Protein AF-A0A968LJM7-F1 (afdb_monomer)

pLDDT: mean 74.49, std 24.57, range [23.28, 97.06]

Struct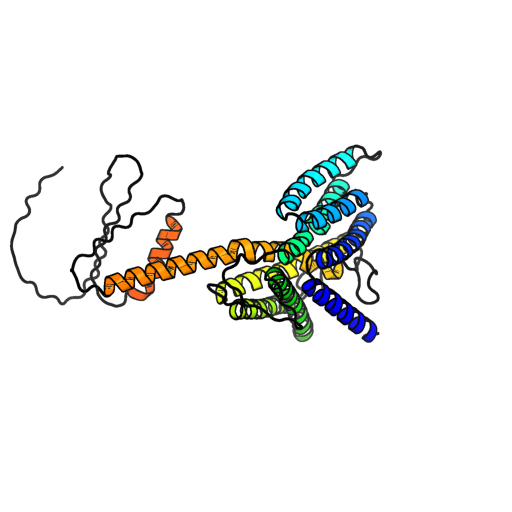ure (mmCIF, N/CA/C/O backbone):
data_AF-A0A968LJM7-F1
#
_entry.id   AF-A0A968LJM7-F1
#
loop_
_atom_site.group_PDB
_atom_site.id
_atom_site.type_symbol
_atom_site.label_atom_id
_atom_site.label_alt_id
_atom_site.label_comp_id
_atom_site.label_asym_id
_atom_site.label_entity_id
_atom_site.label_seq_id
_atom_site.pdbx_PDB_ins_code
_atom_site.Cartn_x
_atom_site.Cartn_y
_atom_site.Cartn_z
_atom_site.occupancy
_atom_site.B_iso_or_equiv
_atom_site.auth_seq_id
_atom_site.auth_comp_id
_atom_site.auth_asym_id
_atom_site.auth_atom_id
_atom_site.pdbx_PDB_model_num
ATOM 1 N N . MET A 1 1 ? 2.353 -24.403 18.250 1.00 54.66 1 MET A N 1
ATOM 2 C CA . MET A 1 1 ? 2.066 -24.717 16.831 1.00 54.66 1 MET A CA 1
ATOM 3 C C . MET A 1 1 ? 2.786 -23.734 15.894 1.00 54.66 1 MET A C 1
ATOM 5 O O . MET A 1 1 ? 2.145 -22.854 15.332 1.00 54.66 1 MET A O 1
ATOM 9 N N . PRO A 1 2 ? 4.119 -23.829 15.737 1.00 70.69 2 PRO A N 1
ATOM 10 C CA . PRO A 1 2 ? 4.848 -23.031 14.744 1.00 70.69 2 PRO A CA 1
ATOM 11 C C . PRO A 1 2 ? 4.549 -23.480 13.300 1.00 70.69 2 PRO A C 1
ATOM 13 O O . PRO A 1 2 ? 4.458 -22.641 12.412 1.00 70.69 2 PRO A O 1
ATOM 16 N N . TRP A 1 3 ? 4.293 -24.775 13.079 1.00 77.00 3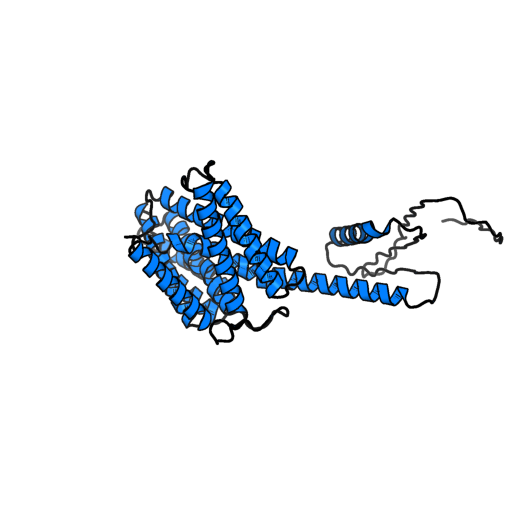 TRP A N 1
ATOM 17 C CA . TRP A 1 3 ? 4.077 -25.349 11.745 1.00 77.00 3 TRP A CA 1
ATOM 18 C C . TRP A 1 3 ? 2.856 -24.801 10.999 1.00 77.00 3 TRP A C 1
ATOM 20 O O . TRP A 1 3 ? 2.970 -24.497 9.820 1.00 77.00 3 TRP A O 1
ATOM 30 N N . VAL A 1 4 ? 1.721 -24.598 11.679 1.00 79.75 4 VAL A N 1
ATOM 31 C CA . VAL A 1 4 ? 0.502 -24.039 11.054 1.00 79.75 4 VAL A CA 1
ATOM 32 C C . VAL A 1 4 ? 0.750 -22.621 10.534 1.00 79.75 4 VAL A C 1
ATOM 34 O O . VAL A 1 4 ? 0.301 -22.274 9.449 1.00 79.75 4 VAL A O 1
ATOM 37 N N . ARG A 1 5 ? 1.533 -21.824 11.274 1.00 76.81 5 ARG A N 1
ATOM 38 C CA . ARG A 1 5 ? 1.919 -20.467 10.872 1.00 76.81 5 ARG A CA 1
ATOM 39 C C . ARG A 1 5 ? 2.842 -20.483 9.654 1.00 76.81 5 ARG A C 1
ATOM 41 O O . ARG A 1 5 ? 2.616 -19.755 8.695 1.00 76.81 5 ARG A O 1
ATOM 48 N N . VAL A 1 6 ? 3.874 -21.318 9.682 1.00 80.56 6 VAL A N 1
ATOM 49 C CA . VAL A 1 6 ? 4.807 -21.421 8.552 1.00 80.56 6 VAL A CA 1
ATOM 50 C C . VAL A 1 6 ? 4.076 -21.905 7.297 1.00 80.56 6 VAL A C 1
ATOM 52 O O . VAL A 1 6 ? 4.231 -21.309 6.236 1.00 80.56 6 VAL A O 1
ATOM 55 N N . ALA A 1 7 ? 3.211 -22.914 7.426 1.00 84.44 7 ALA A N 1
ATOM 56 C CA . ALA A 1 7 ? 2.423 -23.436 6.314 1.00 84.44 7 ALA A CA 1
ATOM 57 C C . ALA A 1 7 ? 1.487 -22.376 5.712 1.00 84.44 7 ALA A C 1
ATOM 59 O O . ALA A 1 7 ? 1.487 -22.191 4.497 1.00 84.44 7 ALA A O 1
ATOM 60 N N . SER A 1 8 ? 0.739 -21.631 6.538 1.00 81.81 8 SER A N 1
ATOM 61 C CA . SER A 1 8 ? -0.156 -20.579 6.037 1.00 81.81 8 SER A CA 1
ATOM 62 C C . SER A 1 8 ? 0.603 -19.450 5.332 1.00 81.81 8 SER A C 1
ATOM 64 O O . SER A 1 8 ? 0.128 -18.943 4.320 1.00 81.81 8 SER A O 1
ATOM 66 N N . ALA A 1 9 ? 1.792 -19.083 5.824 1.00 80.62 9 ALA A N 1
ATOM 67 C CA . ALA A 1 9 ? 2.632 -18.066 5.193 1.00 80.62 9 ALA A CA 1
ATOM 68 C C . ALA A 1 9 ? 3.163 -18.522 3.825 1.00 80.62 9 ALA A C 1
ATOM 70 O O . ALA A 1 9 ? 3.098 -17.764 2.861 1.00 80.62 9 ALA A O 1
ATOM 71 N N . ILE A 1 10 ? 3.625 -19.773 3.716 1.00 86.62 10 ILE A N 1
ATOM 72 C CA . ILE A 1 10 ? 4.081 -20.344 2.440 1.00 86.62 10 ILE A CA 1
ATOM 73 C C . ILE A 1 10 ? 2.936 -20.356 1.425 1.00 86.62 10 ILE A C 1
ATOM 75 O O . ILE A 1 10 ? 3.119 -19.903 0.299 1.00 86.62 10 ILE A O 1
ATOM 79 N N . VAL A 1 11 ? 1.745 -20.813 1.826 1.00 88.56 11 VAL A N 1
ATOM 80 C CA . VAL A 1 11 ? 0.566 -20.818 0.948 1.00 88.56 11 VAL A CA 1
ATOM 81 C C . VAL A 1 11 ? 0.221 -19.401 0.489 1.00 88.56 11 VAL A C 1
ATOM 83 O O . VAL A 1 11 ? 0.018 -19.189 -0.703 1.00 88.56 11 VAL A O 1
ATOM 86 N N . ALA A 1 12 ? 0.215 -18.418 1.394 1.00 85.44 12 ALA A N 1
ATOM 87 C CA . ALA A 1 12 ? -0.062 -17.027 1.044 1.00 85.44 12 ALA A CA 1
ATOM 88 C C . ALA A 1 12 ? 0.959 -16.457 0.043 1.00 85.44 12 ALA A C 1
ATOM 90 O O . ALA A 1 12 ? 0.562 -15.809 -0.924 1.00 85.44 12 ALA A O 1
ATOM 91 N N . ILE A 1 13 ? 2.254 -16.741 0.228 1.00 87.12 13 ILE A N 1
ATOM 92 C CA . ILE A 1 13 ? 3.316 -16.314 -0.696 1.00 87.12 13 ILE A CA 1
ATOM 93 C C . ILE A 1 13 ? 3.133 -16.964 -2.069 1.00 87.12 13 ILE A C 1
ATOM 95 O O . ILE A 1 13 ? 3.188 -16.270 -3.080 1.00 87.12 13 ILE A O 1
ATOM 99 N N . VAL A 1 14 ? 2.874 -18.274 -2.125 1.00 90.12 14 VAL A N 1
ATOM 100 C CA . VAL A 1 14 ? 2.654 -18.989 -3.393 1.00 90.12 14 VAL A CA 1
ATOM 101 C C . VAL A 1 14 ? 1.435 -18.431 -4.126 1.00 90.12 14 VAL A C 1
ATOM 103 O O . VAL A 1 14 ? 1.519 -18.157 -5.322 1.00 90.12 14 VAL A O 1
ATOM 106 N N . VAL A 1 15 ? 0.324 -18.197 -3.421 1.00 91.12 15 VAL A N 1
ATOM 107 C CA . VAL A 1 15 ? -0.886 -17.594 -4.000 1.00 91.12 15 VAL A CA 1
ATOM 108 C C . VAL A 1 15 ? -0.601 -16.183 -4.518 1.00 91.12 15 VAL A C 1
ATOM 110 O O . VAL A 1 15 ? -0.981 -15.864 -5.643 1.00 91.12 15 VAL A O 1
ATOM 113 N N . ALA A 1 16 ? 0.107 -15.357 -3.743 1.00 88.50 16 ALA A N 1
ATOM 114 C CA . ALA A 1 16 ? 0.461 -13.998 -4.141 1.00 88.50 16 ALA A CA 1
ATOM 115 C C . ALA A 1 16 ? 1.354 -13.983 -5.392 1.00 88.50 16 ALA A C 1
ATOM 117 O O . ALA A 1 16 ? 1.028 -13.306 -6.363 1.00 88.50 16 ALA A O 1
ATOM 118 N N . LEU A 1 17 ? 2.436 -14.768 -5.409 1.00 88.50 17 LEU A N 1
ATOM 119 C CA . LEU A 1 17 ? 3.349 -14.852 -6.554 1.00 88.50 17 LEU A CA 1
ATOM 120 C C . LEU A 1 17 ? 2.649 -15.398 -7.803 1.00 88.50 17 LEU A C 1
ATOM 122 O O . LEU A 1 17 ? 2.845 -14.867 -8.894 1.00 88.50 17 LEU A O 1
ATOM 126 N N . THR A 1 18 ? 1.780 -16.400 -7.645 1.00 88.94 18 THR A N 1
ATOM 127 C CA . THR A 1 18 ? 0.995 -16.955 -8.759 1.00 88.94 18 THR A CA 1
ATOM 128 C C . THR A 1 18 ? 0.034 -15.913 -9.330 1.00 88.94 18 THR A C 1
ATOM 130 O O . THR A 1 18 ? -0.056 -15.754 -10.545 1.00 88.94 18 THR A O 1
ATOM 133 N N . ALA A 1 19 ? -0.656 -15.149 -8.479 1.00 90.50 19 ALA A N 1
ATOM 134 C CA . ALA A 1 19 ? -1.549 -14.087 -8.934 1.00 90.50 19 ALA A CA 1
ATOM 135 C C . ALA A 1 19 ? -0.793 -12.940 -9.621 1.00 90.50 19 ALA A C 1
ATOM 137 O O . ALA A 1 19 ? -1.280 -12.390 -10.609 1.00 90.50 19 ALA A O 1
ATOM 138 N N . ILE A 1 20 ? 0.407 -12.596 -9.139 1.00 89.88 20 ILE A N 1
ATOM 139 C CA . ILE A 1 20 ? 1.278 -11.612 -9.793 1.00 89.88 20 ILE A CA 1
ATOM 140 C C . ILE A 1 20 ? 1.692 -12.107 -11.184 1.00 89.88 20 ILE A C 1
ATOM 142 O O . ILE A 1 20 ? 1.621 -11.331 -12.141 1.00 89.88 20 ILE A O 1
ATOM 146 N N . ALA A 1 21 ? 2.057 -13.386 -11.312 1.00 86.88 21 ALA A N 1
ATOM 147 C CA . ALA A 1 21 ? 2.409 -13.997 -12.590 1.00 86.88 21 ALA A CA 1
ATOM 148 C C . ALA A 1 21 ? 1.232 -13.983 -13.579 1.00 86.88 21 ALA A C 1
ATOM 150 O O . ALA A 1 21 ? 1.383 -13.471 -14.685 1.00 86.88 21 ALA A O 1
ATOM 151 N N . LEU A 1 22 ? 0.041 -14.436 -13.164 1.00 87.75 22 LEU A N 1
ATOM 152 C CA . LEU A 1 22 ? -1.155 -14.455 -14.020 1.00 87.75 22 LEU A CA 1
ATOM 153 C C . LEU A 1 22 ? -1.622 -13.050 -14.430 1.00 87.75 22 LEU A C 1
ATOM 155 O O . LEU A 1 22 ? -2.050 -12.845 -15.564 1.00 87.75 22 LEU A O 1
ATOM 159 N N . GLY A 1 23 ? -1.536 -12.073 -13.522 1.00 87.69 23 GLY A N 1
ATOM 160 C CA . GLY A 1 23 ? -1.936 -10.695 -13.794 1.00 87.69 23 GLY A CA 1
ATOM 161 C C . GLY A 1 23 ? -3.415 -10.519 -14.137 1.00 87.69 23 GLY A C 1
ATOM 162 O O . GLY A 1 23 ? -4.261 -11.371 -13.856 1.00 87.69 23 GLY A O 1
ATOM 163 N N . GLY A 1 24 ? -3.729 -9.366 -14.730 1.00 88.81 24 GLY A N 1
ATOM 164 C CA . GLY A 1 24 ? -5.067 -9.044 -15.221 1.00 88.81 24 GLY A CA 1
ATOM 165 C C . GLY A 1 24 ? -6.170 -9.234 -14.174 1.00 88.81 24 GLY A C 1
ATOM 166 O O . GLY A 1 24 ? -5.989 -8.954 -12.989 1.00 88.81 24 GLY A O 1
ATOM 167 N N . TRP A 1 25 ? -7.302 -9.789 -14.614 1.00 92.62 25 TRP A N 1
ATOM 168 C CA . TRP A 1 25 ? -8.449 -10.077 -13.751 1.00 92.62 25 TRP A CA 1
ATOM 169 C C . TRP A 1 25 ? -8.158 -11.089 -12.637 1.00 92.62 25 TRP A C 1
ATOM 171 O O . TRP A 1 25 ? -8.812 -11.023 -11.599 1.00 92.62 25 TRP A O 1
ATOM 181 N N . ALA A 1 26 ? -7.183 -11.991 -12.801 1.00 92.62 26 ALA A N 1
ATOM 182 C CA . ALA A 1 26 ? -6.815 -12.936 -11.744 1.00 92.62 26 ALA A CA 1
ATOM 183 C C . ALA A 1 26 ? -6.186 -12.206 -10.546 1.00 92.62 26 ALA A C 1
ATOM 185 O O . ALA A 1 26 ? -6.558 -12.448 -9.396 1.00 92.62 26 ALA A O 1
ATOM 186 N N . PHE A 1 27 ? -5.293 -11.250 -10.815 1.00 92.94 27 PHE A N 1
ATOM 187 C CA . PHE A 1 27 ? -4.713 -10.390 -9.786 1.00 92.94 27 PHE A CA 1
ATOM 188 C C . PHE A 1 27 ? -5.766 -9.471 -9.147 1.00 92.94 27 PHE A C 1
ATOM 190 O O . PHE A 1 27 ? -5.829 -9.364 -7.921 1.00 92.94 27 PHE A O 1
ATOM 197 N N . THR A 1 28 ? -6.641 -8.862 -9.958 1.00 94.44 28 THR A N 1
ATOM 198 C CA . THR A 1 28 ? -7.753 -8.033 -9.464 1.00 94.44 28 THR A CA 1
ATOM 199 C C . THR A 1 28 ? -8.697 -8.830 -8.566 1.00 94.44 28 THR A C 1
ATOM 201 O O . THR A 1 28 ? -9.108 -8.324 -7.526 1.00 94.44 28 THR A O 1
ATOM 204 N N . ALA A 1 29 ? -9.011 -10.081 -8.916 1.00 95.00 29 ALA A N 1
ATOM 205 C CA . ALA A 1 29 ? -9.867 -10.950 -8.113 1.00 95.00 29 ALA A CA 1
ATOM 206 C C . ALA A 1 29 ? -9.234 -11.289 -6.755 1.00 95.00 29 ALA A C 1
ATOM 208 O O . ALA A 1 29 ? -9.921 -11.235 -5.735 1.00 95.00 29 ALA A O 1
ATOM 209 N N . LEU A 1 30 ? -7.925 -11.569 -6.710 1.00 93.81 30 LEU A N 1
ATOM 210 C CA . LEU A 1 30 ? -7.218 -11.774 -5.442 1.00 93.81 30 LEU A CA 1
ATOM 211 C C . LEU A 1 30 ? -7.302 -10.523 -4.556 1.00 93.81 30 LEU A C 1
ATOM 213 O O . LEU A 1 30 ? -7.676 -10.617 -3.388 1.00 93.81 30 LEU A O 1
ATOM 217 N N . PHE A 1 31 ? -6.999 -9.347 -5.111 1.00 93.88 31 PHE A N 1
ATOM 218 C CA . PHE A 1 31 ? -7.082 -8.091 -4.364 1.00 93.88 31 PHE A CA 1
ATOM 219 C C . PHE A 1 31 ? -8.513 -7.741 -3.949 1.00 93.88 31 PHE A C 1
ATOM 221 O O . PHE A 1 31 ? -8.704 -7.228 -2.852 1.00 93.88 31 PHE A O 1
ATOM 228 N N . ALA A 1 32 ? -9.519 -8.074 -4.758 1.00 95.38 32 ALA A N 1
ATOM 229 C CA . ALA A 1 32 ? -10.927 -7.937 -4.396 1.00 95.38 32 ALA A CA 1
ATOM 230 C C . ALA A 1 32 ? -11.282 -8.775 -3.162 1.00 95.38 32 ALA A C 1
ATOM 232 O O . ALA A 1 32 ? -11.949 -8.273 -2.260 1.00 95.38 32 ALA A O 1
ATOM 233 N N . VAL A 1 33 ? -10.787 -10.015 -3.075 1.00 94.12 33 VAL A N 1
ATOM 234 C CA . VAL A 1 33 ? -10.962 -10.862 -1.885 1.00 94.12 33 VAL A CA 1
ATOM 235 C C . VAL A 1 33 ? -10.250 -10.257 -0.672 1.00 94.12 33 VAL A C 1
ATOM 237 O O . VAL A 1 33 ? -10.858 -10.146 0.390 1.00 94.12 33 VAL A O 1
ATOM 240 N N . LEU A 1 34 ? -8.994 -9.818 -0.816 1.00 93.31 34 LEU A N 1
ATOM 241 C CA . LEU A 1 34 ? -8.236 -9.205 0.283 1.00 93.31 34 LEU A CA 1
ATOM 242 C C . LEU A 1 34 ? -8.899 -7.923 0.801 1.00 93.31 34 LEU A C 1
ATOM 244 O O . LEU A 1 34 ? -9.052 -7.758 2.009 1.00 93.31 34 LEU A O 1
ATOM 248 N N . VAL A 1 35 ? -9.338 -7.047 -0.104 1.00 94.81 35 VAL A N 1
ATOM 249 C CA . VAL A 1 35 ? -10.048 -5.804 0.227 1.00 94.81 35 VAL A CA 1
ATOM 250 C C . VAL A 1 35 ? -11.379 -6.095 0.900 1.00 94.81 35 VAL A C 1
ATOM 252 O O . VAL A 1 35 ? -11.674 -5.503 1.933 1.00 94.81 35 VAL A O 1
ATOM 255 N N . TRP A 1 36 ? -12.161 -7.034 0.368 1.00 95.00 36 TRP A N 1
ATOM 256 C CA . TRP A 1 36 ? -13.438 -7.415 0.962 1.00 95.00 36 TRP A CA 1
ATOM 257 C C . TRP A 1 36 ? -13.269 -7.893 2.406 1.00 95.00 36 TRP A C 1
ATOM 259 O O . TRP A 1 36 ? -13.963 -7.425 3.309 1.00 95.00 36 TRP A O 1
ATOM 269 N N . LEU A 1 37 ? -12.316 -8.797 2.638 1.00 93.38 37 LEU A N 1
ATOM 270 C CA . LEU A 1 37 ? -12.055 -9.356 3.960 1.00 93.38 37 LEU A CA 1
ATOM 271 C C . LEU A 1 37 ? -11.454 -8.320 4.921 1.00 93.38 37 LEU A C 1
ATOM 273 O O . LEU A 1 37 ? -11.906 -8.216 6.059 1.00 93.38 37 LEU A O 1
ATOM 277 N N . GLY A 1 38 ? -10.508 -7.498 4.460 1.00 93.12 38 GLY A N 1
ATOM 278 C CA . GLY A 1 38 ? -9.955 -6.399 5.255 1.00 93.12 38 GLY A CA 1
ATOM 279 C C . GLY A 1 38 ? -11.010 -5.353 5.629 1.00 93.12 38 GLY A C 1
ATOM 280 O O . GLY A 1 38 ? -11.025 -4.858 6.755 1.00 93.12 38 GLY A O 1
ATOM 281 N N . GLN A 1 39 ? -11.956 -5.056 4.732 1.00 94.31 39 GLN A N 1
ATOM 282 C CA . GLN A 1 39 ? -13.066 -4.150 5.030 1.00 94.31 39 GLN A CA 1
ATOM 283 C C . GLN A 1 39 ? -14.070 -4.748 6.020 1.00 94.31 39 GLN A C 1
ATOM 285 O O . GLN A 1 39 ? -14.620 -4.000 6.826 1.00 94.31 39 GLN A O 1
ATOM 290 N N . LEU A 1 40 ? -14.299 -6.068 6.014 1.00 94.00 40 LEU A N 1
ATOM 291 C CA . LEU A 1 40 ? -15.115 -6.718 7.047 1.00 94.00 40 LEU A CA 1
ATOM 292 C C . LEU A 1 40 ? -14.521 -6.501 8.443 1.00 94.00 40 LEU A C 1
ATOM 294 O O . LEU A 1 40 ? -15.257 -6.143 9.362 1.00 94.00 40 LEU A O 1
ATOM 298 N N . GLU A 1 41 ? -13.206 -6.668 8.587 1.00 92.94 41 GLU A N 1
ATOM 299 C CA . GLU A 1 41 ? -12.490 -6.432 9.846 1.00 92.94 41 GLU A CA 1
ATOM 300 C C . GLU A 1 41 ? -12.516 -4.948 10.230 1.00 92.94 41 GLU A C 1
ATOM 302 O O . GLU A 1 41 ? -12.893 -4.604 11.349 1.00 92.94 41 GLU A O 1
ATOM 307 N N . TYR A 1 42 ? -12.243 -4.050 9.280 1.00 93.81 42 TYR A N 1
ATOM 308 C CA . TYR A 1 42 ? -12.345 -2.605 9.497 1.00 93.81 42 TYR A CA 1
ATOM 309 C C . TYR A 1 42 ? -13.737 -2.187 9.995 1.00 93.81 42 TYR A C 1
ATOM 311 O O . TYR A 1 42 ? -13.864 -1.507 11.012 1.00 93.81 42 TYR A O 1
ATOM 319 N N . PHE A 1 43 ? -14.807 -2.608 9.317 1.00 94.00 43 PHE A N 1
ATOM 320 C CA . PHE A 1 43 ? -16.164 -2.242 9.719 1.00 94.00 43 PHE A CA 1
ATOM 321 C C . PHE A 1 43 ? -16.604 -2.933 11.012 1.00 94.00 43 PHE A C 1
ATOM 323 O O . PHE A 1 43 ? -17.462 -2.395 11.711 1.00 94.00 43 PHE A O 1
ATOM 330 N N . ALA A 1 44 ? -16.026 -4.084 11.365 1.00 92.12 44 ALA A N 1
ATOM 331 C CA . ALA A 1 44 ? -16.220 -4.688 12.679 1.00 92.12 44 ALA A CA 1
ATOM 332 C C . ALA A 1 44 ? -15.596 -3.827 13.793 1.00 92.12 44 ALA A C 1
ATOM 334 O O . ALA A 1 44 ? -16.265 -3.585 14.797 1.00 92.12 44 ALA A O 1
ATOM 335 N N . LEU A 1 45 ? -14.384 -3.294 13.585 1.00 90.81 45 LEU A N 1
ATOM 336 C CA . LEU A 1 45 ? -13.729 -2.354 14.511 1.00 90.81 45 LEU A CA 1
ATOM 337 C C . LEU A 1 45 ? -14.529 -1.058 14.679 1.00 90.81 45 LEU A C 1
ATOM 339 O O . LEU A 1 45 ? -14.697 -0.553 15.782 1.00 90.81 45 LEU A O 1
ATOM 343 N N . VAL A 1 46 ? -15.058 -0.517 13.583 1.00 92.50 46 VAL A N 1
ATOM 344 C CA . VAL A 1 46 ? -15.883 0.695 13.640 1.00 92.50 46 VAL A CA 1
ATOM 345 C C . VAL A 1 46 ? -17.180 0.427 14.414 1.00 92.50 46 VAL A C 1
ATOM 347 O O . VAL A 1 46 ? -17.567 1.212 15.279 1.00 92.50 46 VAL A O 1
ATOM 350 N N . ARG A 1 47 ? -17.836 -0.714 14.170 1.00 91.06 47 ARG A N 1
ATOM 351 C CA . ARG A 1 47 ? -19.073 -1.087 14.873 1.00 91.06 47 ARG A CA 1
ATOM 352 C C . ARG A 1 47 ? -18.867 -1.391 16.351 1.00 91.06 47 ARG A C 1
ATOM 354 O O . ARG A 1 47 ? -19.787 -1.147 17.127 1.00 91.06 47 ARG A O 1
ATOM 361 N N . SER A 1 48 ? -17.695 -1.880 16.767 1.00 89.56 48 SER A N 1
ATOM 362 C CA . SER A 1 48 ? -17.417 -2.107 18.193 1.00 89.56 48 SER A CA 1
ATOM 363 C C . SER A 1 48 ? -17.406 -0.807 19.003 1.00 89.56 48 SER A C 1
ATOM 365 O O . SER A 1 48 ? -17.621 -0.843 20.211 1.00 89.56 48 SER A O 1
ATOM 367 N N . LYS A 1 49 ? -17.246 0.345 18.338 1.00 89.19 49 LYS A N 1
ATOM 368 C CA . LYS A 1 49 ? -17.403 1.679 18.932 1.00 89.19 49 LYS A CA 1
ATOM 369 C C . LYS A 1 49 ? -18.838 2.205 18.979 1.00 89.19 49 LYS A C 1
ATOM 371 O O . LYS A 1 49 ? -19.051 3.328 19.425 1.00 89.19 49 LYS A O 1
ATOM 376 N N . GLY A 1 50 ? -19.814 1.438 18.498 1.00 86.31 50 GLY A N 1
ATOM 377 C CA . GLY A 1 50 ? -21.195 1.904 18.359 1.00 86.31 50 GLY A CA 1
ATOM 378 C C . GLY A 1 50 ? -21.415 2.854 17.178 1.00 86.31 50 GLY A C 1
ATOM 379 O O . GLY A 1 50 ? -22.473 3.468 17.092 1.00 86.31 50 GLY A O 1
ATOM 380 N N . ILE A 1 51 ? -20.443 2.970 16.267 1.00 89.88 51 ILE A N 1
ATOM 381 C CA . ILE A 1 51 ? -20.576 3.721 15.012 1.00 89.88 51 ILE A CA 1
ATOM 382 C C . ILE A 1 51 ? -21.312 2.822 14.005 1.00 89.88 51 ILE A C 1
ATOM 384 O O . ILE A 1 51 ? -21.005 1.632 13.875 1.00 89.88 51 ILE A O 1
ATOM 388 N N . ALA A 1 52 ? -22.276 3.379 13.278 1.00 89.00 52 ALA A N 1
ATOM 389 C CA . ALA A 1 52 ? -23.106 2.707 12.283 1.00 89.00 52 ALA A CA 1
ATOM 390 C C . ALA A 1 52 ? -22.727 3.154 10.853 1.00 89.00 52 ALA A C 1
ATOM 392 O O . ALA A 1 52 ? -23.474 3.882 10.197 1.00 89.00 52 ALA A O 1
ATOM 393 N N . PRO A 1 53 ? -21.569 2.711 10.322 1.00 90.31 53 PRO A N 1
ATOM 394 C CA . PRO A 1 53 ? -21.111 3.117 9.000 1.00 90.31 53 PRO A CA 1
ATOM 395 C C . PRO A 1 53 ? -21.963 2.490 7.890 1.00 90.31 53 PRO A C 1
ATOM 397 O O . PRO A 1 53 ? -22.530 1.399 8.041 1.00 90.31 53 PRO A O 1
ATOM 400 N N . ALA A 1 54 ? -21.934 3.110 6.710 1.00 90.94 54 ALA A N 1
ATOM 401 C CA . ALA A 1 54 ? -22.516 2.614 5.465 1.00 90.94 54 ALA A CA 1
ATOM 402 C C . ALA A 1 54 ? -21.690 1.448 4.871 1.00 90.94 54 ALA A C 1
ATOM 404 O O . ALA A 1 54 ? -21.285 1.449 3.711 1.00 90.94 54 ALA A O 1
ATOM 405 N N . ALA A 1 55 ? -21.410 0.426 5.683 1.00 91.38 55 ALA A N 1
ATOM 406 C CA . ALA A 1 55 ? -20.453 -0.631 5.367 1.00 91.38 55 ALA A CA 1
ATOM 407 C C . ALA A 1 55 ? -20.781 -1.362 4.058 1.00 91.38 55 ALA A C 1
ATOM 409 O O . ALA A 1 55 ? -19.917 -1.513 3.202 1.00 91.38 55 ALA A O 1
ATOM 410 N N . LYS A 1 56 ? -22.041 -1.781 3.867 1.00 91.88 56 LYS A N 1
ATOM 411 C CA . LYS A 1 56 ? -22.449 -2.553 2.679 1.00 91.88 56 LYS A CA 1
ATOM 412 C C . LYS A 1 56 ? -22.231 -1.764 1.387 1.00 91.88 56 LYS A C 1
ATOM 414 O O . LYS A 1 56 ? -21.672 -2.303 0.437 1.00 91.88 56 LYS A O 1
ATOM 419 N N . THR A 1 57 ? -22.645 -0.497 1.362 1.00 91.19 57 THR A N 1
ATOM 420 C CA . THR A 1 57 ? -22.470 0.372 0.192 1.00 91.19 57 THR A CA 1
ATOM 421 C C . THR A 1 57 ? -20.989 0.619 -0.070 1.00 91.19 57 THR A C 1
ATOM 423 O O . THR A 1 57 ? -20.544 0.453 -1.201 1.00 91.19 57 THR A O 1
ATOM 426 N N . THR A 1 58 ? -20.200 0.917 0.968 1.00 93.88 58 THR A N 1
ATOM 427 C CA . THR A 1 58 ? -18.757 1.152 0.824 1.00 93.88 58 THR A CA 1
ATOM 428 C C . THR A 1 58 ? -18.013 -0.076 0.304 1.00 93.88 58 THR A C 1
ATOM 430 O O . THR A 1 58 ? -17.149 0.058 -0.564 1.00 93.88 58 THR A O 1
ATOM 433 N N . MET A 1 59 ? -18.358 -1.274 0.780 1.00 94.69 59 MET A N 1
ATOM 434 C CA . MET A 1 59 ? -17.734 -2.517 0.325 1.00 94.69 59 MET A CA 1
ATOM 435 C C . MET A 1 59 ? -18.028 -2.792 -1.151 1.00 94.69 59 MET A C 1
ATOM 437 O O . MET A 1 59 ? -17.112 -3.057 -1.925 1.00 94.69 59 MET A O 1
ATOM 441 N N . VAL A 1 60 ? -19.291 -2.661 -1.572 1.00 94.88 60 VAL A N 1
ATOM 442 C CA . VAL A 1 60 ? -19.679 -2.854 -2.981 1.00 94.88 60 VAL A CA 1
ATOM 443 C C . VAL A 1 60 ? -18.985 -1.838 -3.887 1.00 94.88 60 VAL A C 1
ATOM 445 O O . VAL A 1 60 ? -18.419 -2.214 -4.912 1.00 94.88 60 VAL A O 1
ATOM 448 N N . VAL A 1 61 ? -18.961 -0.563 -3.493 1.00 94.44 61 VAL A N 1
ATOM 449 C CA . VAL A 1 61 ? -18.259 0.486 -4.245 1.00 94.44 61 VAL A CA 1
ATOM 450 C C . VAL A 1 61 ? -16.769 0.175 -4.362 1.00 94.44 61 VAL A C 1
ATOM 452 O O . VAL A 1 61 ? -16.194 0.375 -5.426 1.00 94.44 61 VAL A O 1
ATOM 455 N N . SER A 1 62 ? -16.140 -0.333 -3.304 1.00 95.44 62 SER A N 1
ATOM 456 C CA . SER A 1 62 ? -14.707 -0.653 -3.310 1.00 95.44 62 SER A CA 1
ATOM 457 C C . SER A 1 62 ? -14.368 -1.758 -4.318 1.00 95.44 62 SER A C 1
ATOM 459 O O . SER A 1 62 ? -13.345 -1.678 -4.995 1.00 95.44 62 SER A O 1
ATOM 461 N N . LEU A 1 63 ? -15.260 -2.740 -4.498 1.00 95.31 63 LEU A N 1
ATOM 462 C CA . LEU A 1 63 ? -15.130 -3.757 -5.547 1.00 95.31 63 LEU A CA 1
ATOM 463 C C . LEU A 1 63 ? -15.321 -3.176 -6.954 1.00 95.31 63 LEU A C 1
ATOM 465 O O . LEU A 1 63 ? -14.551 -3.499 -7.858 1.00 95.31 63 LEU A O 1
ATOM 469 N N . ILE A 1 64 ? -16.308 -2.292 -7.138 1.00 94.50 64 ILE A N 1
ATOM 470 C CA . ILE A 1 64 ? -16.516 -1.582 -8.412 1.00 94.50 64 ILE A CA 1
ATOM 471 C C . ILE A 1 64 ? -15.275 -0.753 -8.758 1.00 94.50 64 ILE A C 1
ATOM 473 O O . ILE A 1 64 ? -14.837 -0.754 -9.903 1.00 94.50 64 ILE A O 1
ATOM 477 N N . LEU A 1 65 ? -14.676 -0.093 -7.767 1.00 94.38 65 LEU A N 1
ATOM 478 C CA . LEU A 1 65 ? -13.479 0.726 -7.924 1.00 94.38 65 LEU A CA 1
ATOM 479 C C . LEU A 1 65 ? -12.271 -0.114 -8.372 1.00 94.38 65 LEU A C 1
ATOM 481 O O . LEU A 1 65 ? -11.564 0.288 -9.294 1.00 94.38 65 LEU A O 1
ATOM 485 N N . LEU A 1 66 ? -12.071 -1.300 -7.785 1.00 93.75 66 LEU A N 1
ATOM 486 C CA . LEU A 1 66 ? -11.038 -2.258 -8.209 1.00 93.75 66 LEU A CA 1
ATOM 487 C C . LEU A 1 66 ? -11.274 -2.807 -9.622 1.00 93.75 66 LEU A C 1
ATOM 489 O O . LEU A 1 66 ? -10.330 -2.968 -10.391 1.00 93.75 66 LEU A O 1
ATOM 493 N N . GLY A 1 67 ? -12.524 -3.101 -9.981 1.00 93.62 67 GLY A N 1
ATOM 494 C CA . GLY A 1 67 ? -12.858 -3.534 -11.339 1.00 93.62 67 GLY A CA 1
ATOM 495 C C . GLY A 1 67 ? -12.644 -2.418 -12.363 1.00 93.62 67 GLY A C 1
ATOM 496 O O . GLY A 1 67 ? -12.081 -2.644 -13.432 1.00 93.62 67 GLY A O 1
ATOM 497 N N . ALA A 1 68 ? -13.031 -1.191 -12.017 1.00 93.31 68 ALA A N 1
ATOM 498 C CA . ALA A 1 68 ? -12.854 -0.022 -12.865 1.00 93.31 68 ALA A CA 1
ATOM 499 C C . ALA A 1 68 ? -11.375 0.313 -13.085 1.00 93.31 68 ALA A C 1
ATOM 501 O O . ALA A 1 68 ? -11.003 0.648 -14.207 1.00 93.31 68 ALA A O 1
ATOM 502 N N . SER A 1 69 ? -10.525 0.166 -12.061 1.00 91.81 69 SER A N 1
ATOM 503 C CA . SER A 1 69 ? -9.085 0.416 -12.194 1.00 91.81 69 SER A CA 1
ATOM 504 C C . SER A 1 69 ? -8.394 -0.543 -13.166 1.00 91.81 69 SER A C 1
ATOM 506 O O . SER A 1 69 ? -7.394 -0.159 -13.771 1.00 91.81 69 SER A O 1
ATOM 508 N N . GLN A 1 70 ? -8.946 -1.747 -13.353 1.00 90.44 70 GLN A N 1
ATOM 509 C CA . GLN A 1 70 ? -8.460 -2.730 -14.321 1.00 90.44 70 GLN A CA 1
ATOM 510 C C . GLN A 1 70 ? -8.875 -2.408 -15.764 1.00 90.44 70 GLN A C 1
ATOM 512 O O . GLN A 1 70 ? -8.122 -2.691 -16.692 1.00 90.44 70 GLN A O 1
ATOM 517 N N . ILE A 1 71 ? -10.067 -1.839 -15.963 1.00 90.81 71 ILE A N 1
ATOM 518 C CA . ILE A 1 71 ? -10.565 -1.460 -17.295 1.00 90.81 71 ILE A CA 1
ATOM 519 C C . ILE A 1 71 ? -9.890 -0.168 -17.753 1.00 90.81 71 ILE A C 1
ATOM 521 O O . ILE A 1 71 ? -9.356 -0.090 -18.856 1.00 90.81 71 ILE A O 1
ATOM 525 N N . GLN A 1 72 ? -9.927 0.852 -16.898 1.00 90.00 72 GLN A N 1
ATOM 526 C CA . GLN A 1 72 ? -9.354 2.155 -17.179 1.00 90.00 72 GLN A CA 1
ATOM 527 C C . GLN A 1 72 ? -8.918 2.810 -15.859 1.00 90.00 72 GLN A C 1
ATOM 529 O O . GLN A 1 72 ? -9.771 3.234 -15.073 1.00 90.00 72 GLN A O 1
ATOM 534 N N . PRO A 1 73 ? -7.601 2.950 -15.610 1.00 86.62 73 PRO A N 1
ATOM 535 C CA . PRO A 1 73 ? -7.077 3.441 -14.336 1.00 86.62 73 PRO A CA 1
ATOM 536 C C . PRO A 1 73 ? -7.666 4.781 -13.874 1.00 86.62 73 PRO A C 1
ATOM 538 O O . PRO A 1 73 ? -7.869 4.971 -12.678 1.00 86.62 73 PRO A O 1
ATOM 541 N N . GLN A 1 74 ? -7.995 5.682 -14.808 1.00 88.62 74 GLN A N 1
ATOM 542 C CA . GLN A 1 74 ? -8.550 7.008 -14.509 1.00 88.62 74 GLN A CA 1
ATOM 543 C C . GLN A 1 74 ? -9.983 6.956 -13.956 1.00 88.62 74 GLN A C 1
ATOM 545 O O . GLN A 1 74 ? -10.402 7.872 -13.251 1.00 88.62 74 GLN A O 1
ATOM 550 N N . LEU A 1 75 ? -10.750 5.894 -14.237 1.00 90.31 75 LEU A N 1
ATOM 551 C CA . LEU A 1 75 ? -12.128 5.781 -13.746 1.00 90.31 75 LEU A CA 1
ATOM 552 C C . LEU A 1 75 ? -12.179 5.689 -12.224 1.00 90.31 75 LEU A C 1
ATOM 554 O O . LEU A 1 75 ? -13.089 6.234 -11.606 1.00 90.31 75 LEU A O 1
ATOM 558 N N . ALA A 1 76 ? -11.195 5.043 -11.605 1.00 89.06 76 ALA A N 1
ATOM 559 C CA . ALA A 1 76 ? -11.161 4.905 -10.158 1.00 89.06 76 ALA A CA 1
ATOM 560 C C . ALA A 1 76 ? -10.960 6.258 -9.436 1.00 89.06 76 ALA A C 1
ATOM 562 O O . ALA A 1 76 ? -11.463 6.423 -8.325 1.00 89.06 76 ALA A O 1
ATOM 563 N N . ASP A 1 77 ? -10.333 7.248 -10.084 1.00 91.25 77 ASP A N 1
ATOM 564 C CA . ASP A 1 77 ? -10.189 8.615 -9.551 1.00 91.25 77 ASP A CA 1
ATOM 565 C C . ASP A 1 77 ? -11.502 9.406 -9.616 1.00 91.25 77 ASP A C 1
ATOM 567 O O . ASP A 1 77 ? -11.760 10.257 -8.769 1.00 91.25 77 ASP A O 1
ATOM 571 N N . VAL A 1 78 ? -12.360 9.090 -10.590 1.00 92.69 78 VAL A N 1
ATOM 572 C CA . VAL A 1 78 ? -13.703 9.675 -10.738 1.00 92.69 78 VAL A CA 1
ATOM 573 C C . VAL A 1 78 ? -14.708 8.997 -9.803 1.00 92.69 78 VAL A C 1
ATOM 575 O O . VAL A 1 78 ? -15.567 9.657 -9.219 1.00 92.69 78 VAL A O 1
ATOM 578 N N . ILE A 1 79 ? -14.596 7.679 -9.621 1.00 92.50 79 ILE A N 1
ATOM 579 C CA . ILE A 1 79 ? -15.499 6.897 -8.766 1.00 92.50 79 ILE A CA 1
ATOM 580 C C . ILE A 1 79 ? -15.371 7.308 -7.299 1.00 92.50 79 ILE A C 1
ATOM 582 O O . ILE A 1 79 ? -16.388 7.365 -6.614 1.00 92.50 79 ILE A O 1
ATOM 586 N N . LEU A 1 80 ? -14.167 7.625 -6.810 1.00 93.38 80 LEU A N 1
ATOM 587 C CA . LEU A 1 80 ? -13.953 8.003 -5.410 1.00 93.38 80 LEU A CA 1
ATOM 588 C C . LEU A 1 80 ? -14.820 9.199 -4.951 1.00 93.38 80 LEU A C 1
ATOM 590 O O . LEU A 1 80 ? -15.584 9.021 -3.998 1.00 93.38 80 LEU A O 1
ATOM 594 N N . PRO A 1 81 ? -14.755 10.395 -5.576 1.00 94.19 81 PRO A N 1
ATOM 595 C CA . PRO A 1 81 ? -15.568 11.534 -5.158 1.00 94.19 81 PRO A CA 1
ATOM 596 C C . PRO A 1 81 ? -17.063 11.284 -5.376 1.00 94.19 81 PRO A C 1
ATOM 598 O O . PRO A 1 81 ? -17.855 11.600 -4.493 1.00 94.19 81 PRO A O 1
ATOM 601 N N . LEU A 1 82 ? -17.454 10.651 -6.492 1.00 93.69 82 LEU A N 1
ATOM 602 C CA . LEU A 1 82 ? -18.858 10.322 -6.758 1.00 93.69 82 LEU A CA 1
ATOM 603 C C . LEU A 1 82 ? -19.430 9.391 -5.689 1.00 93.69 82 LEU A C 1
ATOM 605 O O . LEU A 1 82 ? -20.504 9.646 -5.148 1.00 93.69 82 LEU A O 1
ATOM 609 N N . ALA A 1 83 ? -18.703 8.330 -5.350 1.00 93.00 83 ALA A N 1
ATOM 610 C CA . ALA A 1 83 ? -19.130 7.399 -4.326 1.00 93.00 83 ALA A CA 1
ATOM 611 C C . ALA A 1 83 ? -19.114 8.023 -2.930 1.00 93.00 83 ALA A C 1
ATOM 613 O O . ALA A 1 83 ? -20.028 7.764 -2.154 1.00 93.00 83 ALA A O 1
ATOM 614 N N . GLY A 1 84 ? -18.136 8.879 -2.620 1.00 92.31 84 GLY A N 1
ATOM 615 C CA . GLY A 1 84 ? -18.118 9.654 -1.380 1.00 92.31 84 GLY A CA 1
ATOM 616 C C . GLY A 1 84 ? -19.374 10.515 -1.232 1.00 92.31 84 GLY A C 1
ATOM 617 O O . GLY A 1 84 ? -20.057 10.439 -0.213 1.00 92.31 84 GLY A O 1
ATOM 618 N N . THR A 1 85 ? -19.746 11.257 -2.280 1.00 91.69 85 THR A N 1
ATOM 619 C CA . THR A 1 85 ? -20.987 12.046 -2.305 1.00 91.69 85 THR A CA 1
ATOM 620 C C . THR A 1 85 ? -22.230 11.165 -2.160 1.00 91.69 85 THR A C 1
ATOM 622 O O . THR A 1 85 ? -23.117 11.482 -1.369 1.00 91.69 85 THR A O 1
ATOM 625 N N . MET A 1 86 ? -22.286 10.030 -2.863 1.00 90.75 86 MET A N 1
ATOM 626 C CA . MET A 1 86 ? -23.411 9.092 -2.769 1.00 90.75 86 MET A CA 1
ATOM 627 C C . MET A 1 86 ? -23.536 8.461 -1.378 1.00 90.75 86 MET A C 1
ATOM 629 O O . MET A 1 86 ? -24.651 8.289 -0.895 1.00 90.75 86 MET A O 1
ATOM 633 N N . ILE A 1 87 ? -22.422 8.161 -0.703 1.00 91.06 87 ILE A N 1
ATOM 634 C CA . ILE A 1 87 ? -22.414 7.671 0.684 1.00 91.06 87 ILE A CA 1
ATOM 635 C C . ILE A 1 87 ? -22.978 8.736 1.629 1.00 91.06 87 ILE A C 1
ATOM 637 O O . ILE A 1 87 ? -23.810 8.412 2.475 1.00 91.06 87 ILE A O 1
ATOM 641 N N . CYS A 1 88 ? -22.581 10.003 1.465 1.00 89.06 88 CYS A N 1
ATOM 642 C CA . CYS A 1 88 ? -23.124 11.106 2.259 1.00 89.06 88 CYS A CA 1
ATOM 643 C C . CYS A 1 88 ? -24.643 11.244 2.079 1.00 89.06 88 CYS A C 1
ATOM 645 O O . CYS A 1 88 ? -25.369 11.353 3.065 1.00 89.06 88 CYS A O 1
ATOM 647 N N . PHE A 1 89 ? -25.140 11.189 0.839 1.00 89.88 89 PHE A N 1
ATOM 648 C CA . PHE A 1 89 ? -26.582 11.234 0.578 1.00 89.88 89 PHE A CA 1
ATOM 649 C C . PHE A 1 89 ? -27.310 10.003 1.110 1.00 89.88 89 PHE A C 1
ATOM 651 O O . PHE A 1 89 ? -28.361 10.138 1.725 1.00 89.88 89 PHE A O 1
ATOM 658 N N . TYR A 1 90 ? -26.749 8.807 0.944 1.00 88.19 90 TYR A N 1
ATOM 659 C CA . TYR A 1 90 ? -27.335 7.582 1.481 1.00 88.19 90 TYR A CA 1
ATOM 660 C C . TYR A 1 90 ? -27.499 7.640 3.007 1.00 88.19 90 TYR A C 1
ATOM 662 O O . TYR A 1 90 ? -28.537 7.232 3.526 1.00 88.19 90 TYR A O 1
ATOM 670 N N . LEU A 1 91 ? -26.498 8.168 3.720 1.00 86.81 91 LEU A N 1
ATOM 671 C CA . LEU A 1 91 ? -26.543 8.344 5.174 1.00 86.81 91 LEU A CA 1
ATOM 672 C C . LEU A 1 91 ? -27.548 9.419 5.611 1.00 86.81 91 LEU A C 1
ATOM 674 O O . LEU A 1 91 ? -28.150 9.274 6.670 1.00 86.81 91 LEU A O 1
ATOM 678 N N . LEU A 1 92 ? -27.784 10.448 4.791 1.00 86.19 92 LEU A N 1
ATOM 679 C CA . LEU A 1 92 ? -28.791 11.481 5.061 1.00 86.19 92 LEU A CA 1
ATOM 680 C C . LEU A 1 92 ? -30.221 10.919 5.094 1.00 86.19 92 LEU A C 1
ATOM 682 O O . LEU A 1 92 ? -31.048 11.396 5.863 1.00 86.19 92 LEU A O 1
ATOM 686 N N . PHE A 1 93 ? -30.509 9.906 4.273 1.00 84.00 93 PHE A N 1
ATOM 687 C CA . PHE A 1 93 ? -31.829 9.269 4.200 1.00 84.00 93 PHE A CA 1
ATOM 688 C C . PHE A 1 93 ? -31.998 8.083 5.163 1.00 84.00 93 PHE A C 1
ATOM 690 O O . PHE A 1 93 ? -33.014 7.389 5.105 1.00 84.00 93 PHE A O 1
ATOM 697 N N . GLN A 1 94 ? -31.025 7.820 6.042 1.00 81.50 94 GLN A N 1
ATOM 698 C CA . GLN A 1 94 ? -31.191 6.802 7.076 1.00 81.50 94 GLN A CA 1
ATOM 699 C C . GLN A 1 94 ? -32.178 7.276 8.155 1.00 81.50 94 GLN A C 1
ATOM 701 O O . GLN A 1 94 ? -32.216 8.458 8.490 1.00 81.50 94 GLN A O 1
ATOM 706 N N . PRO A 1 95 ? -32.968 6.358 8.743 1.00 73.81 95 PRO A N 1
ATOM 707 C CA . PRO A 1 95 ? -33.971 6.700 9.753 1.00 73.81 95 PRO A CA 1
ATOM 708 C C . PRO A 1 95 ? -33.372 7.216 11.072 1.00 73.81 95 PRO A C 1
ATOM 710 O O . PRO A 1 95 ? -34.095 7.767 11.898 1.00 73.81 95 PRO A O 1
ATOM 713 N N . GLN A 1 96 ? -32.068 7.032 11.288 1.00 76.44 96 GLN A N 1
ATOM 714 C CA . GLN A 1 96 ? -31.329 7.575 12.425 1.00 76.44 96 GLN A CA 1
ATOM 715 C C . GLN A 1 96 ? -30.414 8.694 11.930 1.00 76.44 96 GLN A C 1
ATOM 717 O O . GLN A 1 96 ? -29.783 8.544 10.884 1.00 76.44 96 GLN A O 1
ATOM 722 N N . PHE A 1 97 ? -30.325 9.797 12.681 1.00 74.19 97 PHE A N 1
ATOM 723 C CA . PHE A 1 97 ? -29.410 10.890 12.355 1.00 74.19 97 PHE A CA 1
ATOM 724 C C . PHE A 1 97 ? -27.977 10.358 12.296 1.00 74.19 97 PHE A C 1
ATOM 726 O O . PHE A 1 97 ? -27.416 9.968 13.320 1.00 74.19 97 PHE A O 1
ATOM 733 N N . ALA A 1 98 ? -27.402 10.341 11.094 1.00 79.38 98 ALA A N 1
ATOM 734 C CA . ALA A 1 98 ? -26.020 9.941 10.903 1.00 79.38 98 ALA A CA 1
ATOM 735 C C . ALA A 1 98 ? -25.102 10.906 11.662 1.00 79.38 98 ALA A C 1
ATOM 737 O O . ALA A 1 98 ? -25.174 12.128 11.502 1.00 79.38 98 ALA A O 1
ATOM 738 N N . SER A 1 99 ? -24.228 10.351 12.493 1.00 87.62 99 SER A N 1
ATOM 739 C CA . SER A 1 99 ? -23.202 11.115 13.182 1.00 87.62 99 SER A CA 1
ATOM 740 C C . SER A 1 99 ? -22.054 11.458 12.229 1.00 87.62 99 SER A C 1
ATOM 742 O O . SER A 1 99 ? -21.824 10.797 11.211 1.00 87.62 99 SER A O 1
ATOM 744 N N . ILE A 1 100 ? -21.261 12.468 12.595 1.00 89.56 100 ILE A N 1
ATOM 745 C CA . ILE A 1 100 ? -20.021 12.801 11.873 1.00 89.56 100 ILE A CA 1
ATOM 746 C C . ILE A 1 100 ? -19.085 11.580 11.824 1.00 89.56 100 ILE A C 1
ATOM 748 O O . ILE A 1 100 ? -18.388 11.375 10.829 1.00 89.56 100 ILE A O 1
ATOM 752 N N . ALA A 1 101 ? -19.101 10.741 12.865 1.00 91.06 101 ALA A N 1
ATOM 753 C CA . ALA A 1 101 ? -18.304 9.524 12.936 1.00 91.06 101 ALA A CA 1
ATOM 754 C C . ALA A 1 101 ? -18.747 8.471 11.904 1.00 91.06 101 ALA A C 1
ATOM 756 O O . ALA A 1 101 ? -17.887 7.848 11.284 1.00 91.06 101 ALA A O 1
ATOM 757 N N . ASP A 1 102 ? -20.052 8.321 11.649 1.00 91.12 102 ASP A N 1
ATOM 758 C CA . ASP A 1 102 ? -20.583 7.365 10.662 1.00 91.12 102 ASP A CA 1
ATOM 759 C C . ASP A 1 102 ? -20.144 7.723 9.243 1.00 91.12 102 ASP A C 1
ATOM 761 O O . ASP A 1 102 ? -19.680 6.864 8.484 1.00 91.12 102 ASP A O 1
ATOM 765 N N . VAL A 1 103 ? -20.239 9.009 8.895 1.00 91.94 103 VAL A N 1
ATOM 766 C CA . VAL A 1 103 ? -19.802 9.531 7.594 1.00 91.94 103 VAL A CA 1
ATOM 767 C C . VAL A 1 103 ? -18.288 9.385 7.458 1.00 91.94 103 VAL A C 1
ATOM 769 O O . VAL A 1 103 ? -17.808 8.816 6.478 1.00 91.94 103 VAL A O 1
ATOM 772 N N . SER A 1 104 ? -17.534 9.823 8.471 1.00 93.38 104 SER A N 1
ATOM 773 C CA . SER A 1 104 ? -16.067 9.785 8.462 1.00 93.38 104 SER A CA 1
ATOM 774 C C . SER A 1 104 ? -15.534 8.358 8.351 1.00 93.38 104 SER A C 1
ATOM 776 O O . SER A 1 104 ? -14.650 8.099 7.539 1.00 93.38 104 SER A O 1
ATOM 778 N N . ALA A 1 105 ? -16.102 7.409 9.098 1.00 94.00 105 ALA A N 1
ATOM 779 C CA . ALA A 1 105 ? -15.711 6.005 9.030 1.00 94.00 105 ALA A CA 1
ATOM 780 C C . ALA A 1 105 ? -16.104 5.351 7.695 1.00 94.00 105 ALA A C 1
ATOM 782 O O . ALA A 1 105 ? -15.382 4.504 7.174 1.00 94.00 105 ALA A O 1
ATOM 783 N N . SER A 1 106 ? -17.224 5.758 7.092 1.00 94.62 106 SER A N 1
ATOM 784 C CA . SER A 1 106 ? -17.629 5.245 5.777 1.00 94.62 106 SER A CA 1
ATOM 785 C C . SER A 1 106 ? -16.702 5.736 4.662 1.00 94.62 106 SER A C 1
ATOM 787 O O . SER A 1 106 ? -16.302 4.942 3.808 1.00 94.62 106 SER A O 1
ATOM 789 N N . ILE A 1 107 ? -16.326 7.021 4.691 1.00 94.62 107 ILE A N 1
ATOM 790 C CA . ILE A 1 107 ? -15.378 7.621 3.741 1.00 94.62 107 ILE A CA 1
ATOM 791 C C . ILE A 1 107 ? -13.976 7.055 3.956 1.00 94.62 107 ILE A C 1
ATOM 793 O O . ILE A 1 107 ? -13.320 6.679 2.987 1.00 94.62 107 ILE A O 1
ATOM 797 N N . LEU A 1 108 ? -13.526 6.937 5.208 1.00 94.88 108 LEU A N 1
ATOM 798 C CA . LEU A 1 108 ? -12.233 6.341 5.525 1.00 94.88 108 LEU A CA 1
ATOM 799 C C . LEU A 1 108 ? -12.185 4.882 5.064 1.00 94.88 108 LEU A C 1
ATOM 801 O O . LEU A 1 108 ? -11.223 4.501 4.412 1.00 94.88 108 LEU A O 1
ATOM 805 N N . GLY A 1 109 ? -13.233 4.089 5.298 1.00 94.06 109 GLY A N 1
ATOM 806 C CA . GLY A 1 109 ? -13.324 2.715 4.797 1.00 94.06 109 GLY A CA 1
ATOM 807 C C . GLY A 1 109 ? -13.249 2.610 3.269 1.00 94.06 109 GLY A C 1
ATOM 808 O O . GLY A 1 109 ? -12.630 1.677 2.755 1.00 94.06 109 GLY A O 1
ATOM 809 N N . LEU A 1 110 ? -13.824 3.576 2.540 1.00 95.62 110 LEU A N 1
ATOM 810 C CA . LEU A 1 110 ? -13.730 3.653 1.078 1.00 95.62 110 LEU A CA 1
ATOM 811 C C . LEU A 1 110 ? -12.316 4.040 0.629 1.00 95.62 110 LEU A C 1
ATOM 813 O O . LEU A 1 110 ? -11.745 3.398 -0.250 1.00 95.62 110 LEU A O 1
ATOM 817 N N . PHE A 1 111 ? -11.751 5.084 1.231 1.00 95.44 111 PHE A N 1
ATOM 818 C CA . PHE A 1 111 ? -10.434 5.601 0.884 1.00 95.44 111 PHE A CA 1
ATOM 819 C C . PHE A 1 111 ? -9.334 4.593 1.235 1.00 95.44 111 PHE A C 1
ATOM 821 O O . PHE A 1 111 ? -8.625 4.111 0.355 1.00 95.44 111 PHE A O 1
ATOM 828 N N . TYR A 1 112 ? -9.244 4.226 2.512 1.00 93.69 112 TYR A N 1
ATOM 829 C CA . TYR A 1 112 ? -8.235 3.328 3.061 1.00 93.69 112 TYR A CA 1
ATOM 830 C C . TYR A 1 112 ? -8.418 1.885 2.582 1.00 93.69 112 TYR A C 1
ATOM 832 O O . TYR A 1 112 ? -7.458 1.254 2.158 1.00 93.69 112 TYR A O 1
ATOM 840 N N . GLY A 1 113 ? -9.647 1.361 2.614 1.00 91.88 113 GLY A N 1
ATOM 841 C CA . GLY A 1 113 ? -9.912 -0.042 2.293 1.00 91.88 113 GLY A CA 1
ATOM 842 C C . GLY A 1 113 ? -10.118 -0.336 0.807 1.00 91.88 113 GLY A C 1
ATOM 843 O O . GLY A 1 113 ? -9.888 -1.463 0.395 1.00 91.88 113 GLY A O 1
ATOM 844 N N . GLY A 1 114 ? -10.543 0.640 -0.002 1.00 93.44 114 GLY A N 1
ATOM 845 C CA . GLY A 1 114 ? -10.868 0.430 -1.419 1.00 93.44 114 GLY A CA 1
ATOM 846 C C . GLY A 1 114 ? -9.935 1.165 -2.377 1.00 93.44 114 GLY A C 1
ATOM 847 O O . GLY A 1 114 ? -9.276 0.552 -3.218 1.00 93.44 114 GLY A O 1
ATOM 848 N N . TYR A 1 115 ? -9.866 2.490 -2.252 1.00 95.62 115 TYR A N 1
ATOM 849 C CA . TYR A 1 115 ? -9.141 3.338 -3.197 1.00 95.62 115 TYR A CA 1
ATOM 850 C C . TYR A 1 115 ? -7.625 3.143 -3.139 1.00 95.62 115 TYR A C 1
ATOM 852 O O . TYR A 1 115 ? -7.003 2.961 -4.186 1.00 95.62 115 TYR A O 1
ATOM 860 N N . LEU A 1 116 ? -7.023 3.122 -1.947 1.00 95.19 116 LEU A N 1
ATOM 861 C CA . LEU A 1 116 ? -5.578 2.924 -1.806 1.00 95.19 116 LEU A CA 1
ATOM 862 C C . LEU A 1 116 ? -5.118 1.543 -2.332 1.00 95.19 116 LEU A C 1
ATOM 864 O O . LEU A 1 116 ? -4.210 1.509 -3.166 1.00 95.19 116 LEU A O 1
ATOM 868 N N . PRO A 1 117 ? -5.777 0.412 -2.001 1.00 94.44 117 PRO A N 1
ATOM 869 C CA . PRO A 1 117 ? -5.448 -0.881 -2.605 1.00 94.44 117 PRO A CA 1
ATOM 870 C C . PRO A 1 117 ? -5.656 -0.946 -4.120 1.00 94.44 117 PRO A C 1
ATOM 872 O O . PRO A 1 117 ? -4.997 -1.742 -4.787 1.00 94.44 117 PRO A O 1
ATOM 875 N N . SER A 1 118 ? -6.515 -0.096 -4.699 1.00 95.12 118 SER A N 1
ATOM 876 C CA . SER A 1 118 ? -6.709 -0.058 -6.155 1.00 95.12 118 SER A CA 1
ATOM 877 C C . SER A 1 118 ? -5.436 0.281 -6.927 1.00 95.12 118 SER A C 1
ATOM 879 O O . SER A 1 118 ? -5.289 -0.154 -8.071 1.00 95.12 118 SER A O 1
ATOM 881 N N . PHE A 1 119 ? -4.484 0.982 -6.301 1.00 95.31 119 PHE A N 1
ATOM 882 C CA . PHE A 1 119 ? -3.190 1.277 -6.907 1.00 95.31 119 PHE A CA 1
ATOM 883 C C . PHE A 1 119 ? -2.345 0.026 -7.144 1.00 95.31 119 PHE A C 1
ATOM 885 O O . PHE A 1 119 ? -1.554 0.037 -8.079 1.00 95.31 119 PHE A O 1
ATOM 892 N N . TRP A 1 120 ? -2.549 -1.073 -6.408 1.00 95.00 120 TRP A N 1
ATOM 893 C CA . TRP A 1 120 ? -1.895 -2.346 -6.730 1.00 95.00 120 TRP A CA 1
ATOM 894 C C . TRP A 1 120 ? -2.361 -2.899 -8.074 1.00 95.00 120 TRP A C 1
ATOM 896 O O . TRP A 1 120 ? -1.541 -3.343 -8.876 1.00 95.00 120 TRP A O 1
ATOM 906 N N . VAL A 1 121 ? -3.667 -2.828 -8.347 1.00 94.56 121 VAL A N 1
ATOM 907 C CA . VAL A 1 121 ? -4.247 -3.250 -9.631 1.00 94.56 121 VAL A CA 1
ATOM 908 C C . VAL A 1 121 ? -3.741 -2.353 -10.760 1.00 94.56 121 VAL A C 1
ATOM 910 O O . VAL A 1 121 ? -3.277 -2.856 -11.780 1.00 94.56 121 VAL A O 1
ATOM 913 N N . ARG A 1 122 ? -3.721 -1.029 -10.547 1.00 93.31 122 ARG A N 1
ATOM 914 C CA . ARG A 1 122 ? -3.174 -0.075 -11.527 1.00 93.31 122 ARG A CA 1
ATOM 915 C C . ARG A 1 122 ? -1.685 -0.303 -11.785 1.00 93.31 122 ARG A C 1
ATOM 917 O O . ARG A 1 122 ? -1.265 -0.263 -12.934 1.00 93.31 122 ARG A O 1
ATOM 924 N N . LEU A 1 123 ? -0.902 -0.561 -10.734 1.00 92.25 123 LEU A N 1
ATOM 925 C CA . LEU A 1 123 ? 0.529 -0.844 -10.828 1.00 92.25 123 LEU A CA 1
ATOM 926 C C . LEU A 1 123 ? 0.772 -2.124 -11.631 1.00 92.25 123 LEU A C 1
ATOM 928 O O . LEU A 1 123 ? 1.586 -2.120 -12.548 1.00 92.25 123 LEU A O 1
ATOM 932 N N . ARG A 1 124 ? 0.016 -3.194 -11.350 1.00 91.81 124 ARG A N 1
ATOM 933 C CA . ARG A 1 124 ? 0.102 -4.457 -12.094 1.00 91.81 124 ARG A CA 1
ATOM 934 C C . ARG A 1 124 ? -0.315 -4.311 -13.560 1.00 91.81 124 ARG A C 1
ATOM 936 O O . ARG A 1 124 ? 0.209 -5.042 -14.402 1.00 91.81 124 ARG A O 1
ATOM 943 N N . GLY A 1 125 ? -1.253 -3.407 -13.840 1.00 88.62 125 GLY A N 1
ATOM 944 C CA . GLY A 1 125 ? -1.772 -3.091 -15.169 1.00 88.62 125 GLY A CA 1
ATOM 945 C C . GLY A 1 125 ? -0.925 -2.109 -15.986 1.00 88.62 125 GLY A C 1
ATOM 946 O O . GLY A 1 125 ? -1.330 -1.770 -17.094 1.00 88.62 125 GLY A O 1
ATOM 947 N N . LEU A 1 126 ? 0.227 -1.645 -15.481 1.00 86.50 126 LEU A N 1
ATOM 948 C CA . LEU A 1 126 ? 1.144 -0.818 -16.269 1.00 86.50 126 LEU A CA 1
ATOM 949 C C . LEU A 1 126 ? 1.705 -1.625 -17.453 1.00 86.50 126 LEU A C 1
ATOM 951 O O . LEU A 1 126 ? 2.350 -2.659 -17.260 1.00 86.50 126 LEU A O 1
ATOM 955 N N . VAL A 1 127 ? 1.440 -1.128 -18.664 1.00 73.50 127 VAL A N 1
ATOM 956 C CA . VAL A 1 127 ? 1.927 -1.666 -19.946 1.00 73.50 127 VAL A CA 1
ATOM 957 C C . VAL A 1 127 ? 3.143 -0.858 -20.417 1.00 73.50 127 VAL A C 1
ATOM 959 O O . VAL A 1 127 ? 3.261 0.319 -20.077 1.00 73.50 127 VAL A O 1
ATOM 962 N N . ASP A 1 128 ? 4.023 -1.515 -21.177 1.00 59.12 128 ASP A N 1
ATOM 963 C CA . ASP A 1 128 ? 5.399 -1.180 -21.586 1.00 59.12 128 ASP A CA 1
ATOM 964 C C . ASP A 1 128 ? 5.652 0.249 -22.113 1.00 59.12 128 ASP A C 1
ATOM 966 O O . ASP A 1 128 ? 5.933 0.474 -23.288 1.00 59.12 128 ASP A O 1
ATOM 970 N N . GLY A 1 129 ? 5.565 1.243 -21.230 1.00 51.00 129 GLY A N 1
ATOM 971 C CA . GLY A 1 129 ? 5.823 2.652 -21.543 1.00 51.00 129 GLY A CA 1
ATOM 972 C C . GLY A 1 129 ? 7.132 3.196 -20.967 1.00 51.00 129 GLY A C 1
ATOM 973 O O . GLY A 1 129 ? 7.570 4.276 -21.364 1.00 51.00 129 GLY A O 1
ATOM 974 N N . ALA A 1 130 ? 7.768 2.489 -20.026 1.00 52.09 130 ALA A N 1
ATOM 975 C CA . ALA A 1 130 ? 9.004 2.950 -19.400 1.00 52.09 130 ALA A CA 1
ATOM 976 C C . ALA A 1 130 ? 10.242 2.506 -20.219 1.00 52.09 130 ALA A C 1
ATOM 978 O O . ALA A 1 130 ? 10.409 1.308 -20.467 1.00 52.09 130 ALA A O 1
ATOM 979 N N . PRO A 1 131 ? 11.156 3.427 -20.598 1.00 51.09 131 PRO A N 1
ATOM 980 C CA . PRO A 1 131 ? 12.355 3.100 -21.388 1.00 51.09 131 PRO A CA 1
ATOM 981 C C . PRO A 1 131 ? 13.353 2.162 -20.690 1.00 51.09 131 PRO A C 1
ATOM 983 O O . PRO A 1 131 ? 14.248 1.630 -21.337 1.00 51.09 131 PRO A O 1
ATOM 986 N N . TRP A 1 132 ? 13.233 1.997 -19.371 1.00 58.84 132 TRP A N 1
ATOM 987 C CA . TRP A 1 132 ? 14.244 1.401 -18.495 1.00 58.84 132 TRP A CA 1
ATOM 988 C C . TRP A 1 132 ? 13.782 0.022 -18.015 1.00 58.84 132 TRP A C 1
ATOM 990 O O . TRP A 1 132 ? 13.336 -0.126 -16.875 1.00 58.84 132 TRP A O 1
ATOM 1000 N N . HIS A 1 133 ? 13.800 -0.965 -18.914 1.00 57.53 133 HIS A N 1
ATOM 1001 C CA . HIS A 1 133 ? 13.331 -2.318 -18.618 1.00 57.53 133 HIS A CA 1
ATOM 1002 C C . HIS A 1 133 ? 14.304 -3.404 -19.086 1.00 57.53 133 HIS A C 1
ATOM 1004 O O . HIS A 1 133 ? 15.059 -3.235 -20.042 1.00 57.53 133 HIS A O 1
ATOM 1010 N N . GLN A 1 134 ? 14.231 -4.536 -18.393 1.00 57.72 134 GLN A N 1
ATOM 1011 C CA . GLN A 1 134 ? 14.704 -5.840 -18.839 1.00 57.72 134 GLN A CA 1
ATOM 1012 C C . GLN A 1 134 ? 13.532 -6.816 -18.746 1.00 57.72 134 GLN A C 1
ATOM 1014 O O . GLN A 1 134 ? 12.690 -6.688 -17.853 1.00 57.72 134 GLN A O 1
ATOM 1019 N N . GLU A 1 135 ? 13.493 -7.792 -19.647 1.00 57.19 135 GLU A N 1
ATOM 1020 C CA . GLU A 1 135 ? 12.627 -8.960 -19.506 1.00 57.19 135 GLU A CA 1
ATOM 1021 C C . GLU A 1 135 ? 13.128 -9.774 -18.311 1.00 57.19 135 GLU A C 1
ATOM 1023 O O . GLU A 1 135 ? 14.183 -10.411 -18.361 1.00 57.19 135 GLU A O 1
ATOM 1028 N N . LEU A 1 136 ? 12.411 -9.690 -17.189 1.00 58.12 136 LEU A N 1
ATOM 1029 C CA . LEU A 1 136 ? 12.728 -10.483 -16.012 1.00 58.12 136 LEU A CA 1
ATOM 1030 C C . LEU A 1 136 ? 11.916 -11.774 -16.055 1.00 58.12 136 LEU A C 1
ATOM 1032 O O . LEU A 1 136 ? 10.710 -11.774 -15.800 1.00 58.12 136 LEU A O 1
ATOM 1036 N N . LEU A 1 137 ? 12.596 -12.883 -16.342 1.00 53.72 137 LEU A N 1
ATOM 1037 C CA . LEU A 1 137 ? 11.995 -14.208 -16.277 1.00 53.72 137 LEU A CA 1
ATOM 1038 C C . LEU A 1 137 ? 11.757 -14.582 -14.808 1.00 53.72 137 LEU A C 1
ATOM 1040 O O . LEU A 1 137 ? 12.707 -14.771 -14.045 1.00 53.72 137 LEU A O 1
ATOM 1044 N N . PHE A 1 138 ? 10.496 -14.738 -14.403 1.00 55.25 138 PHE A N 1
ATOM 1045 C CA . PHE A 1 138 ? 10.153 -15.275 -13.086 1.00 55.25 138 PHE A CA 1
ATOM 1046 C C . PHE A 1 138 ? 9.347 -16.562 -13.261 1.00 55.25 138 PHE A C 1
ATOM 1048 O O . PHE A 1 138 ? 8.200 -16.544 -13.700 1.00 55.25 138 PHE A O 1
ATOM 1055 N N . GLY A 1 139 ? 9.961 -17.708 -12.952 1.00 51.31 139 GLY A N 1
ATOM 1056 C CA . GLY A 1 139 ? 9.291 -19.012 -13.034 1.00 51.31 139 GLY A CA 1
ATOM 1057 C C . GLY A 1 139 ? 8.924 -19.472 -14.453 1.00 51.31 139 GLY A C 1
ATOM 1058 O O . GLY A 1 139 ? 7.995 -20.260 -14.596 1.00 51.31 139 GLY A O 1
ATOM 1059 N N . GLY A 1 140 ? 9.626 -18.994 -15.489 1.00 53.47 140 GLY A N 1
ATOM 1060 C CA . GLY A 1 140 ? 9.387 -19.383 -16.888 1.00 53.47 140 GLY A CA 1
ATOM 1061 C C . GLY A 1 140 ? 8.286 -18.596 -17.608 1.00 53.47 140 GLY A C 1
ATOM 1062 O O . GLY A 1 140 ? 7.945 -18.950 -18.731 1.00 53.47 140 GLY A O 1
ATOM 1063 N N . TYR A 1 141 ? 7.751 -17.544 -16.981 1.00 55.03 141 TYR A N 1
ATOM 1064 C CA . TYR A 1 141 ? 6.817 -16.600 -17.594 1.00 55.03 141 TYR A CA 1
ATOM 1065 C C . TYR A 1 141 ? 7.476 -15.226 -17.735 1.00 55.03 141 TYR A C 1
ATOM 1067 O O . TYR A 1 141 ? 8.149 -14.765 -16.805 1.00 55.03 141 TYR A O 1
ATOM 1075 N N . ASP A 1 142 ? 7.238 -14.567 -18.869 1.00 62.62 142 ASP A N 1
ATOM 1076 C CA . ASP A 1 142 ? 7.633 -13.176 -19.081 1.00 62.62 142 ASP A CA 1
ATOM 1077 C C . ASP A 1 142 ? 6.753 -12.279 -18.213 1.00 62.62 142 ASP A C 1
ATOM 1079 O O . ASP A 1 142 ? 5.547 -12.121 -18.434 1.00 62.62 142 ASP A O 1
ATOM 1083 N N . LEU A 1 143 ? 7.347 -11.735 -17.152 1.00 73.56 143 LEU A N 1
ATOM 1084 C CA . LEU A 1 143 ? 6.636 -10.860 -16.238 1.00 73.56 143 LEU A CA 1
ATOM 1085 C C . LEU A 1 143 ? 6.517 -9.473 -16.879 1.00 73.56 143 LEU A C 1
ATOM 1087 O O . LEU A 1 143 ? 7.523 -8.846 -17.204 1.00 73.56 143 LEU A O 1
ATOM 1091 N N . THR A 1 144 ? 5.291 -8.966 -17.026 1.00 81.81 144 THR A N 1
ATOM 1092 C CA . THR A 1 144 ? 5.082 -7.599 -17.534 1.00 81.81 144 THR A CA 1
ATOM 1093 C C . THR A 1 144 ? 5.732 -6.569 -16.601 1.00 81.81 144 THR A C 1
ATOM 1095 O O . THR A 1 144 ? 5.876 -6.825 -15.400 1.00 81.81 144 THR A O 1
ATOM 1098 N N . GLN A 1 145 ? 6.054 -5.369 -17.103 1.00 81.19 145 GLN A N 1
ATOM 1099 C CA . GLN A 1 145 ? 6.657 -4.292 -16.295 1.00 81.19 145 GLN A CA 1
ATOM 1100 C C . GLN A 1 145 ? 5.897 -4.030 -14.987 1.00 81.19 145 GLN A C 1
ATOM 1102 O O . GLN A 1 145 ? 6.492 -3.986 -13.909 1.00 81.19 145 GLN A O 1
ATOM 1107 N N . GLY A 1 146 ? 4.565 -3.941 -15.058 1.00 87.12 146 GLY A N 1
ATOM 1108 C CA . GLY A 1 146 ? 3.725 -3.805 -13.869 1.00 87.12 146 GLY A CA 1
ATOM 1109 C C . GLY A 1 146 ? 3.893 -4.946 -12.859 1.00 87.12 146 GLY A C 1
ATOM 1110 O O . GLY A 1 146 ? 3.895 -4.709 -11.654 1.00 87.12 146 GLY A O 1
ATOM 1111 N N . GLY A 1 147 ? 4.089 -6.183 -13.323 1.00 88.94 147 GLY A N 1
ATOM 1112 C CA . GLY A 1 147 ? 4.387 -7.329 -12.463 1.00 88.94 147 GLY A CA 1
ATOM 1113 C C . GLY A 1 147 ? 5.724 -7.182 -11.738 1.00 88.94 147 GLY A C 1
ATOM 1114 O O . GLY A 1 147 ? 5.781 -7.399 -10.528 1.00 88.94 147 GLY A O 1
ATOM 1115 N N . ILE A 1 148 ? 6.771 -6.735 -12.440 1.00 89.25 148 ILE A N 1
ATOM 1116 C CA . ILE A 1 148 ? 8.099 -6.494 -11.853 1.00 89.25 148 ILE A CA 1
ATOM 1117 C C . ILE A 1 148 ? 8.009 -5.452 -10.734 1.00 89.25 148 ILE A C 1
ATOM 1119 O O . ILE A 1 148 ? 8.527 -5.679 -9.642 1.00 89.25 148 ILE A O 1
ATOM 1123 N N . TYR A 1 149 ? 7.302 -4.339 -10.955 1.00 91.25 149 TYR A N 1
ATOM 1124 C CA . TYR A 1 149 ? 7.155 -3.305 -9.927 1.00 91.25 149 TYR A CA 1
ATOM 1125 C C . TYR A 1 149 ? 6.359 -3.776 -8.706 1.00 91.25 149 TYR A C 1
ATOM 1127 O O . TYR A 1 149 ? 6.674 -3.371 -7.586 1.00 91.25 149 TYR A O 1
ATOM 1135 N N . VAL A 1 150 ? 5.369 -4.656 -8.892 1.00 93.12 150 VAL A N 1
ATOM 1136 C CA . VAL A 1 150 ? 4.649 -5.275 -7.770 1.00 93.12 150 VAL A CA 1
ATOM 1137 C C . VAL A 1 150 ? 5.580 -6.185 -6.964 1.00 93.12 150 VAL A C 1
ATOM 1139 O O . VAL A 1 150 ? 5.630 -6.057 -5.741 1.00 93.12 150 VAL A O 1
ATOM 1142 N N . VAL A 1 151 ? 6.363 -7.049 -7.623 1.00 92.38 151 VAL A N 1
ATOM 1143 C CA . VAL A 1 151 ? 7.350 -7.915 -6.947 1.00 92.38 151 VAL A CA 1
ATOM 1144 C C . VAL A 1 151 ? 8.394 -7.080 -6.211 1.00 92.38 151 VAL A C 1
ATOM 1146 O O . VAL A 1 151 ? 8.688 -7.353 -5.048 1.00 92.38 151 VAL A O 1
ATOM 1149 N N . MET A 1 152 ? 8.913 -6.032 -6.853 1.00 93.19 152 MET A N 1
ATOM 1150 C CA . MET A 1 152 ? 9.842 -5.085 -6.246 1.00 93.19 152 MET A CA 1
ATOM 1151 C C . MET A 1 152 ? 9.247 -4.488 -4.969 1.00 93.19 152 MET A C 1
ATOM 1153 O O . MET A 1 152 ? 9.853 -4.594 -3.904 1.00 93.19 152 MET A O 1
ATOM 1157 N N . ALA A 1 153 ? 8.044 -3.917 -5.040 1.00 94.44 153 ALA A N 1
ATOM 1158 C CA . ALA A 1 153 ? 7.411 -3.293 -3.886 1.00 94.44 153 ALA A CA 1
ATOM 1159 C C . ALA A 1 153 ? 7.165 -4.294 -2.744 1.00 94.44 153 ALA A C 1
ATOM 1161 O O . ALA A 1 153 ? 7.467 -3.990 -1.592 1.00 94.44 153 ALA A O 1
ATOM 1162 N N . PHE A 1 154 ? 6.700 -5.506 -3.060 1.00 93.69 154 PHE A N 1
ATOM 1163 C CA . PHE A 1 154 ? 6.500 -6.568 -2.069 1.00 93.69 154 PHE A CA 1
ATOM 1164 C C . PHE A 1 154 ? 7.825 -6.981 -1.428 1.00 93.69 154 PHE A C 1
ATOM 1166 O O . PHE A 1 154 ? 7.899 -7.112 -0.210 1.00 93.69 154 PHE A O 1
ATOM 1173 N N . SER A 1 155 ? 8.890 -7.117 -2.220 1.00 94.25 155 SER A N 1
ATOM 1174 C CA . SER A 1 155 ? 10.216 -7.455 -1.702 1.00 94.25 155 SER A CA 1
ATOM 1175 C C . SER A 1 155 ? 10.777 -6.370 -0.777 1.00 94.25 155 SER A C 1
ATOM 1177 O O . SER A 1 155 ? 11.379 -6.705 0.240 1.00 94.25 155 SER A O 1
ATOM 1179 N N . CYS A 1 156 ? 10.525 -5.087 -1.063 1.00 95.50 156 CYS A N 1
ATOM 1180 C CA . CYS A 1 156 ? 10.899 -3.976 -0.188 1.00 95.50 156 CYS A CA 1
ATOM 1181 C C . CYS A 1 156 ? 10.135 -4.019 1.145 1.00 95.50 156 CYS A C 1
ATOM 1183 O O . CYS A 1 156 ? 10.747 -3.866 2.203 1.00 95.50 156 CYS A O 1
ATOM 1185 N N . ILE A 1 157 ? 8.820 -4.270 1.105 1.00 94.25 157 ILE A N 1
ATOM 1186 C CA . ILE A 1 157 ? 7.983 -4.410 2.310 1.00 94.25 157 ILE A CA 1
ATOM 1187 C C . ILE A 1 157 ? 8.463 -5.603 3.147 1.00 94.25 157 ILE A C 1
ATOM 1189 O O . ILE A 1 157 ? 8.762 -5.446 4.328 1.00 94.25 157 ILE A O 1
ATOM 1193 N N . TRP A 1 158 ? 8.634 -6.776 2.529 1.00 93.00 158 TRP A N 1
ATOM 1194 C CA . TRP A 1 158 ? 9.111 -7.979 3.217 1.00 93.00 158 TRP A CA 1
ATOM 1195 C C . TRP A 1 158 ? 10.504 -7.794 3.809 1.00 93.00 158 TRP A C 1
ATOM 1197 O O . TRP A 1 158 ? 10.750 -8.223 4.934 1.00 93.00 158 TRP A O 1
ATOM 1207 N N . ALA A 1 159 ? 11.410 -7.135 3.086 1.00 94.44 159 ALA A N 1
ATOM 1208 C CA . ALA A 1 159 ? 12.732 -6.815 3.602 1.00 94.44 159 ALA A CA 1
ATOM 1209 C C . ALA A 1 159 ? 12.639 -5.927 4.846 1.00 94.44 159 ALA A C 1
ATOM 1211 O O . ALA A 1 159 ? 13.261 -6.260 5.851 1.00 94.44 159 ALA A O 1
ATOM 1212 N N . SER A 1 160 ? 11.810 -4.876 4.810 1.00 94.19 160 SER A N 1
ATOM 1213 C CA . SER A 1 160 ? 11.573 -3.985 5.953 1.00 94.19 160 SER A CA 1
ATOM 1214 C C . SER A 1 160 ? 11.054 -4.735 7.184 1.00 94.19 160 SER A C 1
ATOM 1216 O O . SER A 1 160 ? 11.572 -4.566 8.294 1.00 94.19 160 SER A O 1
ATOM 1218 N N . ASP A 1 161 ? 10.072 -5.619 7.000 1.00 90.44 161 ASP A N 1
ATOM 1219 C CA . ASP A 1 161 ? 9.488 -6.412 8.086 1.00 90.44 161 ASP A CA 1
ATOM 1220 C C . ASP A 1 161 ? 10.504 -7.394 8.680 1.00 90.44 161 ASP A C 1
ATOM 1222 O O . ASP A 1 161 ? 10.640 -7.507 9.900 1.00 90.44 161 ASP A O 1
ATOM 1226 N N . ILE A 1 162 ? 11.272 -8.077 7.827 1.00 90.81 162 ILE A N 1
ATOM 1227 C CA . ILE A 1 162 ? 12.316 -9.015 8.253 1.00 90.81 162 ILE A CA 1
ATOM 1228 C C . ILE A 1 162 ? 13.441 -8.268 8.981 1.00 90.81 162 ILE A C 1
ATOM 1230 O O . ILE A 1 162 ? 13.848 -8.679 10.070 1.00 90.81 162 ILE A O 1
ATOM 1234 N N . GLY A 1 163 ? 13.926 -7.163 8.412 1.00 91.75 163 GLY A N 1
ATOM 1235 C CA . GLY A 1 163 ? 15.000 -6.351 8.980 1.00 91.75 163 GLY A CA 1
ATOM 1236 C C . GLY A 1 163 ? 14.616 -5.757 10.333 1.00 91.75 163 GLY A C 1
ATOM 1237 O O . GLY A 1 163 ? 15.380 -5.862 11.299 1.00 91.75 163 GLY A O 1
ATOM 1238 N N . SER A 1 164 ? 13.401 -5.214 10.436 1.00 91.38 164 SER A N 1
ATOM 1239 C CA . SER A 1 164 ? 12.892 -4.658 11.690 1.00 91.38 164 SER A CA 1
ATOM 1240 C C . SER A 1 164 ? 12.649 -5.723 12.756 1.00 91.38 164 SER A C 1
ATOM 1242 O O . SER A 1 164 ? 12.964 -5.492 13.925 1.00 91.38 164 SER A O 1
ATOM 1244 N N . TYR A 1 165 ? 12.175 -6.912 12.372 1.00 88.88 165 TYR A N 1
ATOM 1245 C CA . TYR A 1 165 ? 11.984 -8.029 13.293 1.00 88.88 165 TYR A CA 1
ATOM 1246 C C . TYR A 1 165 ? 13.309 -8.578 13.833 1.00 88.88 165 TYR A C 1
ATOM 1248 O O . TYR A 1 165 ? 13.459 -8.741 15.048 1.00 88.88 165 TYR A O 1
ATOM 1256 N N . ILE A 1 166 ? 14.276 -8.859 12.951 1.00 90.62 166 ILE A N 1
ATOM 1257 C CA . ILE A 1 166 ? 15.571 -9.436 13.339 1.00 90.62 166 ILE A CA 1
ATOM 1258 C C . ILE A 1 166 ? 16.303 -8.476 14.273 1.00 90.62 166 ILE A C 1
ATOM 1260 O O . ILE A 1 166 ? 16.703 -8.872 15.371 1.00 90.62 166 ILE A O 1
ATOM 1264 N N . MET A 1 167 ? 16.436 -7.209 13.874 1.00 90.06 167 MET A N 1
ATOM 1265 C CA . MET A 1 167 ? 17.188 -6.255 14.679 1.00 90.06 167 MET A CA 1
ATOM 1266 C C . MET A 1 167 ? 16.424 -5.815 15.926 1.00 90.06 167 MET A C 1
ATOM 1268 O O . MET A 1 167 ? 17.009 -5.709 17.006 1.00 90.06 167 MET A O 1
ATOM 1272 N N . GLY A 1 168 ? 15.108 -5.629 15.815 1.00 86.94 168 GLY A N 1
ATOM 1273 C CA . GLY A 1 168 ? 14.264 -5.294 16.955 1.00 86.94 168 GLY A CA 1
ATOM 1274 C C . GLY A 1 168 ? 14.330 -6.356 18.053 1.00 86.94 168 GLY A C 1
ATOM 1275 O O . GLY A 1 168 ? 14.341 -6.012 19.231 1.00 86.94 168 GLY A O 1
ATOM 1276 N N . LYS A 1 169 ? 14.462 -7.638 17.690 1.00 86.81 169 LYS A N 1
ATOM 1277 C CA . LYS A 1 169 ? 14.638 -8.731 18.654 1.00 86.81 169 LYS A CA 1
ATOM 1278 C C . LYS A 1 169 ? 16.064 -8.835 19.205 1.00 86.81 169 LYS A C 1
ATOM 1280 O O . LYS A 1 169 ? 16.227 -9.222 20.358 1.00 86.81 169 LYS A O 1
ATOM 1285 N N . ALA A 1 170 ? 17.079 -8.543 18.393 1.00 88.44 170 ALA A N 1
ATOM 1286 C CA . ALA A 1 170 ? 18.481 -8.707 18.777 1.00 88.44 170 ALA A CA 1
ATOM 1287 C C . ALA A 1 170 ? 19.019 -7.545 19.631 1.00 88.44 170 ALA A C 1
ATOM 1289 O O . ALA A 1 170 ? 19.715 -7.781 20.616 1.00 88.44 170 ALA A O 1
ATOM 1290 N N . ILE A 1 171 ? 18.716 -6.299 19.248 1.00 89.38 171 ILE A N 1
ATOM 1291 C CA . ILE A 1 171 ? 19.321 -5.083 19.826 1.00 89.38 171 ILE A CA 1
ATOM 1292 C C . ILE A 1 171 ? 18.254 -4.069 20.281 1.00 89.38 171 ILE A C 1
ATOM 1294 O O . ILE A 1 171 ? 18.591 -3.070 20.910 1.00 89.38 171 ILE A O 1
ATOM 1298 N N . GLY A 1 172 ? 16.965 -4.318 20.024 1.00 84.25 172 GLY A N 1
ATOM 1299 C CA . GLY A 1 172 ? 15.889 -3.384 20.357 1.00 84.25 172 GLY A CA 1
ATOM 1300 C C . GLY A 1 172 ? 15.814 -3.053 21.849 1.00 84.25 172 GLY A C 1
ATOM 1301 O O . GLY A 1 172 ? 15.582 -3.930 22.682 1.00 84.25 172 GLY A O 1
ATOM 1302 N N . ARG A 1 173 ? 15.990 -1.772 22.186 1.00 83.69 173 ARG A N 1
ATOM 1303 C CA . ARG A 1 173 ? 15.976 -1.269 23.572 1.00 83.69 173 ARG A CA 1
ATOM 1304 C C . ARG A 1 173 ? 14.993 -0.123 23.743 1.00 83.69 173 ARG A C 1
ATOM 1306 O O . ARG A 1 173 ? 14.305 -0.061 24.761 1.00 83.69 173 ARG A O 1
ATOM 1313 N N . THR A 1 174 ? 14.909 0.766 22.757 1.00 86.88 174 THR A N 1
ATOM 1314 C CA . THR A 1 174 ? 14.055 1.954 22.815 1.00 86.88 174 THR A CA 1
ATOM 1315 C C . THR A 1 174 ? 12.726 1.698 22.118 1.00 86.88 174 THR A C 1
ATOM 1317 O O . THR A 1 174 ? 12.685 1.247 20.978 1.00 86.88 174 THR A O 1
ATOM 1320 N N . ARG A 1 175 ? 11.608 1.958 22.805 1.00 86.06 175 ARG A N 1
ATOM 1321 C CA . ARG A 1 175 ? 10.263 1.789 22.227 1.00 86.06 175 ARG A CA 1
ATOM 1322 C C . ARG A 1 175 ? 9.974 2.920 21.244 1.00 86.06 175 ARG A C 1
ATOM 1324 O O . ARG A 1 175 ? 10.287 4.069 21.531 1.00 86.06 175 ARG A O 1
ATOM 1331 N N . LEU A 1 176 ? 9.352 2.589 20.115 1.00 81.69 176 LEU A N 1
ATOM 1332 C CA . LEU A 1 176 ? 9.051 3.550 19.053 1.00 81.69 176 LEU A CA 1
ATOM 1333 C C . LEU A 1 176 ? 7.826 4.420 19.369 1.00 81.69 176 LEU A C 1
ATOM 1335 O O . LEU A 1 176 ? 7.815 5.607 19.068 1.00 81.69 176 LEU A O 1
ATOM 1339 N N . SER A 1 177 ? 6.777 3.831 19.945 1.00 80.25 177 SER A N 1
ATOM 1340 C CA . SER A 1 177 ? 5.532 4.528 20.275 1.00 80.25 177 SER A CA 1
ATOM 1341 C C . SER A 1 177 ? 4.796 3.809 21.403 1.00 80.25 177 SER A C 1
ATOM 1343 O O . SER A 1 177 ? 4.870 2.583 21.520 1.00 80.25 177 SER A O 1
ATOM 1345 N N . GLU A 1 178 ? 4.038 4.557 22.206 1.00 76.06 178 GLU A N 1
ATOM 1346 C CA . GLU A 1 178 ? 3.133 3.997 23.218 1.00 76.06 178 GLU A CA 1
ATOM 1347 C C . GLU A 1 178 ? 1.993 3.179 22.590 1.00 76.06 178 GLU A C 1
ATOM 1349 O O . GLU A 1 178 ? 1.516 2.213 23.184 1.00 76.06 178 GLU A O 1
ATOM 1354 N N . ILE A 1 179 ? 1.613 3.503 21.348 1.00 76.81 179 ILE A N 1
ATOM 1355 C CA . ILE A 1 179 ? 0.545 2.828 20.595 1.00 76.81 179 ILE A CA 1
ATOM 1356 C C . ILE A 1 179 ? 0.953 1.384 20.237 1.00 76.81 179 ILE A C 1
ATOM 1358 O O . ILE A 1 179 ? 0.129 0.459 20.282 1.00 76.81 179 ILE A O 1
ATOM 1362 N N . SER A 1 180 ? 2.241 1.173 19.932 1.00 73.31 180 SER A N 1
ATOM 1363 C CA . SER A 1 180 ? 2.818 -0.128 19.568 1.00 73.31 180 SER A CA 1
ATOM 1364 C C . SER A 1 180 ? 4.063 -0.443 20.414 1.00 73.31 180 SER A C 1
ATOM 1366 O O . SER A 1 180 ? 5.198 -0.328 19.947 1.00 73.31 180 SER A O 1
ATOM 1368 N N . PRO A 1 181 ? 3.884 -0.903 21.669 1.00 61.88 181 PRO A N 1
ATOM 1369 C CA . PRO A 1 181 ? 4.977 -1.059 22.635 1.00 61.88 181 PRO A CA 1
ATOM 1370 C C . PRO A 1 181 ? 5.998 -2.147 22.268 1.00 61.88 181 PRO A C 1
ATOM 1372 O O . PRO A 1 181 ? 7.040 -2.253 22.911 1.00 61.88 181 PRO A O 1
ATOM 1375 N N . LYS A 1 182 ? 5.697 -2.979 21.263 1.00 75.56 182 LYS A N 1
ATOM 1376 C CA . LYS A 1 182 ? 6.597 -4.024 20.759 1.00 75.56 182 LYS A CA 1
ATOM 1377 C C . LYS A 1 182 ? 7.555 -3.527 19.679 1.00 75.56 182 LYS A C 1
ATOM 1379 O O . LYS A 1 182 ? 8.527 -4.223 19.400 1.00 75.56 182 LYS A O 1
ATOM 1384 N N . LYS A 1 183 ? 7.282 -2.377 19.056 1.00 83.06 183 LYS A N 1
ATOM 1385 C CA . LYS A 1 183 ? 8.158 -1.806 18.033 1.00 83.06 183 LYS A CA 1
ATOM 1386 C C . LYS A 1 183 ? 9.263 -0.997 18.686 1.00 83.06 183 LYS A C 1
ATOM 1388 O O . LYS A 1 183 ? 9.007 -0.215 19.603 1.00 83.06 183 LYS A O 1
ATOM 1393 N N . THR A 1 184 ? 10.482 -1.186 18.199 1.00 89.56 184 THR A N 1
ATOM 1394 C CA . THR A 1 184 ? 11.665 -0.490 18.697 1.00 89.56 184 THR A CA 1
ATOM 1395 C C . THR A 1 184 ? 12.222 0.466 17.652 1.00 89.56 184 THR A C 1
ATOM 1397 O O . THR A 1 184 ? 12.064 0.230 16.451 1.00 89.56 184 THR A O 1
ATOM 1400 N N . VAL A 1 185 ? 12.857 1.555 18.092 1.00 90.38 185 VAL A N 1
ATOM 1401 C CA . VAL A 1 185 ? 13.468 2.535 17.177 1.00 90.38 185 VAL A CA 1
ATOM 1402 C C . VAL A 1 185 ? 14.610 1.883 16.407 1.00 90.38 185 VAL A C 1
ATOM 1404 O O . VAL A 1 185 ? 14.718 2.067 15.198 1.00 90.38 185 VAL A O 1
ATOM 1407 N N . GLU A 1 186 ? 15.413 1.047 17.071 1.00 92.38 186 GLU A N 1
ATOM 1408 C CA . GLU A 1 186 ? 16.499 0.319 16.414 1.00 92.38 186 GLU A CA 1
ATOM 1409 C C . GLU A 1 186 ? 15.944 -0.627 15.340 1.00 92.38 186 GLU A C 1
ATOM 1411 O O . GLU A 1 186 ? 16.457 -0.671 14.225 1.00 92.38 186 GLU A O 1
ATOM 1416 N N . GLY A 1 187 ? 14.840 -1.325 15.630 1.00 92.31 187 GLY A N 1
ATOM 1417 C CA . GLY A 1 187 ? 14.143 -2.143 14.640 1.00 92.31 187 GLY A CA 1
ATOM 1418 C C . GLY A 1 187 ? 13.649 -1.315 13.450 1.00 92.31 187 GLY A C 1
ATOM 1419 O O . GLY A 1 187 ? 13.878 -1.695 12.307 1.00 92.31 187 GLY A O 1
ATOM 1420 N N . ALA A 1 188 ? 13.030 -0.158 13.692 1.00 92.06 188 ALA A N 1
ATOM 1421 C CA . ALA A 1 188 ? 12.534 0.714 12.626 1.00 92.06 188 ALA A CA 1
ATOM 1422 C C . ALA A 1 188 ? 13.656 1.224 11.704 1.00 92.06 188 ALA A C 1
ATOM 1424 O O . ALA A 1 188 ? 13.511 1.183 10.482 1.00 92.06 188 ALA A O 1
ATOM 1425 N N . VAL A 1 189 ? 14.794 1.642 12.270 1.00 94.25 189 VAL A N 1
ATOM 1426 C CA . VAL A 1 189 ? 15.962 2.097 11.496 1.00 94.25 189 VAL A CA 1
ATOM 1427 C C . VAL A 1 189 ? 16.512 0.969 10.625 1.00 94.25 189 VAL A C 1
ATOM 1429 O O . VAL A 1 189 ? 16.777 1.175 9.444 1.00 94.25 189 VAL A O 1
ATOM 1432 N N . PHE A 1 190 ? 16.645 -0.242 11.167 1.00 94.12 190 PHE A N 1
ATOM 1433 C CA . PHE A 1 190 ? 17.145 -1.377 10.389 1.00 94.12 190 PHE A CA 1
ATOM 1434 C C . PHE A 1 190 ? 16.141 -1.893 9.355 1.00 94.12 190 PHE A C 1
ATOM 1436 O O . PHE A 1 190 ? 16.556 -2.293 8.269 1.00 94.12 190 PHE A O 1
ATOM 1443 N N . GLY A 1 191 ? 14.838 -1.825 9.640 1.00 94.25 191 GLY A N 1
ATOM 1444 C CA . GLY A 1 191 ? 13.791 -2.053 8.643 1.00 94.25 191 GLY A CA 1
ATOM 1445 C C . GLY A 1 191 ? 13.944 -1.097 7.460 1.00 94.25 191 GLY A C 1
ATOM 1446 O O . GLY A 1 191 ? 14.070 -1.536 6.317 1.00 94.25 191 GLY A O 1
ATOM 1447 N N . LEU A 1 192 ? 14.091 0.202 7.734 1.00 95.75 192 LEU A N 1
ATOM 1448 C CA . LEU A 1 192 ? 14.327 1.213 6.703 1.00 95.75 192 LEU A CA 1
ATOM 1449 C C . LEU A 1 192 ? 15.603 0.937 5.890 1.00 95.75 192 LEU A C 1
ATOM 1451 O O . LEU A 1 192 ? 15.566 0.990 4.663 1.00 95.75 192 LEU A O 1
ATOM 1455 N N . LEU A 1 193 ? 16.715 0.596 6.551 1.00 96.44 193 LEU A N 1
ATOM 1456 C CA . LEU A 1 193 ? 17.976 0.263 5.876 1.00 96.44 193 LEU A CA 1
ATOM 1457 C C . LEU A 1 193 ? 17.854 -0.987 4.995 1.00 96.44 193 LEU A C 1
ATOM 1459 O O . LEU A 1 193 ? 18.364 -1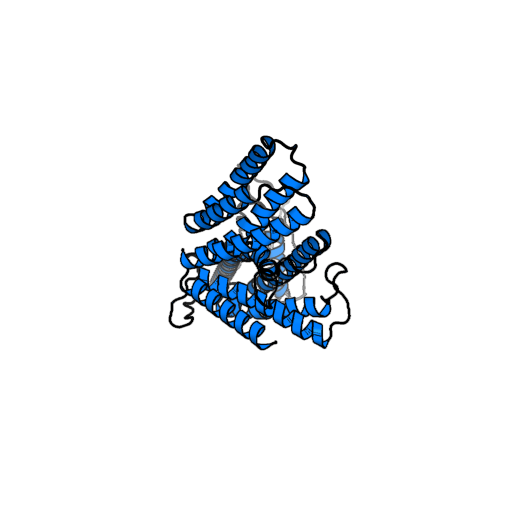.002 3.878 1.00 96.44 193 LEU A O 1
ATOM 1463 N N . SER A 1 194 ? 17.156 -2.025 5.458 1.00 96.31 194 SER A N 1
ATOM 1464 C CA . SER A 1 194 ? 16.937 -3.238 4.662 1.00 96.31 194 SER A CA 1
ATOM 1465 C C . SER A 1 194 ? 16.076 -2.973 3.421 1.00 96.31 194 SER A C 1
ATOM 1467 O O . SER A 1 194 ? 16.418 -3.429 2.329 1.00 96.31 194 SER A O 1
ATOM 1469 N N . CYS A 1 195 ? 15.027 -2.155 3.554 1.00 96.56 195 CYS A N 1
ATOM 1470 C CA . CYS A 1 195 ? 14.218 -1.678 2.434 1.00 96.56 195 CYS A CA 1
ATOM 1471 C C . CYS A 1 195 ? 15.062 -0.865 1.439 1.00 96.56 195 CYS A C 1
ATOM 1473 O O . CYS A 1 195 ? 14.989 -1.089 0.232 1.00 96.56 195 CYS A O 1
ATOM 1475 N N . LEU A 1 196 ? 15.924 0.025 1.944 1.00 96.75 196 LEU A N 1
ATOM 1476 C CA . LEU A 1 196 ? 16.845 0.825 1.137 1.00 96.75 196 LEU A CA 1
ATOM 1477 C C . LEU A 1 196 ? 17.787 -0.049 0.301 1.00 96.75 196 LEU A C 1
ATOM 1479 O O . LEU A 1 196 ? 17.936 0.179 -0.897 1.00 96.75 196 LEU A O 1
ATOM 1483 N N . MET A 1 197 ? 18.397 -1.066 0.911 1.00 97.06 197 MET A N 1
ATOM 1484 C CA . MET A 1 197 ? 19.306 -1.980 0.214 1.00 97.06 197 MET A CA 1
ATOM 1485 C C . MET A 1 197 ? 18.602 -2.748 -0.909 1.00 97.06 197 MET A C 1
ATOM 1487 O O . MET A 1 197 ? 19.144 -2.856 -2.009 1.00 97.06 197 MET A O 1
ATOM 1491 N N . VAL A 1 198 ? 17.391 -3.250 -0.655 1.00 97.06 198 VAL A N 1
ATOM 1492 C CA . VAL A 1 198 ? 16.608 -3.976 -1.666 1.00 97.06 198 VAL A CA 1
ATOM 1493 C C . VAL A 1 198 ? 16.172 -3.046 -2.797 1.00 97.06 198 VAL A C 1
ATOM 1495 O O . VAL A 1 198 ? 16.345 -3.394 -3.964 1.00 97.06 198 VAL A O 1
ATOM 1498 N N . ALA A 1 199 ? 15.695 -1.839 -2.485 1.00 96.62 199 ALA A N 1
ATOM 1499 C CA . ALA A 1 199 ? 15.309 -0.851 -3.491 1.00 96.62 199 ALA A CA 1
ATOM 1500 C C . ALA A 1 199 ? 16.492 -0.408 -4.372 1.00 96.62 199 ALA A C 1
ATOM 1502 O O . ALA A 1 199 ? 16.341 -0.283 -5.586 1.00 96.62 199 ALA A O 1
ATOM 1503 N N . LEU A 1 200 ? 17.683 -0.225 -3.788 1.00 96.56 200 LEU A N 1
ATOM 1504 C CA . LEU A 1 200 ? 18.914 0.055 -4.537 1.00 96.56 200 LEU A CA 1
ATOM 1505 C C . LEU A 1 200 ? 19.306 -1.110 -5.452 1.00 96.56 200 LEU A C 1
ATOM 1507 O O . LEU A 1 200 ? 19.675 -0.876 -6.602 1.00 96.56 200 LEU A O 1
ATOM 1511 N N . GLY A 1 201 ? 19.192 -2.350 -4.968 1.00 94.81 201 GLY A N 1
ATOM 1512 C CA . GLY A 1 201 ? 19.445 -3.550 -5.768 1.00 94.81 201 GLY A CA 1
ATOM 1513 C C . GLY A 1 201 ? 18.520 -3.646 -6.981 1.00 94.81 201 GLY A C 1
ATOM 1514 O O . GLY A 1 201 ? 18.988 -3.880 -8.094 1.00 94.81 201 GLY A O 1
ATOM 1515 N N . TRP A 1 202 ? 17.226 -3.379 -6.789 1.00 93.38 202 TRP A N 1
ATOM 1516 C CA . TRP A 1 202 ? 16.254 -3.314 -7.882 1.00 93.38 202 TRP A CA 1
ATOM 1517 C C . TRP A 1 202 ? 16.544 -2.183 -8.864 1.00 93.38 202 TRP A C 1
ATOM 1519 O O . TRP A 1 202 ? 16.562 -2.422 -10.067 1.00 93.38 202 TRP A O 1
ATOM 1529 N N . ALA A 1 203 ? 16.812 -0.968 -8.380 1.00 92.62 203 ALA A N 1
ATOM 1530 C CA . ALA A 1 203 ? 17.106 0.170 -9.249 1.00 92.62 203 ALA A CA 1
ATOM 1531 C C . ALA A 1 203 ? 18.373 -0.057 -10.091 1.00 92.62 203 ALA A C 1
ATOM 1533 O O . ALA A 1 203 ? 18.412 0.326 -11.261 1.00 92.62 203 ALA A O 1
ATOM 1534 N N . TYR A 1 204 ? 19.393 -0.700 -9.513 1.00 91.44 204 TYR A N 1
ATOM 1535 C CA . TYR A 1 204 ? 20.598 -1.105 -10.232 1.00 91.44 204 TYR A CA 1
ATOM 1536 C C . TYR A 1 204 ? 20.299 -2.188 -11.278 1.00 91.44 204 TYR A C 1
ATOM 1538 O O . TYR A 1 204 ? 20.677 -2.029 -12.438 1.00 91.44 204 TYR A O 1
ATOM 1546 N N . GLY A 1 205 ? 19.586 -3.254 -10.892 1.00 88.69 205 GLY A N 1
ATOM 1547 C CA . GLY A 1 205 ? 19.253 -4.374 -11.779 1.00 88.69 205 GLY A CA 1
ATOM 1548 C C . GLY A 1 205 ? 18.328 -3.993 -12.937 1.00 88.69 205 GLY A C 1
ATOM 1549 O O . GLY A 1 205 ? 18.495 -4.486 -14.043 1.00 88.69 205 GLY A O 1
ATOM 1550 N N . LEU A 1 206 ? 17.400 -3.060 -12.717 1.00 87.38 206 LEU A N 1
ATOM 1551 C CA . LEU A 1 206 ? 16.500 -2.536 -13.751 1.00 87.38 206 LEU A CA 1
ATOM 1552 C C . LEU A 1 206 ? 17.117 -1.387 -14.567 1.00 87.38 206 LEU A C 1
ATOM 1554 O O . LEU A 1 206 ? 16.427 -0.781 -15.384 1.00 87.38 206 LEU A O 1
ATOM 1558 N N . HIS A 1 207 ? 18.396 -1.065 -14.341 1.00 87.12 207 HIS A N 1
ATOM 1559 C CA . HIS A 1 207 ? 19.125 0.002 -15.031 1.00 87.12 207 HIS A CA 1
ATOM 1560 C C . HIS A 1 207 ? 18.405 1.359 -15.012 1.00 87.12 207 HIS A C 1
ATOM 1562 O O . HIS A 1 207 ? 18.336 2.069 -16.018 1.00 87.12 207 HIS A O 1
ATOM 1568 N N . TRP A 1 208 ? 17.866 1.740 -13.853 1.00 88.12 208 TRP A N 1
ATOM 1569 C CA . TRP A 1 208 ? 17.183 3.021 -13.707 1.00 88.12 208 TRP A CA 1
ATOM 1570 C C . TRP A 1 208 ? 18.145 4.213 -13.867 1.00 88.12 208 TRP A C 1
ATOM 1572 O O . TRP A 1 208 ? 19.303 4.152 -13.433 1.00 88.12 208 TRP A O 1
ATOM 1582 N N . PRO A 1 209 ? 17.676 5.340 -14.436 1.00 86.00 209 PRO A N 1
ATOM 1583 C CA . PRO A 1 209 ? 18.452 6.572 -14.481 1.00 86.00 209 PRO A CA 1
ATOM 1584 C C . PRO A 1 209 ? 18.732 7.049 -13.054 1.00 86.00 209 PRO A C 1
ATOM 1586 O O . PRO A 1 209 ? 17.830 7.073 -12.218 1.00 86.00 209 PRO A O 1
ATOM 1589 N N . LEU A 1 210 ? 19.987 7.423 -12.772 1.00 89.25 210 LEU A N 1
ATOM 1590 C CA . LEU A 1 210 ? 20.438 7.774 -11.416 1.00 89.25 210 LEU A CA 1
ATOM 1591 C C . LEU A 1 210 ? 20.012 6.714 -10.385 1.00 89.25 210 LEU A C 1
ATOM 1593 O O . LEU A 1 210 ? 19.449 7.053 -9.348 1.00 89.25 210 LEU A O 1
ATOM 1597 N N . TRP A 1 211 ? 20.259 5.430 -10.674 1.00 91.25 211 TRP A N 1
ATOM 1598 C CA . TRP A 1 211 ? 19.791 4.291 -9.869 1.00 91.25 211 TRP A CA 1
ATOM 1599 C C . TRP A 1 211 ? 20.014 4.443 -8.354 1.00 91.25 211 TRP A C 1
ATOM 1601 O O . TRP A 1 211 ? 19.167 4.023 -7.572 1.00 91.25 211 TRP A O 1
ATOM 1611 N N . TRP A 1 212 ? 21.112 5.077 -7.928 1.00 93.31 212 TRP A N 1
ATOM 1612 C CA . TRP A 1 212 ? 21.413 5.330 -6.515 1.00 93.31 212 TRP A CA 1
ATOM 1613 C C . TRP A 1 212 ? 20.426 6.320 -5.881 1.00 93.31 212 TRP A C 1
ATOM 1615 O O . TRP A 1 212 ? 19.963 6.104 -4.764 1.00 93.31 212 TRP A O 1
ATOM 1625 N N . LEU A 1 213 ? 20.058 7.377 -6.609 1.00 94.06 213 LEU A N 1
ATOM 1626 C CA . LEU A 1 213 ? 19.088 8.376 -6.170 1.00 94.06 213 LEU A CA 1
ATOM 1627 C C . LEU A 1 213 ? 17.669 7.819 -6.268 1.00 94.06 213 LEU A C 1
ATOM 1629 O O . LEU A 1 213 ? 16.901 7.933 -5.319 1.00 94.06 213 LEU A O 1
ATOM 1633 N N . ALA A 1 214 ? 17.331 7.185 -7.393 1.00 92.94 214 ALA A N 1
ATOM 1634 C CA . ALA A 1 214 ? 16.008 6.619 -7.629 1.00 92.94 214 ALA A CA 1
ATOM 1635 C C . ALA A 1 214 ? 15.702 5.471 -6.649 1.00 92.94 214 ALA A C 1
ATOM 1637 O O . ALA A 1 214 ? 14.683 5.493 -5.961 1.00 92.94 214 ALA A O 1
ATOM 1638 N N . GLY A 1 215 ? 16.609 4.500 -6.521 1.00 95.00 215 GLY A N 1
ATOM 1639 C CA . GLY A 1 215 ? 16.482 3.404 -5.560 1.00 95.00 215 GLY A CA 1
ATOM 1640 C C . GLY A 1 215 ? 16.525 3.892 -4.113 1.00 95.00 215 GLY A C 1
ATOM 1641 O O . GLY A 1 215 ? 15.732 3.435 -3.292 1.00 95.00 215 GLY A O 1
ATOM 1642 N N . GLY A 1 216 ? 17.382 4.873 -3.810 1.00 96.12 216 GLY A N 1
ATOM 1643 C CA . GLY A 1 216 ? 17.457 5.489 -2.487 1.00 96.12 216 GLY A CA 1
ATOM 1644 C C . GLY A 1 216 ? 16.147 6.169 -2.076 1.00 96.12 216 GLY A C 1
ATOM 1645 O O . GLY A 1 216 ? 15.609 5.903 -1.000 1.00 96.12 216 GLY A O 1
ATOM 1646 N N . ALA A 1 217 ? 15.595 6.997 -2.964 1.00 96.25 217 ALA A N 1
ATOM 1647 C CA . ALA A 1 217 ? 14.330 7.688 -2.749 1.00 96.25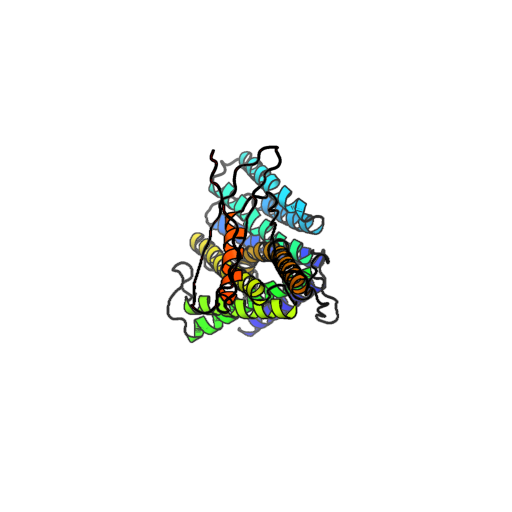 217 ALA A CA 1
ATOM 1648 C C . ALA A 1 217 ? 13.160 6.705 -2.601 1.00 96.25 217 ALA A C 1
ATOM 1650 O O . ALA A 1 217 ? 12.370 6.840 -1.667 1.00 96.25 217 ALA A O 1
ATOM 1651 N N . LEU A 1 218 ? 13.079 5.681 -3.460 1.00 96.12 218 LEU A N 1
ATOM 1652 C CA . LEU A 1 218 ? 12.053 4.643 -3.359 1.00 96.12 218 LEU A CA 1
ATOM 1653 C C . LEU A 1 218 ? 12.155 3.873 -2.035 1.00 96.12 218 LEU A C 1
ATOM 1655 O O . LEU A 1 218 ? 11.141 3.650 -1.377 1.00 96.12 218 LEU A O 1
ATOM 1659 N N . GLY A 1 219 ? 13.364 3.479 -1.631 1.00 96.31 219 GLY A N 1
ATOM 1660 C CA . GLY A 1 219 ? 13.594 2.731 -0.397 1.00 96.31 219 GLY A CA 1
ATOM 1661 C C . GLY A 1 219 ? 13.162 3.501 0.850 1.00 96.31 219 GLY A C 1
ATOM 1662 O O . GLY A 1 219 ? 12.485 2.940 1.713 1.00 96.31 219 GLY A O 1
ATOM 1663 N N . ILE A 1 220 ? 13.483 4.799 0.917 1.00 96.50 220 ILE A N 1
ATOM 1664 C CA . ILE A 1 220 ? 13.027 5.680 2.003 1.00 96.50 220 ILE A CA 1
ATOM 1665 C C . ILE A 1 220 ? 11.503 5.811 1.978 1.00 96.50 220 ILE A C 1
ATOM 1667 O O . ILE A 1 220 ? 10.852 5.677 3.016 1.00 96.50 220 ILE A O 1
ATOM 1671 N N . LEU A 1 221 ? 10.926 6.037 0.798 1.00 96.25 221 LEU A N 1
ATOM 1672 C CA . LEU A 1 221 ? 9.490 6.222 0.619 1.00 96.25 221 LEU A CA 1
ATOM 1673 C C . LEU A 1 221 ? 8.694 4.987 1.063 1.00 96.25 221 LEU A C 1
ATOM 1675 O O . LEU A 1 221 ? 7.772 5.103 1.865 1.00 96.25 221 LEU A O 1
ATOM 1679 N N . VAL A 1 222 ? 9.069 3.798 0.586 1.00 96.06 222 VAL A N 1
ATOM 1680 C CA . VAL A 1 222 ? 8.379 2.540 0.914 1.00 96.06 222 VAL A CA 1
ATOM 1681 C C . VAL A 1 222 ? 8.610 2.150 2.372 1.00 96.06 222 VAL A C 1
ATOM 1683 O O . VAL A 1 222 ? 7.657 1.783 3.057 1.00 96.06 222 VAL A O 1
ATOM 1686 N N . GLY A 1 223 ? 9.843 2.269 2.874 1.00 94.56 223 GLY A N 1
ATOM 1687 C CA . GLY A 1 223 ? 10.172 1.899 4.251 1.00 94.56 223 GLY A CA 1
ATOM 1688 C C . GLY A 1 223 ? 9.454 2.770 5.285 1.00 94.56 223 GLY A C 1
ATOM 1689 O O . GLY A 1 223 ? 8.918 2.254 6.266 1.00 94.56 223 GLY A O 1
ATOM 1690 N N . THR A 1 224 ? 9.376 4.084 5.048 1.00 94.06 224 THR A N 1
ATOM 1691 C CA . THR A 1 224 ? 8.627 5.000 5.925 1.00 94.06 224 THR A CA 1
ATOM 1692 C C . THR A 1 224 ? 7.120 4.787 5.821 1.00 94.06 224 THR A C 1
ATOM 1694 O O . THR A 1 224 ? 6.448 4.718 6.848 1.00 94.06 224 THR A O 1
ATOM 1697 N N . ALA A 1 225 ? 6.581 4.613 4.613 1.00 94.19 225 ALA A N 1
ATOM 1698 C CA . ALA A 1 225 ? 5.155 4.378 4.413 1.00 94.19 225 ALA A CA 1
ATOM 1699 C C . ALA A 1 225 ? 4.668 3.062 5.027 1.00 94.19 225 ALA A C 1
ATOM 1701 O O . ALA A 1 225 ? 3.604 3.045 5.642 1.00 94.19 225 ALA A O 1
ATOM 1702 N N . GLY A 1 226 ? 5.450 1.983 4.916 1.00 91.94 226 GLY A N 1
ATOM 1703 C CA . GLY A 1 226 ? 5.144 0.713 5.577 1.00 91.94 226 GLY A CA 1
ATOM 1704 C C . GLY A 1 226 ? 5.089 0.869 7.098 1.00 91.94 226 GLY A C 1
ATOM 1705 O O . GLY A 1 226 ? 4.114 0.472 7.732 1.00 91.94 226 GLY A O 1
ATOM 1706 N N . LEU A 1 227 ? 6.077 1.558 7.684 1.00 91.69 227 LEU A N 1
ATOM 1707 C CA . LEU A 1 227 ? 6.096 1.831 9.122 1.00 91.69 227 LEU A CA 1
ATOM 1708 C C . LEU A 1 227 ? 4.886 2.659 9.579 1.00 91.69 227 LEU A C 1
ATOM 1710 O O . LEU A 1 227 ? 4.277 2.340 10.600 1.00 91.69 227 LEU A O 1
ATOM 1714 N N . LEU A 1 228 ? 4.539 3.715 8.838 1.00 91.31 228 LEU A N 1
ATOM 1715 C CA . LEU A 1 228 ? 3.381 4.560 9.138 1.00 91.31 228 LEU A CA 1
ATOM 1716 C C . LEU A 1 228 ? 2.056 3.805 8.979 1.00 91.31 228 LEU A C 1
ATOM 1718 O O . LEU A 1 228 ? 1.137 4.033 9.765 1.00 91.31 228 LEU A O 1
ATOM 1722 N N . GLY A 1 229 ? 1.962 2.896 8.007 1.00 91.00 229 GLY A N 1
ATOM 1723 C CA . GLY A 1 229 ? 0.788 2.050 7.804 1.00 91.00 229 GLY A CA 1
ATOM 1724 C C . GLY A 1 229 ? 0.493 1.166 9.010 1.00 91.00 229 GLY A C 1
ATOM 1725 O O . GLY A 1 229 ? -0.599 1.243 9.570 1.00 91.00 229 GLY A O 1
ATOM 1726 N N . ASP A 1 230 ? 1.494 0.434 9.494 1.00 89.06 230 ASP A N 1
ATOM 1727 C CA . ASP A 1 230 ? 1.343 -0.405 10.689 1.00 89.06 230 ASP A CA 1
ATOM 1728 C C . ASP A 1 230 ? 1.035 0.407 11.959 1.00 89.06 230 ASP A C 1
ATOM 1730 O O . ASP A 1 230 ? 0.219 -0.001 12.792 1.00 89.06 230 ASP A O 1
ATOM 1734 N N . LEU A 1 231 ? 1.623 1.601 12.108 1.00 89.38 231 LEU A N 1
ATOM 1735 C CA . LEU A 1 231 ? 1.290 2.487 13.228 1.00 89.38 231 LEU A CA 1
ATOM 1736 C C . LEU A 1 231 ? -0.153 3.002 13.146 1.00 89.38 231 LEU A C 1
ATOM 1738 O O . LEU A 1 231 ? -0.820 3.094 14.178 1.00 89.38 231 LEU A O 1
ATOM 1742 N N . THR A 1 232 ? -0.643 3.300 11.942 1.00 90.25 232 THR A N 1
ATOM 1743 C CA . THR A 1 232 ? -2.029 3.736 11.710 1.00 90.25 232 THR A CA 1
ATOM 1744 C C . THR A 1 232 ? -3.011 2.624 12.068 1.00 90.25 232 TH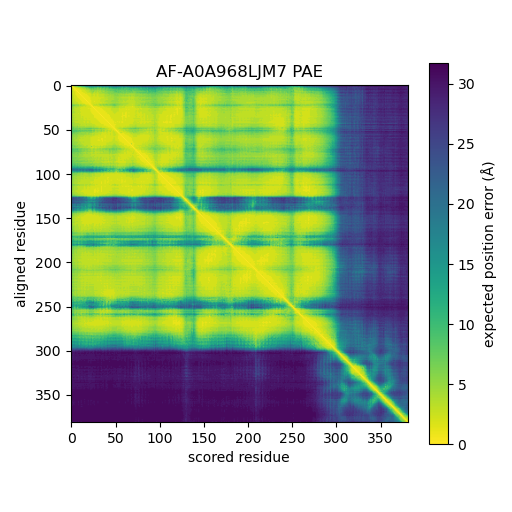R A C 1
ATOM 1746 O O . THR A 1 232 ? -3.994 2.852 12.772 1.00 90.25 232 THR A O 1
ATOM 1749 N N . GLU A 1 233 ? -2.718 1.397 11.653 1.00 89.00 233 GLU A N 1
ATOM 1750 C CA . GLU A 1 233 ? -3.547 0.229 11.935 1.00 89.00 233 GLU A CA 1
ATOM 1751 C C . GLU A 1 233 ? -3.520 -0.131 13.432 1.00 89.00 233 GLU A C 1
ATOM 1753 O O . GLU A 1 233 ? -4.562 -0.335 14.062 1.00 89.00 233 GLU A O 1
ATOM 1758 N N . SER A 1 234 ? -2.341 -0.072 14.058 1.00 88.44 234 SER A N 1
ATOM 1759 C CA . SER A 1 234 ? -2.187 -0.190 15.512 1.00 88.44 234 SER A CA 1
ATOM 1760 C C . SER A 1 234 ? -2.987 0.876 16.267 1.00 88.44 234 SER A C 1
ATOM 1762 O O . SER A 1 234 ? -3.647 0.550 17.255 1.00 88.44 234 SER A O 1
ATOM 1764 N N . MET A 1 235 ? -2.975 2.130 15.806 1.00 89.44 235 MET A N 1
ATOM 1765 C CA . MET A 1 235 ? -3.760 3.221 16.391 1.00 89.44 235 MET A CA 1
ATOM 1766 C C . MET A 1 235 ? -5.258 2.909 16.347 1.00 89.44 235 MET A C 1
ATOM 1768 O O . MET A 1 235 ? -5.924 3.007 17.374 1.00 89.44 235 MET A O 1
ATOM 1772 N N . MET A 1 236 ? -5.775 2.457 15.202 1.00 89.62 236 MET A N 1
ATOM 1773 C CA . MET A 1 236 ? -7.190 2.098 15.041 1.00 89.62 236 MET A CA 1
ATOM 1774 C C . MET A 1 236 ? -7.612 0.942 15.958 1.00 89.62 236 MET A C 1
ATOM 1776 O O . MET A 1 236 ? -8.689 0.985 16.552 1.00 89.62 236 MET A O 1
ATOM 1780 N N . LYS A 1 237 ? -6.754 -0.070 16.136 1.00 88.31 237 LYS A N 1
ATOM 1781 C CA . LYS A 1 237 ? -7.019 -1.193 17.050 1.00 88.31 237 LYS A CA 1
ATOM 1782 C C . LYS A 1 237 ? -7.091 -0.748 18.508 1.00 88.31 237 LYS A C 1
ATOM 1784 O O . LYS A 1 237 ? -8.032 -1.109 19.215 1.00 88.31 237 LYS A O 1
ATOM 1789 N N . ARG A 1 238 ? -6.126 0.070 18.950 1.00 88.25 238 ARG A N 1
ATOM 1790 C CA . ARG A 1 238 ? -6.099 0.621 20.316 1.00 88.25 238 ARG A CA 1
ATOM 1791 C C . ARG A 1 238 ? -7.298 1.509 20.584 1.00 88.25 238 ARG A C 1
ATOM 1793 O O . ARG A 1 238 ? -7.896 1.393 21.649 1.00 88.25 238 ARG A O 1
ATOM 1800 N N . ASP A 1 239 ? -7.663 2.325 19.605 1.00 87.25 239 ASP A N 1
ATOM 1801 C CA . ASP A 1 239 ? -8.843 3.168 19.675 1.00 87.25 239 ASP A CA 1
ATOM 1802 C C . ASP A 1 239 ? -10.113 2.318 19.859 1.00 87.25 239 ASP A C 1
ATOM 1804 O O . ASP A 1 239 ? -10.917 2.600 20.745 1.00 87.25 239 ASP A O 1
ATOM 1808 N N . ALA A 1 240 ? -10.262 1.220 19.108 1.00 85.81 240 ALA A N 1
ATOM 1809 C CA . ALA A 1 240 ? -11.374 0.268 19.225 1.00 85.81 240 ALA A CA 1
ATOM 1810 C C . ALA A 1 240 ? -11.318 -0.656 20.465 1.00 85.81 240 ALA A C 1
ATOM 1812 O O . ALA A 1 240 ? -12.201 -1.499 20.638 1.00 85.81 240 ALA A O 1
ATOM 1813 N N . GLY A 1 241 ? -10.301 -0.530 21.326 1.00 83.25 241 GLY A N 1
ATOM 1814 C CA . GLY A 1 241 ? -10.142 -1.341 22.538 1.00 83.25 241 GLY A CA 1
ATOM 1815 C C . GLY A 1 241 ? -9.751 -2.803 22.291 1.00 83.25 241 GLY A C 1
ATOM 1816 O O . GLY A 1 241 ? -9.761 -3.605 23.225 1.00 83.25 241 GLY A O 1
ATOM 1817 N N . VAL A 1 242 ? -9.384 -3.166 21.059 1.00 81.81 242 VAL A N 1
ATOM 1818 C CA . VAL A 1 242 ? -8.987 -4.531 20.688 1.00 81.81 242 VAL A CA 1
ATOM 1819 C C . VAL A 1 242 ? -7.503 -4.606 20.338 1.00 81.81 242 VAL A C 1
ATOM 1821 O O . VAL A 1 242 ? -6.827 -3.605 20.104 1.00 81.81 242 VAL A O 1
ATOM 1824 N N . LYS A 1 243 ? -6.946 -5.818 20.358 1.00 72.69 243 LYS A N 1
ATOM 1825 C CA . LYS A 1 243 ? -5.528 -6.041 20.042 1.00 72.69 243 LYS A CA 1
ATOM 1826 C C . LYS A 1 243 ? -5.297 -6.512 18.611 1.00 72.69 243 LYS A C 1
ATOM 1828 O O . LYS A 1 243 ? -4.315 -6.078 18.019 1.00 72.69 243 LYS A O 1
ATOM 1833 N N . ASP A 1 244 ? -6.182 -7.369 18.117 1.00 74.25 244 ASP A N 1
ATOM 1834 C CA . ASP A 1 244 ? -6.133 -7.968 16.786 1.00 74.25 244 ASP A CA 1
ATOM 1835 C C . ASP A 1 244 ? -7.406 -7.537 16.037 1.00 74.25 244 ASP A C 1
ATOM 1837 O O . ASP A 1 244 ? -8.472 -7.438 16.654 1.00 74.25 244 ASP A O 1
ATOM 1841 N N . SER A 1 245 ? -7.296 -7.234 14.741 1.00 70.50 245 SER A N 1
ATOM 1842 C CA . SER A 1 245 ? -8.420 -6.737 13.922 1.00 70.50 245 SER A CA 1
ATOM 1843 C C . SER A 1 245 ? -9.448 -7.822 13.575 1.00 70.50 245 SER A C 1
ATOM 1845 O O . SER A 1 245 ? -10.622 -7.522 13.353 1.00 70.50 245 SER A O 1
ATOM 1847 N N . GLY A 1 246 ? -9.034 -9.092 13.592 1.00 73.12 246 GLY A N 1
ATOM 1848 C CA . GLY A 1 246 ? -9.884 -10.245 13.315 1.00 73.12 246 GLY A CA 1
ATOM 1849 C C . GLY A 1 246 ? -9.195 -11.582 13.602 1.00 73.12 246 GLY A C 1
ATOM 1850 O O . GLY A 1 246 ? -8.044 -11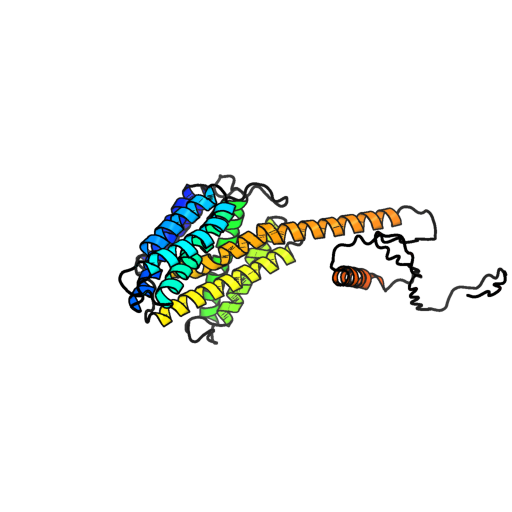.641 14.033 1.00 73.12 246 GLY A O 1
ATOM 1851 N N . GLN A 1 247 ? -9.915 -12.682 13.367 1.00 69.62 247 GLN A N 1
ATOM 1852 C CA . GLN A 1 247 ? -9.398 -14.058 13.486 1.00 69.62 247 GLN A CA 1
ATOM 1853 C C . GLN A 1 247 ? -9.505 -14.835 12.166 1.00 69.62 247 GLN A C 1
ATOM 1855 O O . GLN A 1 247 ? -9.509 -16.066 12.169 1.00 69.62 247 GLN A O 1
ATOM 1860 N N . PHE A 1 248 ? -9.622 -14.131 11.035 1.00 59.75 248 PHE A N 1
ATOM 1861 C CA . PHE A 1 248 ? -9.941 -14.764 9.758 1.00 59.75 248 PHE A CA 1
ATOM 1862 C C . PHE A 1 248 ? -8.843 -15.732 9.287 1.00 59.75 248 PHE A C 1
ATOM 1864 O O . PHE A 1 248 ? -9.158 -16.778 8.721 1.00 59.75 248 PHE A O 1
ATOM 1871 N N . MET A 1 249 ? -7.560 -15.446 9.561 1.00 57.50 249 MET A N 1
ATOM 1872 C CA . MET A 1 249 ? -6.474 -16.379 9.250 1.00 57.50 249 MET A CA 1
ATOM 1873 C C . MET A 1 249 ? -6.087 -17.246 10.460 1.00 57.50 249 MET A C 1
ATOM 1875 O O . MET A 1 249 ? -5.574 -16.719 11.460 1.00 57.50 249 MET A O 1
ATOM 1879 N N . PRO A 1 250 ? -6.213 -18.587 10.371 1.00 48.25 250 PRO A N 1
ATOM 1880 C CA . PRO A 1 250 ? -5.859 -19.483 11.464 1.00 48.25 250 PRO A CA 1
ATOM 1881 C C . PRO A 1 250 ? -4.376 -19.341 11.831 1.00 48.25 250 PRO A C 1
ATOM 1883 O O . PRO A 1 250 ? -3.469 -19.651 11.062 1.00 48.25 250 PRO A O 1
ATOM 1886 N N . GLY A 1 251 ? -4.125 -18.839 13.042 1.00 52.62 251 GLY A N 1
ATOM 1887 C CA . GLY A 1 251 ? -2.786 -18.642 13.592 1.00 52.62 251 GLY A CA 1
ATOM 1888 C C . GLY A 1 251 ? -2.053 -17.369 13.151 1.00 52.62 251 GLY A C 1
ATOM 1889 O O . GLY A 1 251 ? -0.957 -17.147 13.676 1.00 52.62 251 GLY A O 1
ATOM 1890 N N . HIS A 1 252 ? -2.622 -16.543 12.261 1.00 58.94 252 HIS A N 1
ATOM 1891 C CA . HIS A 1 252 ? -1.944 -15.387 11.647 1.00 58.94 252 HIS A CA 1
ATOM 1892 C C . HIS A 1 252 ? -2.536 -14.002 11.959 1.00 58.94 252 HIS A C 1
ATOM 1894 O O . HIS A 1 252 ? -1.828 -13.018 11.722 1.00 58.94 252 HIS A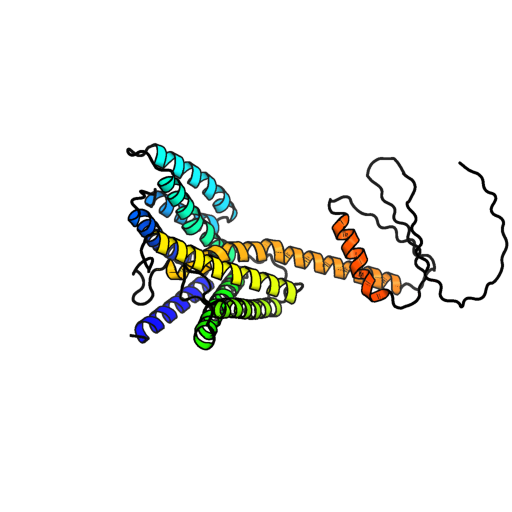 O 1
ATOM 1900 N N . GLY A 1 253 ? -3.729 -13.940 12.559 1.00 71.50 253 GLY A N 1
ATOM 1901 C CA . GLY A 1 253 ? -4.423 -12.689 12.899 1.00 71.50 253 GLY A CA 1
ATOM 1902 C C . GLY A 1 253 ? -5.456 -12.298 11.842 1.00 71.50 253 GLY A C 1
ATOM 1903 O O . GLY A 1 253 ? -5.946 -13.165 11.107 1.00 71.50 253 GLY A O 1
ATOM 1904 N N . GLY A 1 254 ? -5.785 -11.010 11.783 1.00 77.88 254 GLY A N 1
ATOM 1905 C CA . GLY A 1 254 ? -6.643 -10.447 10.747 1.00 77.88 254 GLY A CA 1
ATOM 1906 C C . GLY A 1 254 ? -5.922 -10.277 9.407 1.00 77.88 254 GLY A C 1
ATOM 1907 O O . GLY A 1 254 ? -4.692 -10.284 9.327 1.00 77.88 254 GLY A O 1
ATOM 1908 N N . ILE A 1 255 ? -6.691 -10.123 8.333 1.00 83.94 255 ILE A N 1
ATOM 1909 C CA . ILE A 1 255 ? -6.170 -9.696 7.026 1.00 83.94 255 ILE A CA 1
ATOM 1910 C C . ILE A 1 255 ? -5.726 -8.236 7.075 1.00 83.94 255 ILE A C 1
ATOM 1912 O O . ILE A 1 255 ? -4.710 -7.886 6.473 1.00 83.94 255 ILE A O 1
ATOM 1916 N N . LEU A 1 256 ? -6.437 -7.402 7.830 1.00 82.62 256 LEU A N 1
ATOM 1917 C CA . LEU A 1 256 ? -6.101 -6.001 8.030 1.00 82.62 256 LEU A CA 1
ATOM 1918 C C . LEU A 1 256 ? -4.759 -5.842 8.763 1.00 82.62 256 LEU A C 1
ATOM 1920 O O . LEU A 1 256 ? -3.956 -5.016 8.339 1.00 82.62 256 LEU A O 1
ATOM 1924 N N . ASP A 1 257 ? -4.465 -6.727 9.728 1.00 79.88 257 ASP A N 1
ATOM 1925 C CA . ASP A 1 257 ? -3.168 -6.800 10.436 1.00 79.88 257 ASP A CA 1
ATOM 1926 C C . ASP A 1 257 ? -1.983 -7.124 9.505 1.00 79.88 257 ASP A C 1
ATOM 1928 O O . ASP A 1 257 ? -0.826 -7.030 9.905 1.00 79.88 257 ASP A O 1
ATOM 1932 N N . ARG A 1 258 ? -2.249 -7.623 8.293 1.00 81.25 258 ARG A N 1
ATOM 1933 C CA . ARG A 1 258 ? -1.219 -8.002 7.312 1.00 81.25 258 ARG A CA 1
ATOM 1934 C C . ARG A 1 258 ? -1.167 -7.071 6.119 1.00 81.25 258 ARG A C 1
ATOM 1936 O O . ARG A 1 258 ? -0.155 -7.047 5.431 1.00 81.25 258 ARG A O 1
ATOM 1943 N N . ALA A 1 259 ? -2.255 -6.362 5.846 1.00 79.19 259 ALA A N 1
ATOM 1944 C CA . ALA A 1 259 ? -2.364 -5.430 4.736 1.00 79.19 259 ALA A CA 1
ATOM 1945 C C . ALA A 1 259 ? -1.927 -4.003 5.114 1.00 79.19 259 ALA A C 1
ATOM 1947 O O . ALA A 1 259 ? -1.747 -3.182 4.219 1.00 79.19 259 ALA A O 1
ATOM 1948 N N . ASP A 1 260 ? -1.735 -3.706 6.401 1.00 77.44 260 ASP A N 1
ATOM 1949 C CA . ASP A 1 260 ? -1.418 -2.380 6.951 1.00 77.44 260 ASP A CA 1
ATOM 1950 C C . ASP A 1 260 ? -0.289 -1.633 6.213 1.00 77.44 260 ASP A C 1
ATOM 1952 O O . ASP A 1 260 ? -0.443 -0.478 5.808 1.00 77.44 260 ASP A O 1
ATOM 1956 N N . SER A 1 261 ? 0.810 -2.325 5.932 1.00 81.56 261 SER A N 1
ATOM 1957 C CA . SER A 1 261 ? 1.979 -1.792 5.239 1.00 81.56 261 SER A CA 1
ATOM 1958 C C . SER A 1 261 ? 1.768 -1.703 3.724 1.00 81.56 261 SER A C 1
ATOM 1960 O O . SER A 1 261 ? 2.411 -0.903 3.047 1.00 81.56 261 SER A O 1
ATOM 1962 N N . TYR A 1 262 ? 0.842 -2.487 3.167 1.00 86.56 262 TYR A N 1
ATOM 1963 C CA . TYR A 1 262 ? 0.554 -2.550 1.729 1.00 86.56 262 TYR A CA 1
ATOM 1964 C C . TYR A 1 262 ? -0.399 -1.448 1.271 1.00 86.56 262 TYR A C 1
ATOM 1966 O O . TYR A 1 262 ? -0.361 -1.051 0.106 1.00 86.56 262 TYR A O 1
ATOM 1974 N N . VAL A 1 263 ? -1.267 -0.961 2.160 1.00 91.00 263 VAL A N 1
ATOM 1975 C CA . VAL A 1 263 ? -2.293 0.028 1.809 1.00 91.00 263 VAL A CA 1
ATOM 1976 C C . VAL A 1 263 ? -1.654 1.366 1.424 1.00 91.00 263 VAL A C 1
ATOM 1978 O O . VAL A 1 263 ? -1.934 1.892 0.349 1.00 91.00 263 VAL A O 1
ATOM 1981 N N . PHE A 1 264 ? -0.754 1.904 2.252 1.00 91.56 264 PHE A N 1
ATOM 1982 C CA . PHE A 1 264 ? -0.117 3.199 1.977 1.00 91.56 264 PHE A CA 1
ATOM 1983 C C . PHE A 1 264 ? 1.020 3.127 0.957 1.00 91.56 264 PHE A C 1
ATOM 1985 O O . PHE A 1 264 ? 1.297 4.113 0.277 1.00 91.56 264 PHE A O 1
ATOM 1992 N N . THR A 1 265 ? 1.679 1.977 0.820 1.00 93.94 265 THR A N 1
ATOM 1993 C CA . THR A 1 265 ? 2.800 1.819 -0.119 1.00 93.94 265 THR A CA 1
ATOM 1994 C C . THR A 1 265 ? 2.341 1.778 -1.575 1.00 93.94 265 THR A C 1
ATOM 1996 O O . THR A 1 265 ? 3.028 2.331 -2.432 1.00 93.94 265 THR A O 1
ATOM 1999 N N . ALA A 1 266 ? 1.166 1.210 -1.864 1.00 93.31 266 ALA A N 1
ATOM 2000 C CA . ALA A 1 266 ? 0.631 1.073 -3.222 1.00 93.31 266 ALA A CA 1
ATOM 2001 C C . ALA A 1 266 ? 0.624 2.378 -4.050 1.00 93.31 266 ALA A C 1
ATOM 2003 O O . ALA A 1 266 ? 1.257 2.409 -5.111 1.00 93.31 266 ALA A O 1
ATOM 2004 N N . PRO A 1 267 ? -0.039 3.472 -3.609 1.00 94.56 267 PRO A N 1
ATOM 2005 C CA . PRO A 1 267 ? -0.056 4.726 -4.366 1.00 94.56 267 PRO A CA 1
ATOM 2006 C C . PRO A 1 267 ? 1.334 5.351 -4.490 1.00 94.56 267 PRO A C 1
ATOM 2008 O O . PRO A 1 267 ? 1.652 5.943 -5.518 1.00 94.56 267 PRO A O 1
ATOM 2011 N N . LEU A 1 268 ? 2.172 5.220 -3.459 1.00 95.75 268 LEU A N 1
ATOM 2012 C CA . LEU A 1 268 ? 3.496 5.829 -3.433 1.00 95.75 268 LEU A CA 1
ATOM 2013 C C . LEU A 1 268 ? 4.412 5.190 -4.469 1.00 95.75 268 LEU A C 1
ATOM 2015 O O . LEU A 1 268 ? 5.050 5.910 -5.232 1.00 95.75 268 LEU A O 1
ATOM 2019 N N . VAL A 1 269 ? 4.424 3.858 -4.560 1.00 95.50 269 VAL A N 1
ATOM 2020 C CA . VAL A 1 269 ? 5.177 3.161 -5.611 1.00 95.50 269 VAL A CA 1
ATOM 2021 C C . VAL A 1 269 ? 4.609 3.491 -6.988 1.00 95.50 269 VAL A C 1
ATOM 2023 O O . VAL A 1 269 ? 5.375 3.788 -7.903 1.00 95.50 269 VAL A O 1
ATOM 2026 N N . PHE A 1 270 ? 3.281 3.499 -7.140 1.00 93.88 270 PHE A N 1
ATOM 2027 C CA . PHE A 1 270 ? 2.639 3.828 -8.412 1.00 93.88 270 PHE A CA 1
ATOM 2028 C C . PHE A 1 270 ? 3.055 5.207 -8.934 1.00 93.88 270 PHE A C 1
ATOM 2030 O O . PHE A 1 270 ? 3.519 5.322 -10.070 1.00 93.88 270 PHE A O 1
ATOM 2037 N N . TYR A 1 271 ? 2.951 6.254 -8.115 1.00 93.69 271 TYR A N 1
ATOM 2038 C CA . TYR A 1 271 ? 3.347 7.603 -8.524 1.00 93.69 271 TYR A CA 1
ATOM 2039 C C . TYR A 1 271 ? 4.860 7.771 -8.640 1.00 93.69 271 TYR A C 1
ATOM 2041 O O . TYR A 1 271 ? 5.325 8.503 -9.512 1.00 93.69 271 TYR A O 1
ATOM 2049 N N . PHE A 1 272 ? 5.647 7.063 -7.831 1.00 94.12 272 PHE A N 1
ATOM 2050 C CA . PHE A 1 272 ? 7.098 7.069 -7.978 1.00 94.12 272 PHE A CA 1
ATOM 2051 C C . PHE A 1 272 ? 7.513 6.568 -9.366 1.00 94.12 272 PHE A C 1
ATOM 2053 O O . PHE A 1 272 ? 8.267 7.232 -10.077 1.00 94.12 272 PHE A O 1
ATOM 2060 N N . VAL A 1 273 ? 6.971 5.426 -9.784 1.00 91.50 273 VAL A N 1
ATOM 2061 C CA . VAL A 1 273 ? 7.298 4.808 -11.073 1.00 91.50 273 VAL A CA 1
ATOM 2062 C C . VAL A 1 273 ? 6.713 5.589 -12.252 1.00 91.50 273 VAL A C 1
ATOM 2064 O O . VAL A 1 273 ? 7.359 5.689 -13.289 1.00 91.50 273 VAL A O 1
ATOM 2067 N N . THR A 1 274 ? 5.513 6.156 -12.119 1.00 89.38 274 THR A N 1
ATOM 2068 C CA . THR A 1 274 ? 4.835 6.840 -13.238 1.00 89.38 274 THR A CA 1
ATOM 2069 C C . THR A 1 274 ? 5.218 8.311 -13.398 1.00 89.38 274 THR A C 1
ATOM 2071 O O . THR A 1 274 ? 5.158 8.822 -14.513 1.00 89.38 274 THR A O 1
ATOM 2074 N N . LEU A 1 275 ? 5.625 8.999 -12.324 1.00 89.94 275 LEU A N 1
ATOM 2075 C CA . LEU A 1 275 ? 5.948 10.432 -12.353 1.00 89.94 275 LEU A CA 1
ATOM 2076 C C . LEU A 1 275 ? 7.429 10.706 -12.090 1.00 89.94 275 LEU A C 1
ATOM 2078 O O . LEU A 1 275 ? 8.079 11.388 -12.882 1.00 89.94 275 LEU A O 1
ATOM 2082 N N . ILE A 1 276 ? 7.977 10.180 -10.992 1.00 90.88 276 ILE A N 1
ATOM 2083 C CA . ILE A 1 276 ? 9.330 10.537 -10.534 1.00 90.88 276 ILE A CA 1
ATOM 2084 C C . ILE A 1 276 ? 10.394 9.876 -11.414 1.00 90.88 276 ILE A C 1
ATOM 2086 O O . ILE A 1 276 ? 11.335 10.532 -11.857 1.00 90.88 276 ILE A O 1
ATOM 2090 N N . LEU A 1 277 ? 10.242 8.588 -11.716 1.00 89.19 277 LEU A N 1
ATOM 2091 C CA . LEU A 1 277 ? 11.233 7.846 -12.492 1.00 89.19 277 LEU A CA 1
ATOM 2092 C C . LEU A 1 277 ? 11.405 8.385 -13.935 1.00 89.19 277 LEU A C 1
ATOM 2094 O O . LEU A 1 277 ? 12.549 8.603 -14.349 1.00 89.19 277 LEU A O 1
ATOM 2098 N N . PRO A 1 278 ? 10.336 8.692 -14.702 1.00 87.88 278 PRO A N 1
ATOM 2099 C CA . PRO A 1 278 ? 10.471 9.318 -16.021 1.00 87.88 278 PRO A CA 1
ATOM 2100 C C . PRO A 1 278 ? 11.057 10.733 -15.958 1.00 87.88 278 PRO A C 1
ATOM 2102 O O . PRO A 1 278 ? 11.810 11.132 -16.853 1.00 87.88 278 PRO A O 1
ATOM 2105 N N . LEU A 1 279 ? 10.760 11.485 -14.892 1.00 88.38 279 LEU A N 1
ATOM 2106 C CA . LEU A 1 279 ? 11.344 12.805 -14.658 1.00 88.38 279 LEU A CA 1
ATOM 2107 C C . LEU A 1 279 ? 12.870 12.709 -14.497 1.00 88.38 279 LEU A C 1
ATOM 2109 O O . LEU A 1 279 ? 13.599 13.413 -15.196 1.00 88.38 279 LEU A O 1
ATOM 2113 N N . LEU A 1 280 ? 13.365 11.775 -13.678 1.00 87.44 280 LEU A N 1
ATOM 2114 C CA . LEU A 1 280 ? 14.805 11.511 -13.521 1.00 87.44 280 LEU A CA 1
ATOM 2115 C C . LEU A 1 280 ? 15.469 11.076 -14.840 1.00 87.44 280 LEU A C 1
ATOM 2117 O O . LEU A 1 280 ? 16.580 11.507 -15.164 1.00 87.44 280 LEU A O 1
ATOM 2121 N N . GLY A 1 281 ? 14.773 10.271 -15.647 1.00 84.75 281 GLY A N 1
ATOM 2122 C CA . GLY A 1 281 ? 15.222 9.906 -16.995 1.00 84.75 281 GLY A CA 1
ATOM 2123 C C . GLY A 1 281 ? 15.330 11.104 -17.945 1.00 84.75 281 GLY A C 1
ATOM 2124 O O . GLY A 1 281 ? 16.237 11.185 -18.770 1.00 84.75 281 GLY A O 1
ATOM 2125 N N . THR A 1 282 ? 14.431 12.078 -17.820 1.00 85.25 282 THR A N 1
ATOM 2126 C CA . THR A 1 282 ? 14.471 13.298 -18.637 1.00 85.25 282 THR A CA 1
ATOM 2127 C C . THR A 1 282 ? 15.648 14.189 -18.237 1.00 85.25 282 THR A C 1
ATOM 2129 O O . THR A 1 282 ? 16.368 14.679 -19.108 1.00 85.25 282 THR A O 1
ATOM 2132 N N . LEU A 1 283 ? 15.898 14.342 -16.933 1.00 84.94 283 LEU A N 1
ATOM 2133 C CA . LEU A 1 283 ? 17.013 15.134 -16.402 1.00 84.94 283 LEU A CA 1
ATOM 2134 C C . LEU A 1 283 ? 18.376 14.573 -16.830 1.00 84.94 283 LEU A C 1
ATOM 2136 O O . LEU A 1 283 ? 19.223 15.309 -17.335 1.00 84.94 283 LEU A O 1
ATOM 2140 N N . THR A 1 284 ? 18.560 13.255 -16.726 1.00 83.81 284 THR A N 1
ATOM 2141 C CA . THR A 1 284 ? 19.798 12.585 -17.166 1.00 83.81 284 THR A CA 1
ATOM 2142 C C . THR A 1 284 ? 20.055 12.753 -18.663 1.00 83.81 284 THR A C 1
ATOM 2144 O O . THR A 1 284 ? 21.182 13.030 -19.079 1.00 83.81 284 THR A O 1
ATOM 2147 N N . ASN A 1 285 ? 19.012 12.664 -19.491 1.00 82.81 285 ASN A N 1
ATOM 2148 C CA . ASN A 1 285 ? 19.127 12.900 -20.929 1.00 82.81 285 ASN A CA 1
ATOM 2149 C C . ASN A 1 285 ? 19.512 14.349 -21.270 1.00 82.81 285 ASN A C 1
ATOM 2151 O O . ASN A 1 285 ? 20.315 14.572 -22.182 1.00 82.81 285 ASN A O 1
ATOM 2155 N N . LEU A 1 286 ? 18.977 15.337 -20.546 1.00 82.62 286 LEU A N 1
ATOM 2156 C CA . LEU A 1 286 ? 19.328 16.749 -20.726 1.00 82.62 286 LEU A CA 1
ATOM 2157 C C . LEU A 1 286 ? 20.780 17.033 -20.327 1.00 82.62 286 LEU A C 1
ATOM 2159 O O . LEU A 1 286 ? 21.486 17.732 -21.063 1.00 82.62 286 LEU A O 1
ATOM 2163 N N . GLN A 1 287 ? 21.247 16.443 -19.225 1.00 80.56 287 GLN A N 1
ATOM 2164 C CA . GLN A 1 287 ? 22.637 16.566 -18.788 1.00 80.56 287 GLN A CA 1
ATOM 2165 C C . GLN A 1 287 ? 23.591 15.974 -19.836 1.00 80.56 287 GLN A C 1
ATOM 2167 O O . GLN A 1 287 ? 24.471 16.675 -20.339 1.00 80.56 287 GLN A O 1
ATOM 2172 N N . ASN A 1 288 ? 23.328 14.744 -20.288 1.00 78.50 288 ASN A N 1
ATOM 2173 C CA . ASN A 1 288 ? 24.126 14.072 -21.318 1.00 78.50 288 ASN A CA 1
ATOM 2174 C C . ASN A 1 288 ? 24.160 14.851 -22.644 1.00 78.50 288 ASN A C 1
ATOM 2176 O O . ASN A 1 288 ? 25.189 14.907 -23.321 1.00 78.50 288 ASN A O 1
ATOM 2180 N N . LYS A 1 289 ? 23.036 15.460 -23.046 1.00 82.81 289 LYS A N 1
ATOM 2181 C CA . LYS A 1 289 ? 22.963 16.272 -24.271 1.00 82.81 289 LYS A CA 1
ATOM 2182 C C . LYS A 1 289 ? 23.784 17.556 -24.149 1.00 82.81 289 LYS A C 1
ATOM 2184 O O . LYS A 1 289 ? 24.433 17.957 -25.117 1.00 82.81 289 LYS A O 1
ATOM 2189 N N . THR A 1 290 ? 23.773 18.180 -22.975 1.00 76.38 290 THR A N 1
ATOM 2190 C CA . THR A 1 290 ? 24.542 19.397 -22.687 1.00 76.38 290 THR A CA 1
ATOM 2191 C C . THR A 1 290 ? 26.039 19.104 -22.662 1.00 76.38 290 THR A C 1
ATOM 2193 O O . THR A 1 290 ? 26.801 19.798 -23.335 1.00 76.38 290 THR A O 1
ATOM 2196 N N . GLU A 1 291 ? 26.455 18.022 -22.000 1.00 76.06 291 GLU A N 1
ATOM 2197 C CA . GLU A 1 291 ? 27.853 17.577 -21.966 1.00 76.06 291 GLU A CA 1
ATOM 2198 C C . GLU A 1 291 ? 28.385 17.254 -23.366 1.00 76.06 291 GLU A C 1
ATOM 2200 O O . GLU A 1 291 ? 29.439 17.758 -23.757 1.00 76.06 291 GLU A O 1
ATOM 2205 N N . LYS A 1 292 ? 27.630 16.495 -24.176 1.00 75.12 292 LYS A N 1
ATOM 2206 C CA . LYS A 1 292 ? 28.016 16.190 -25.565 1.00 75.12 292 LYS A CA 1
ATOM 2207 C C . LYS A 1 292 ? 28.156 17.451 -26.418 1.00 75.12 292 LYS A C 1
ATOM 2209 O O . LYS A 1 292 ? 29.102 17.557 -27.196 1.00 75.12 292 LYS A O 1
ATOM 2214 N N . LYS A 1 293 ? 27.249 18.422 -26.264 1.00 77.25 293 LYS A N 1
ATOM 2215 C CA . LYS A 1 293 ? 27.323 19.701 -26.986 1.00 77.25 293 LYS A CA 1
ATOM 2216 C C . LYS A 1 293 ? 28.562 20.499 -26.572 1.00 77.25 293 LYS A C 1
ATOM 2218 O O . LYS A 1 293 ? 29.261 21.022 -27.435 1.00 77.25 293 LYS A O 1
ATOM 2223 N N . PHE A 1 294 ? 28.878 20.540 -25.281 1.00 70.44 294 PHE A N 1
ATOM 2224 C CA . PHE A 1 294 ? 30.059 21.236 -24.771 1.00 70.44 294 PHE A CA 1
ATOM 2225 C C . PHE A 1 294 ? 31.368 20.570 -25.227 1.00 70.44 294 PHE A C 1
ATOM 2227 O O . PHE A 1 294 ? 32.290 21.250 -25.670 1.00 70.44 294 PHE A O 1
ATOM 2234 N N . LEU A 1 295 ? 31.424 19.235 -25.215 1.00 68.00 295 LEU A N 1
ATOM 2235 C CA . LEU A 1 295 ? 32.550 18.462 -25.745 1.00 68.00 295 LEU A CA 1
ATOM 2236 C C . LEU A 1 295 ? 32.747 18.694 -27.249 1.00 68.00 295 LEU A C 1
ATOM 2238 O O . LEU A 1 295 ? 33.882 18.879 -27.678 1.00 68.00 295 LEU A O 1
ATOM 2242 N N . SER A 1 296 ? 31.662 18.772 -28.031 1.00 63.34 296 SER A N 1
ATOM 2243 C CA . SER A 1 296 ? 31.748 19.057 -29.471 1.00 63.34 296 SER A CA 1
ATOM 2244 C C . SER A 1 296 ? 32.321 20.449 -29.775 1.00 63.34 296 SER A C 1
ATOM 2246 O O . SER A 1 296 ? 33.129 20.593 -30.691 1.00 63.34 296 SER A O 1
ATOM 2248 N N . LEU A 1 297 ? 31.980 21.452 -28.954 1.00 61.62 297 LEU A N 1
ATOM 2249 C CA . LEU A 1 297 ? 32.517 22.815 -29.053 1.00 61.62 297 LEU A CA 1
ATOM 2250 C C . LEU A 1 297 ? 33.989 22.895 -28.624 1.00 61.62 297 LEU A C 1
ATOM 2252 O O . LEU A 1 297 ? 34.717 23.761 -29.091 1.00 61.62 297 LEU A O 1
ATOM 2256 N N . ARG A 1 298 ? 34.447 21.982 -27.758 1.00 55.00 298 ARG A N 1
ATOM 2257 C CA . ARG A 1 298 ? 35.856 21.889 -27.350 1.00 55.00 298 ARG A CA 1
ATOM 2258 C C . ARG A 1 298 ? 36.743 21.263 -28.427 1.00 55.00 298 ARG A C 1
ATOM 2260 O O . ARG A 1 298 ? 37.933 21.552 -28.472 1.00 55.00 298 ARG A O 1
ATOM 2267 N N . THR A 1 299 ? 36.187 20.386 -29.261 1.00 55.28 299 THR A N 1
ATOM 2268 C CA . THR A 1 299 ? 36.926 19.697 -30.330 1.00 55.28 299 THR A CA 1
ATOM 2269 C C . THR A 1 299 ? 36.999 20.479 -31.641 1.00 55.28 299 THR A C 1
ATOM 2271 O O . THR A 1 299 ? 37.877 20.186 -32.450 1.00 55.28 299 THR A O 1
ATOM 2274 N N . SER A 1 300 ? 36.136 21.479 -31.869 1.00 48.84 300 SER A N 1
ATOM 2275 C CA . SER A 1 300 ? 36.341 22.424 -32.973 1.00 48.84 300 SER A CA 1
ATOM 2276 C C . SER A 1 300 ? 37.398 23.441 -32.554 1.00 48.84 300 SER A C 1
ATOM 2278 O O . SER A 1 300 ? 37.128 24.344 -31.768 1.00 48.84 300 SER A O 1
ATOM 2280 N N . ASN A 1 301 ? 38.613 23.282 -33.068 1.00 43.97 301 ASN A N 1
ATOM 2281 C CA . ASN A 1 301 ? 39.770 24.118 -32.754 1.00 43.97 301 ASN A CA 1
ATOM 2282 C C . ASN A 1 301 ? 39.726 25.502 -33.441 1.00 43.97 301 ASN A C 1
ATOM 2284 O O . ASN A 1 301 ? 40.770 26.097 -33.697 1.00 43.97 301 ASN A O 1
ATOM 2288 N N . ASP A 1 302 ? 38.529 26.011 -33.736 1.00 36.25 302 ASP A N 1
ATOM 2289 C CA . ASP A 1 302 ? 38.326 27.303 -34.374 1.00 36.25 302 ASP A CA 1
ATOM 2290 C C . ASP A 1 302 ? 37.780 28.318 -33.362 1.00 36.25 302 ASP A C 1
ATOM 2292 O O . ASP A 1 302 ? 36.734 28.133 -32.745 1.00 36.25 302 ASP A O 1
ATOM 2296 N N . THR A 1 303 ? 38.566 29.390 -33.244 1.00 35.56 303 THR A N 1
ATOM 2297 C CA . THR A 1 303 ? 38.272 30.732 -32.723 1.00 35.56 303 THR A CA 1
ATOM 2298 C C . THR A 1 303 ? 38.067 30.940 -31.214 1.00 35.56 303 THR A C 1
ATOM 2300 O O . THR A 1 303 ? 36.997 30.827 -30.623 1.00 35.56 303 THR A O 1
ATOM 2303 N N . CYS A 1 304 ? 39.154 31.449 -30.621 1.00 35.16 304 CYS A N 1
ATOM 2304 C CA . CYS A 1 304 ? 39.167 32.533 -29.638 1.00 35.16 304 CYS A CA 1
ATOM 2305 C C . CYS A 1 304 ? 37.938 33.460 -29.784 1.00 35.16 304 CYS A C 1
ATOM 2307 O O . CYS A 1 304 ? 37.817 34.175 -30.778 1.00 35.16 304 CYS A O 1
ATOM 2309 N N . GLY A 1 305 ? 37.035 33.429 -28.797 1.00 35.81 305 GLY A N 1
ATOM 2310 C CA . GLY A 1 305 ? 35.838 34.276 -28.741 1.00 35.81 305 GLY A CA 1
ATOM 2311 C C . GLY A 1 305 ? 34.533 33.495 -28.575 1.00 35.81 305 GLY A C 1
ATOM 2312 O O . GLY A 1 305 ? 33.686 33.500 -29.463 1.00 35.81 305 GLY A O 1
ATOM 2313 N N . ILE A 1 306 ? 34.330 32.851 -27.422 1.00 35.28 306 ILE A N 1
ATOM 2314 C CA . ILE A 1 306 ? 33.048 32.205 -27.107 1.00 35.28 306 ILE A CA 1
ATOM 2315 C C . ILE A 1 306 ? 32.073 33.274 -26.591 1.00 35.28 306 ILE A C 1
ATOM 2317 O O . ILE A 1 306 ? 32.067 33.605 -25.409 1.00 35.28 306 ILE A O 1
ATOM 2321 N N . ASN A 1 307 ? 31.218 33.805 -27.468 1.00 30.12 307 ASN A N 1
ATOM 2322 C CA . ASN A 1 307 ? 30.006 34.513 -27.046 1.00 30.12 307 ASN A CA 1
ATOM 2323 C C . ASN A 1 307 ? 28.920 33.473 -26.737 1.00 30.12 307 ASN A C 1
ATOM 2325 O O . ASN A 1 307 ? 28.221 32.996 -27.630 1.00 30.12 307 ASN A O 1
ATOM 2329 N N . LEU A 1 308 ? 28.788 33.100 -25.464 1.00 32.19 308 LEU A N 1
ATOM 2330 C CA . LEU A 1 308 ? 27.758 32.168 -25.012 1.00 32.19 308 LEU A CA 1
ATOM 2331 C C . LEU A 1 308 ? 26.402 32.895 -24.937 1.00 32.19 308 LEU A C 1
ATOM 2333 O O . LEU A 1 308 ? 26.075 33.521 -23.934 1.00 32.19 308 LEU A O 1
ATOM 2337 N N . THR A 1 309 ? 25.602 32.847 -26.004 1.00 30.11 309 THR A N 1
ATOM 2338 C CA . THR A 1 309 ? 24.224 33.369 -25.980 1.00 30.11 309 THR A CA 1
ATOM 2339 C C . THR A 1 309 ? 23.286 32.298 -25.415 1.00 30.11 309 THR A C 1
ATOM 2341 O O . THR A 1 309 ? 22.855 31.382 -26.116 1.00 30.11 309 THR A O 1
ATOM 2344 N N . LEU A 1 310 ? 22.995 32.385 -24.116 1.00 30.53 310 LEU A N 1
ATOM 2345 C CA . LEU A 1 310 ? 21.985 31.566 -23.439 1.00 30.53 310 LEU A CA 1
ATOM 2346 C C . LEU A 1 310 ? 20.590 32.143 -23.715 1.00 30.53 310 LEU A C 1
ATOM 2348 O O . LEU A 1 310 ? 20.167 33.093 -23.065 1.00 30.53 310 LEU A O 1
ATOM 2352 N N . ASN A 1 311 ? 19.864 31.564 -24.674 1.00 26.98 311 ASN A N 1
ATOM 2353 C CA . ASN A 1 311 ? 18.433 31.833 -24.837 1.00 26.98 311 ASN A CA 1
ATOM 2354 C C . ASN A 1 311 ? 17.650 31.052 -23.771 1.00 26.98 311 ASN A C 1
ATOM 2356 O O . ASN A 1 311 ? 17.298 29.888 -23.970 1.00 26.98 311 ASN A O 1
ATOM 2360 N N . LEU A 1 312 ? 17.403 31.696 -22.631 1.00 32.03 312 LEU A N 1
ATOM 2361 C CA . LEU A 1 312 ? 16.522 31.189 -21.581 1.00 32.03 312 LEU A CA 1
ATOM 2362 C C . LEU A 1 312 ? 15.064 31.300 -22.057 1.00 32.03 312 LEU A C 1
ATOM 2364 O O . LEU A 1 312 ? 14.532 32.394 -22.235 1.00 32.03 312 LEU A O 1
ATOM 2368 N N . PHE A 1 313 ? 14.416 30.159 -22.302 1.00 27.66 313 PHE A N 1
ATOM 2369 C CA . PHE A 1 313 ? 12.979 30.110 -22.578 1.00 27.66 313 PHE A CA 1
ATOM 2370 C C . PHE A 1 313 ? 12.184 30.340 -21.280 1.00 27.66 313 PHE A C 1
ATOM 2372 O O . PHE A 1 313 ? 12.546 29.783 -20.244 1.00 27.66 313 PHE A O 1
ATOM 2379 N N . PRO A 1 314 ? 11.072 31.100 -21.307 1.00 33.25 314 PRO A N 1
ATOM 2380 C CA . PRO A 1 314 ? 10.350 31.469 -20.103 1.00 33.25 314 PRO A CA 1
ATOM 2381 C C . PRO A 1 314 ? 9.402 30.331 -19.712 1.00 33.25 314 PRO A C 1
ATOM 2383 O O . PRO A 1 314 ? 8.232 30.306 -20.093 1.00 33.25 314 PRO A O 1
ATOM 2386 N N . ARG A 1 315 ? 9.888 29.368 -18.933 1.00 32.78 315 ARG A N 1
ATOM 2387 C CA . ARG A 1 315 ? 9.028 28.645 -17.994 1.00 32.78 315 ARG A CA 1
ATOM 2388 C C . ARG A 1 315 ? 9.591 28.873 -16.605 1.00 32.78 315 ARG A C 1
ATOM 2390 O O . ARG A 1 315 ? 10.800 28.813 -16.419 1.00 32.78 315 ARG A O 1
ATOM 2397 N N . LYS A 1 316 ? 8.682 29.262 -15.707 1.00 34.97 316 LYS A N 1
ATOM 2398 C CA . LYS A 1 316 ? 8.925 29.590 -14.301 1.00 34.97 316 LYS A CA 1
ATOM 2399 C C . LYS A 1 316 ? 9.925 28.599 -13.703 1.00 34.97 316 LYS A C 1
ATOM 2401 O O . LYS A 1 316 ? 9.818 27.419 -14.009 1.00 34.97 316 LYS A O 1
ATOM 2406 N N . ASP A 1 317 ? 10.841 29.149 -12.908 1.00 41.97 317 ASP A N 1
ATOM 2407 C CA . ASP A 1 317 ? 11.866 28.491 -12.072 1.00 41.97 317 ASP A CA 1
ATOM 2408 C C . ASP A 1 317 ? 13.297 28.881 -12.486 1.00 41.97 317 ASP A C 1
ATOM 2410 O O . ASP A 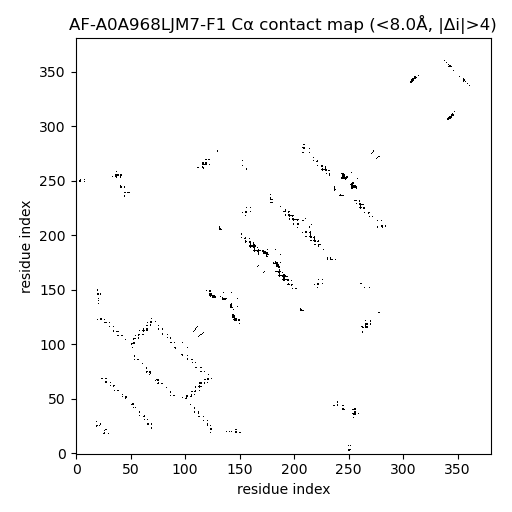1 317 ? 14.179 28.076 -12.770 1.00 41.97 317 ASP A O 1
ATOM 2414 N N . ILE A 1 318 ? 13.512 30.203 -12.499 1.00 42.47 318 ILE A N 1
ATOM 2415 C CA . ILE A 1 318 ? 14.794 30.866 -12.776 1.00 42.47 318 ILE A CA 1
ATOM 2416 C C . ILE A 1 318 ? 15.820 30.582 -11.666 1.00 42.47 318 ILE A C 1
ATOM 2418 O O . ILE A 1 318 ? 17.010 30.562 -11.947 1.00 42.47 318 ILE A O 1
ATOM 2422 N N . LEU A 1 319 ? 15.388 30.335 -10.422 1.00 39.84 319 LEU A N 1
ATOM 2423 C CA . LEU A 1 319 ? 16.294 30.159 -9.280 1.00 39.84 319 LEU A CA 1
ATOM 2424 C C . LEU A 1 319 ? 16.962 28.772 -9.256 1.00 39.84 319 LEU A C 1
ATOM 2426 O O . LEU A 1 319 ? 18.150 28.682 -8.957 1.00 39.84 319 LEU A O 1
ATOM 2430 N N . GLU A 1 320 ? 16.236 27.712 -9.626 1.00 40.94 320 GLU A N 1
ATOM 2431 C CA . GLU A 1 320 ? 16.789 26.349 -9.682 1.00 40.94 320 GLU A CA 1
ATOM 2432 C C . GLU A 1 320 ? 17.771 26.186 -10.847 1.00 40.94 320 GLU A C 1
ATOM 2434 O O . GLU A 1 320 ? 18.869 25.673 -10.655 1.00 40.94 320 GLU A O 1
ATOM 2439 N N . GLN A 1 321 ? 17.461 26.754 -12.018 1.00 41.16 321 GLN A N 1
ATOM 2440 C CA . GLN A 1 321 ? 18.386 26.742 -13.161 1.00 41.16 321 GLN A CA 1
ATOM 2441 C C . GLN A 1 321 ? 19.650 27.580 -12.909 1.00 41.16 321 GLN A C 1
ATOM 2443 O O . GLN A 1 321 ? 20.717 27.264 -13.436 1.00 41.16 321 GLN A O 1
ATOM 2448 N N . PHE A 1 322 ? 19.560 28.634 -12.088 1.00 40.50 322 PHE A N 1
ATOM 2449 C CA . PHE A 1 322 ? 20.719 29.438 -11.689 1.00 40.50 322 PHE A CA 1
ATOM 2450 C C . PHE A 1 322 ? 21.618 28.688 -10.696 1.00 40.50 322 PHE A C 1
ATOM 2452 O O . PHE A 1 322 ? 22.843 28.750 -10.802 1.00 40.50 322 PHE A O 1
ATOM 2459 N N . LEU A 1 323 ? 21.021 27.945 -9.759 1.00 41.12 323 LEU A N 1
ATOM 2460 C CA . LEU A 1 323 ? 21.738 27.138 -8.769 1.00 41.12 323 LEU A CA 1
ATOM 2461 C C . LEU A 1 323 ? 22.403 25.904 -9.397 1.00 41.12 323 LEU A C 1
ATOM 2463 O O . LEU A 1 323 ? 23.559 25.632 -9.072 1.00 41.12 323 LEU A O 1
ATOM 2467 N N . ASP A 1 324 ? 21.754 25.239 -10.356 1.00 38.19 324 ASP A N 1
ATOM 2468 C CA . ASP A 1 324 ? 22.346 24.136 -11.131 1.00 38.19 324 ASP A CA 1
ATOM 2469 C C . ASP A 1 324 ? 23.538 24.601 -11.980 1.00 38.19 324 ASP A C 1
ATOM 2471 O O . ASP A 1 324 ? 24.549 23.903 -12.106 1.00 38.19 324 ASP A O 1
ATOM 2475 N N . CYS A 1 325 ? 23.468 25.825 -12.510 1.00 37.66 325 CYS A N 1
ATOM 2476 C CA . CYS A 1 325 ? 24.560 26.418 -13.274 1.00 37.66 325 CYS A CA 1
ATOM 2477 C C . CYS A 1 325 ? 25.761 26.791 -12.385 1.00 37.66 325 CYS A C 1
ATOM 2479 O O . CYS A 1 325 ? 26.901 26.718 -12.840 1.00 37.66 325 CYS A O 1
ATOM 2481 N N . ILE A 1 326 ? 25.532 27.155 -11.118 1.00 40.94 326 ILE A N 1
ATOM 2482 C CA . ILE A 1 326 ? 26.600 27.448 -10.149 1.00 40.94 326 ILE A CA 1
ATOM 2483 C C . ILE A 1 326 ? 27.228 26.148 -9.627 1.00 40.94 326 ILE A C 1
ATOM 2485 O O . ILE A 1 326 ? 28.454 26.040 -9.602 1.00 40.94 326 ILE A O 1
ATOM 2489 N N . TRP A 1 327 ? 26.426 25.138 -9.273 1.00 38.31 327 TRP A N 1
ATOM 2490 C CA . TRP A 1 327 ? 26.919 23.873 -8.710 1.00 38.31 327 TRP A CA 1
ATOM 2491 C C . TRP A 1 327 ? 27.638 22.976 -9.728 1.00 38.31 327 TRP A C 1
ATOM 2493 O O . TRP A 1 327 ? 28.621 22.328 -9.369 1.00 38.31 327 TRP A O 1
ATOM 2503 N N . GLY A 1 328 ? 27.246 23.006 -11.008 1.00 41.56 328 GLY A N 1
ATOM 2504 C CA . GLY A 1 328 ? 27.980 22.329 -12.087 1.00 41.56 328 GLY A CA 1
ATOM 2505 C C . GLY A 1 328 ? 29.367 22.927 -12.384 1.00 41.56 328 GLY A C 1
ATOM 2506 O O . GLY A 1 328 ? 30.218 22.256 -12.967 1.00 41.56 328 GLY A O 1
ATOM 2507 N N . PHE A 1 329 ? 29.623 24.169 -11.955 1.00 39.25 329 PHE A N 1
ATOM 2508 C CA . PHE A 1 329 ? 30.883 24.890 -12.186 1.00 39.25 329 PHE A CA 1
ATOM 2509 C C . PHE A 1 329 ? 31.918 24.728 -11.056 1.00 39.25 329 PHE A C 1
ATOM 2511 O O . PHE A 1 329 ? 33.112 24.930 -11.291 1.00 39.25 329 PHE A O 1
ATOM 2518 N N . VAL A 1 330 ? 31.498 24.317 -9.852 1.00 36.97 330 VAL A N 1
ATOM 2519 C CA . VAL A 1 330 ? 32.365 24.189 -8.660 1.00 36.97 330 VAL A CA 1
ATOM 2520 C C . VAL A 1 330 ? 33.583 23.258 -8.855 1.00 36.97 330 VAL A C 1
ATOM 2522 O O . VAL A 1 330 ? 34.652 23.600 -8.345 1.00 36.97 330 VAL A O 1
ATOM 2525 N N . PRO A 1 331 ? 33.536 22.152 -9.633 1.00 37.94 331 PRO A N 1
ATOM 2526 C CA . PRO A 1 331 ? 34.713 21.296 -9.830 1.00 37.94 331 PRO A CA 1
ATOM 2527 C C . PRO A 1 331 ? 35.788 21.882 -10.765 1.00 37.94 331 PRO A C 1
ATOM 2529 O O . PRO A 1 331 ? 36.885 21.332 -10.852 1.00 37.94 331 PRO A O 1
ATOM 2532 N N . TYR A 1 332 ? 35.497 22.969 -11.491 1.00 42.00 332 TYR A N 1
ATOM 2533 C CA . TYR A 1 332 ? 36.351 23.482 -12.573 1.00 42.00 332 TYR A CA 1
ATOM 2534 C C . TYR A 1 332 ? 37.123 24.767 -12.229 1.00 42.00 332 TYR A C 1
ATOM 2536 O O . TYR A 1 332 ? 37.907 25.245 -13.049 1.00 42.00 332 TYR A O 1
ATOM 2544 N N . LEU A 1 333 ? 36.995 25.281 -11.001 1.00 38.72 333 LEU A N 1
ATOM 2545 C 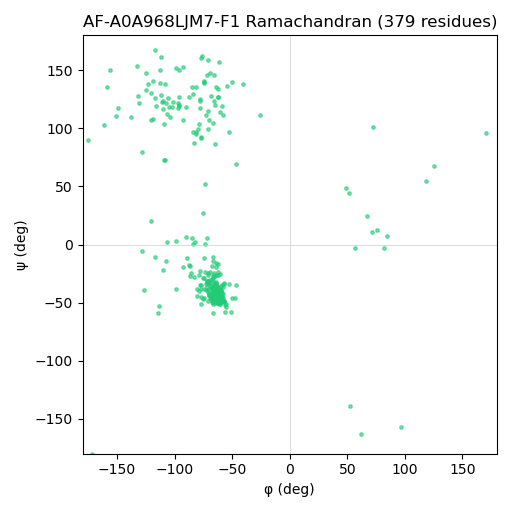CA . LEU A 1 333 ? 37.658 26.508 -10.525 1.00 38.72 333 LEU A CA 1
ATOM 2546 C C . LEU A 1 333 ? 39.183 26.385 -10.293 1.00 38.72 333 LEU A C 1
ATOM 2548 O O . LEU A 1 333 ? 39.811 27.328 -9.823 1.00 38.72 333 LEU A O 1
ATOM 2552 N N . GLY A 1 334 ? 39.802 25.249 -10.633 1.00 34.38 334 GLY A N 1
ATOM 2553 C CA . GLY A 1 334 ? 41.216 24.966 -10.350 1.00 34.38 334 GLY A CA 1
ATOM 2554 C C . GLY A 1 334 ? 42.213 25.178 -11.495 1.00 34.38 334 GLY A C 1
ATOM 2555 O O . GLY A 1 334 ? 43.382 24.842 -11.323 1.00 34.38 334 GLY A O 1
ATOM 2556 N N . LYS A 1 335 ? 41.810 25.658 -12.681 1.00 37.75 335 LYS A N 1
ATOM 2557 C CA . LYS A 1 335 ? 42.739 25.822 -13.820 1.00 37.75 335 LYS A CA 1
ATOM 2558 C C . LYS A 1 335 ? 42.492 27.146 -14.542 1.00 37.75 335 LYS A C 1
ATOM 2560 O O . LYS A 1 335 ? 41.463 27.318 -15.185 1.00 37.75 335 LYS A O 1
ATOM 2565 N N . GLY A 1 336 ? 43.441 28.072 -14.393 1.00 33.72 336 GLY A N 1
ATOM 2566 C CA . GLY A 1 336 ? 43.376 29.464 -14.841 1.00 33.72 336 GLY A CA 1
ATOM 2567 C C . GLY A 1 336 ? 43.011 29.667 -16.314 1.00 33.72 336 GLY A C 1
ATOM 2568 O O . GLY A 1 336 ? 43.879 29.685 -17.183 1.00 33.72 336 GLY A O 1
ATOM 2569 N N . CYS A 1 337 ? 41.729 29.921 -16.573 1.00 33.06 337 CYS A N 1
ATOM 2570 C CA . CYS A 1 337 ? 41.237 30.528 -17.805 1.00 33.06 337 CYS A CA 1
ATOM 2571 C C . CYS A 1 337 ? 40.398 31.765 -17.462 1.00 33.06 337 CYS A C 1
ATOM 2573 O O . CYS A 1 337 ? 39.515 31.704 -16.608 1.00 33.06 337 CYS A O 1
ATOM 2575 N N . LEU A 1 338 ? 40.660 32.873 -18.160 1.00 29.89 338 LEU A N 1
ATOM 2576 C CA . LEU A 1 338 ? 39.816 34.069 -18.157 1.00 29.89 338 LEU A CA 1
ATOM 2577 C C . LEU A 1 338 ? 38.458 33.743 -18.796 1.00 29.89 338 LEU A C 1
ATOM 2579 O O . LEU A 1 338 ? 38.405 33.320 -19.950 1.00 29.89 338 LEU A O 1
ATOM 2583 N N . TRP A 1 339 ? 37.370 33.974 -18.062 1.00 33.06 339 TRP A N 1
ATOM 2584 C CA . TRP A 1 339 ? 35.999 33.863 -18.561 1.00 33.06 339 TRP A CA 1
ATOM 2585 C C . TRP A 1 339 ? 35.358 35.253 -18.637 1.00 33.06 339 TRP A C 1
ATOM 2587 O O . TRP A 1 339 ? 35.258 35.946 -17.629 1.00 33.06 339 TRP A O 1
ATOM 2597 N N . GLN A 1 340 ? 34.887 35.648 -19.821 1.00 28.08 340 GLN A N 1
ATOM 2598 C CA . GLN A 1 340 ? 33.935 36.750 -19.989 1.00 28.08 340 GLN A CA 1
ATOM 2599 C C . GLN A 1 340 ? 32.638 36.178 -20.559 1.00 28.08 340 GLN A C 1
ATOM 2601 O O . GLN A 1 340 ? 32.638 35.605 -21.645 1.00 28.08 340 GLN A O 1
ATOM 2606 N N . GLY A 1 341 ? 31.534 36.325 -19.829 1.00 31.70 341 GLY A N 1
ATOM 2607 C CA . GLY A 1 341 ? 30.199 35.941 -20.286 1.00 31.70 341 GLY A CA 1
ATOM 2608 C C . GLY A 1 341 ? 29.248 37.134 -20.242 1.00 31.70 341 GLY A C 1
ATOM 2609 O O . GLY A 1 341 ? 29.255 37.896 -19.278 1.00 31.70 341 GLY A O 1
ATOM 2610 N N . LYS A 1 342 ? 28.414 37.297 -21.277 1.00 29.94 342 LYS A N 1
ATOM 2611 C CA . LYS A 1 342 ? 27.260 38.211 -21.276 1.00 29.94 342 LYS A CA 1
ATOM 2612 C C . LYS A 1 342 ? 25.979 37.383 -21.272 1.00 29.94 342 LYS A C 1
ATOM 2614 O O . LYS A 1 342 ? 25.775 36.576 -22.173 1.00 29.94 342 LYS A O 1
ATOM 2619 N N . ILE A 1 343 ? 25.111 37.604 -20.288 1.00 31.70 343 ILE A N 1
ATOM 2620 C CA . ILE A 1 343 ? 23.779 36.991 -20.227 1.00 31.70 343 ILE A CA 1
ATOM 2621 C C . ILE A 1 343 ? 22.779 37.997 -20.806 1.00 31.70 343 ILE A C 1
ATOM 2623 O O . ILE A 1 343 ? 22.661 39.110 -20.299 1.00 31.70 343 ILE A O 1
ATOM 2627 N N . PHE A 1 344 ? 22.068 37.620 -21.871 1.00 29.39 344 PHE A N 1
ATOM 2628 C CA . PHE A 1 344 ? 20.951 38.398 -22.415 1.00 29.39 344 PHE A CA 1
ATOM 2629 C C . PHE A 1 344 ? 19.634 37.774 -21.957 1.00 29.39 344 PHE A C 1
ATOM 2631 O O . PHE A 1 344 ? 19.379 36.602 -22.218 1.00 29.39 344 PHE A O 1
ATOM 2638 N N . CYS A 1 345 ? 18.793 38.560 -21.287 1.00 27.09 345 CYS A N 1
ATOM 2639 C CA . CYS A 1 345 ? 17.461 38.144 -20.864 1.00 27.09 345 CYS A CA 1
ATOM 2640 C C . CYS A 1 345 ? 16.434 38.900 -21.717 1.00 27.09 345 CYS A C 1
ATOM 2642 O O . CYS A 1 345 ? 16.249 40.100 -21.535 1.00 27.09 345 CYS A O 1
ATOM 2644 N N . GLY A 1 346 ? 15.826 38.229 -22.698 1.00 28.45 346 GLY A N 1
ATOM 2645 C CA . GLY A 1 346 ? 14.797 38.811 -23.563 1.00 28.45 346 GLY A CA 1
ATOM 2646 C C . GLY A 1 346 ? 13.439 38.169 -23.302 1.00 28.45 346 GLY A C 1
ATOM 2647 O O . GLY A 1 346 ? 13.319 36.946 -23.333 1.00 28.45 346 GLY A O 1
ATOM 2648 N N . THR A 1 347 ? 12.401 38.975 -23.074 1.00 26.00 347 THR A N 1
ATOM 2649 C CA . THR A 1 347 ? 11.008 38.504 -23.105 1.00 26.00 347 THR A CA 1
ATOM 2650 C C . THR A 1 347 ? 10.395 38.786 -24.477 1.00 26.00 347 THR A C 1
ATOM 2652 O O . THR A 1 347 ? 10.801 39.710 -25.182 1.00 26.00 347 THR A O 1
ATOM 2655 N N . LYS A 1 348 ? 9.435 37.952 -24.903 1.00 29.11 348 LYS A N 1
ATOM 2656 C CA . LYS A 1 348 ? 8.647 38.173 -26.126 1.00 29.11 348 LYS A CA 1
ATOM 2657 C C . LYS A 1 348 ? 7.808 39.442 -25.954 1.00 29.11 348 LYS A C 1
ATOM 2659 O O . LYS A 1 348 ? 6.677 39.328 -25.504 1.00 29.11 348 LYS A O 1
ATOM 2664 N N . LEU A 1 349 ? 8.375 40.602 -26.275 1.00 28.81 349 LEU A N 1
ATOM 2665 C CA . LEU A 1 349 ? 7.729 41.837 -26.742 1.00 28.81 349 LEU A CA 1
ATOM 2666 C C . LEU A 1 349 ? 8.787 42.953 -26.745 1.00 28.81 349 LEU A C 1
ATOM 2668 O O . LEU A 1 349 ? 9.057 43.558 -25.721 1.00 28.81 349 LEU A O 1
ATOM 2672 N N . GLY A 1 350 ? 9.400 43.183 -27.908 1.00 30.97 350 GLY A N 1
ATOM 2673 C CA . GLY A 1 350 ? 9.735 44.514 -28.437 1.00 30.97 350 GLY A CA 1
ATOM 2674 C C . GLY A 1 350 ? 10.592 45.538 -27.675 1.00 30.97 350 GLY A C 1
ATOM 2675 O O . GLY A 1 350 ? 10.852 46.566 -28.287 1.00 30.97 350 GLY A O 1
ATOM 2676 N N . GLU A 1 351 ? 11.062 45.330 -26.443 1.00 26.19 351 GLU A N 1
ATOM 2677 C CA . GLU A 1 351 ? 11.849 46.344 -25.714 1.00 26.19 351 GLU A CA 1
ATOM 2678 C C . GLU A 1 351 ? 13.139 45.765 -25.102 1.00 26.19 351 GLU A C 1
ATOM 2680 O O . GLU A 1 351 ? 13.123 44.818 -24.315 1.00 26.19 351 GLU A O 1
ATOM 2685 N N . PHE A 1 352 ? 14.286 46.335 -25.495 1.00 29.97 352 PHE A N 1
ATOM 2686 C CA . PHE A 1 352 ? 15.622 46.006 -24.986 1.00 29.97 352 PHE A CA 1
ATOM 2687 C C . PHE A 1 352 ? 15.959 46.888 -23.771 1.00 29.97 352 PHE A C 1
ATOM 2689 O O . PHE A 1 352 ? 16.096 48.100 -23.917 1.00 29.97 352 PHE A O 1
ATOM 2696 N N . TYR A 1 353 ? 16.178 46.289 -22.597 1.00 29.03 353 TYR A N 1
ATOM 2697 C CA . TYR A 1 353 ? 16.855 46.944 -21.466 1.00 29.03 353 TYR A CA 1
ATOM 2698 C C . TYR A 1 353 ? 18.370 46.647 -21.487 1.00 29.03 353 TYR A C 1
ATOM 2700 O O . TYR A 1 353 ? 18.777 45.605 -22.016 1.00 29.03 353 TYR A O 1
ATOM 2708 N N . PRO A 1 354 ? 19.230 47.531 -20.938 1.00 26.66 354 PRO A N 1
ATOM 2709 C CA . PRO A 1 354 ? 20.680 47.361 -21.005 1.00 26.66 354 PRO A CA 1
ATOM 2710 C C . PRO A 1 354 ? 21.170 46.175 -20.148 1.00 26.66 354 PRO A C 1
ATOM 2712 O O . PRO A 1 354 ? 20.581 45.874 -19.108 1.00 26.66 354 PRO A O 1
ATOM 2715 N N . PRO A 1 355 ? 22.251 45.485 -20.560 1.00 30.48 355 PRO A N 1
ATOM 2716 C CA . PRO A 1 355 ? 22.732 44.278 -19.893 1.00 30.48 355 PRO A CA 1
ATOM 2717 C C . PRO A 1 355 ? 23.435 44.576 -18.558 1.00 30.48 355 PRO A C 1
ATOM 2719 O O . PRO A 1 355 ? 24.244 45.498 -18.461 1.00 30.48 355 PRO A O 1
ATOM 2722 N N . LEU A 1 356 ? 23.202 43.727 -17.552 1.00 27.44 356 LEU A N 1
ATOM 2723 C CA . LEU A 1 356 ? 24.008 43.658 -16.328 1.00 27.44 356 LEU A CA 1
ATOM 2724 C C . LEU A 1 356 ? 25.309 42.892 -16.615 1.00 27.44 356 LEU A C 1
ATOM 2726 O O . LEU A 1 356 ? 25.284 41.714 -16.971 1.00 27.44 356 LEU A O 1
ATOM 2730 N N . ILE A 1 357 ? 26.449 43.570 -16.471 1.00 29.83 357 ILE A N 1
ATOM 2731 C CA . ILE A 1 357 ? 27.792 43.010 -16.670 1.00 29.83 357 ILE A CA 1
ATOM 2732 C C . ILE A 1 357 ? 28.398 42.720 -15.293 1.00 29.83 357 ILE A C 1
ATOM 2734 O O . ILE A 1 357 ? 28.620 43.648 -14.520 1.00 29.83 357 ILE A O 1
ATOM 2738 N N . PHE A 1 358 ? 28.712 41.458 -14.999 1.00 27.38 358 PHE A N 1
ATOM 2739 C CA . PHE A 1 358 ? 29.572 41.090 -13.870 1.00 27.38 358 PHE A CA 1
ATOM 2740 C C . PHE A 1 358 ? 30.950 40.673 -14.394 1.00 27.38 358 PHE A C 1
ATOM 2742 O O . PHE A 1 358 ? 31.050 39.787 -15.238 1.00 27.38 358 PHE A O 1
ATOM 2749 N N . ASN A 1 359 ? 32.009 41.301 -13.877 1.00 25.67 359 ASN A N 1
ATOM 2750 C CA . ASN A 1 359 ? 33.394 40.872 -14.065 1.00 25.67 359 ASN A CA 1
ATOM 2751 C C . ASN A 1 359 ? 33.914 40.335 -12.727 1.00 25.67 359 ASN A C 1
ATOM 2753 O O . ASN A 1 359 ? 34.020 41.094 -11.766 1.00 25.67 359 ASN A O 1
ATOM 2757 N N . LEU A 1 360 ? 34.265 39.051 -12.669 1.00 25.11 360 LEU A N 1
ATOM 2758 C CA . LEU A 1 360 ? 35.088 38.494 -11.596 1.00 25.11 360 LEU A CA 1
ATOM 2759 C C . LEU A 1 360 ? 36.495 38.276 -12.155 1.00 25.11 360 LEU A C 1
ATOM 2761 O O . LEU A 1 360 ? 36.705 37.412 -13.002 1.00 25.11 360 LEU A O 1
ATOM 2765 N N . ALA A 1 361 ? 37.446 39.089 -11.698 1.00 24.81 361 ALA A N 1
ATOM 2766 C CA . ALA A 1 361 ? 38.858 38.953 -12.027 1.00 24.81 361 ALA A CA 1
ATOM 2767 C C . ALA A 1 361 ? 39.604 38.369 -10.820 1.00 24.81 361 ALA A C 1
ATOM 2769 O O . ALA A 1 361 ? 39.658 38.995 -9.765 1.00 24.81 361 ALA A O 1
ATOM 2770 N N . LEU A 1 362 ? 40.199 37.188 -10.988 1.00 25.39 362 LEU A N 1
ATOM 2771 C CA . LEU A 1 362 ? 41.299 36.710 -10.152 1.00 25.39 362 LEU A CA 1
ATOM 2772 C C . LEU A 1 362 ? 42.563 36.806 -11.006 1.00 25.39 362 LEU A C 1
ATOM 2774 O O . LEU A 1 362 ? 42.671 36.148 -12.040 1.00 25.39 362 LEU A O 1
ATOM 2778 N N . CYS A 1 363 ? 43.463 37.704 -10.615 1.00 23.58 363 CYS A N 1
ATOM 2779 C CA . CYS A 1 363 ? 44.711 37.969 -11.315 1.00 23.58 363 CYS A CA 1
ATOM 2780 C C . CYS A 1 363 ? 45.825 37.173 -10.630 1.00 23.58 363 CYS A C 1
ATOM 2782 O O . CYS A 1 363 ? 46.053 37.382 -9.440 1.00 23.58 363 CYS A O 1
ATOM 2784 N N . ASP A 1 364 ? 46.515 36.307 -11.373 1.00 23.41 364 ASP A N 1
ATOM 2785 C CA . ASP A 1 364 ? 47.819 35.788 -10.966 1.00 23.41 364 ASP A CA 1
ATOM 2786 C C . ASP A 1 364 ? 48.864 36.241 -11.993 1.00 23.41 364 ASP A C 1
ATOM 2788 O O . ASP A 1 364 ? 48.681 36.125 -13.210 1.00 23.41 364 ASP A O 1
ATOM 2792 N N . ASN A 1 365 ? 49.916 36.877 -11.485 1.00 29.56 365 ASN A N 1
ATOM 2793 C CA . ASN A 1 365 ? 50.881 37.664 -12.246 1.00 29.56 365 ASN A CA 1
ATOM 2794 C C . ASN A 1 365 ? 51.781 36.769 -13.106 1.00 29.56 365 ASN A C 1
ATOM 2796 O O . ASN A 1 365 ? 52.766 36.254 -12.599 1.00 29.56 365 ASN A O 1
ATOM 2800 N N . HIS A 1 366 ? 51.493 36.641 -14.405 1.00 26.98 366 HIS A N 1
ATOM 2801 C CA . HIS A 1 366 ? 52.502 36.525 -15.471 1.00 26.98 366 HIS A CA 1
ATOM 2802 C C . HIS A 1 366 ? 51.828 36.504 -16.854 1.00 26.98 366 HIS A C 1
ATOM 2804 O O . HIS A 1 366 ? 51.534 35.449 -17.406 1.00 26.98 366 HIS A O 1
ATOM 2810 N N . CYS A 1 367 ? 51.632 37.673 -17.468 1.00 25.11 367 CYS A N 1
ATOM 2811 C CA . CYS A 1 367 ? 51.553 37.774 -18.927 1.00 25.11 367 CYS A CA 1
ATOM 2812 C C . CYS A 1 367 ? 52.088 39.132 -19.380 1.00 25.11 367 CYS A C 1
ATOM 2814 O O . CYS A 1 367 ? 51.591 40.186 -18.994 1.00 25.11 367 CYS A O 1
ATOM 2816 N N . VAL A 1 368 ? 53.164 39.068 -20.161 1.00 25.47 368 VAL A N 1
ATOM 2817 C CA . VAL A 1 368 ? 53.931 40.199 -20.675 1.00 25.47 368 VAL A CA 1
ATOM 2818 C C . VAL A 1 368 ? 53.104 40.980 -21.695 1.00 25.47 368 VAL A C 1
ATOM 2820 O O . VAL A 1 368 ? 52.581 40.438 -22.665 1.00 25.47 368 VAL A O 1
ATOM 2823 N N . GLU A 1 369 ? 53.030 42.279 -21.447 1.00 28.25 369 GLU A N 1
ATOM 2824 C CA . GLU A 1 369 ? 52.401 43.321 -22.245 1.00 28.25 369 GLU A CA 1
ATOM 2825 C C . GLU A 1 369 ? 53.060 43.452 -23.636 1.00 28.25 369 GLU A C 1
ATOM 2827 O O . GLU A 1 369 ? 54.267 43.676 -23.751 1.00 28.25 369 GLU A O 1
ATOM 2832 N N . LYS A 1 370 ? 52.269 43.387 -24.718 1.00 25.02 370 LYS A N 1
ATOM 2833 C CA . LYS A 1 370 ? 52.661 43.938 -26.027 1.00 25.02 370 LYS A CA 1
ATOM 2834 C C . LYS A 1 370 ? 51.658 45.006 -26.461 1.00 25.02 370 LYS A C 1
ATOM 2836 O O . LYS A 1 370 ? 50.527 44.721 -26.837 1.00 25.02 370 LYS A O 1
ATOM 2841 N N . LYS A 1 371 ? 52.134 46.251 -26.372 1.00 30.59 371 LYS A N 1
ATOM 2842 C CA . LYS A 1 371 ? 51.500 47.521 -26.747 1.00 30.59 371 LYS A CA 1
ATOM 2843 C C . LYS A 1 371 ? 50.910 47.533 -28.162 1.00 30.59 371 LYS A C 1
ATOM 2845 O O . LYS A 1 371 ? 51.593 47.185 -29.120 1.00 30.59 371 LYS A O 1
ATOM 2850 N N . GLY A 1 372 ? 49.736 48.152 -28.286 1.00 24.59 372 GLY A N 1
ATOM 2851 C CA . GLY A 1 372 ? 49.196 48.704 -29.530 1.00 24.59 372 GLY A CA 1
ATOM 2852 C C . GLY A 1 372 ? 48.097 49.724 -29.227 1.00 24.59 372 GLY A C 1
ATOM 2853 O O . GLY A 1 372 ? 46.999 49.350 -28.838 1.00 24.59 372 GLY A O 1
ATOM 2854 N N . ARG A 1 373 ? 48.432 51.015 -29.337 1.00 28.20 373 ARG A N 1
ATOM 2855 C CA . ARG A 1 373 ? 47.562 52.188 -29.127 1.00 28.20 373 ARG A CA 1
ATOM 2856 C C . ARG A 1 373 ? 46.297 52.118 -29.987 1.00 28.20 373 ARG A C 1
ATOM 2858 O O . ARG A 1 373 ? 46.448 51.915 -31.178 1.00 28.20 373 ARG A O 1
ATOM 2865 N N . HIS A 1 374 ? 45.129 52.444 -29.427 1.00 24.98 374 HIS A N 1
ATOM 2866 C CA . HIS A 1 374 ? 44.210 53.453 -29.975 1.00 24.98 374 HIS A CA 1
ATOM 2867 C C . HIS A 1 374 ? 43.259 53.959 -28.873 1.00 24.98 374 HIS A C 1
ATOM 2869 O O . HIS A 1 374 ? 42.771 53.213 -28.031 1.00 24.98 374 HIS A O 1
ATOM 2875 N N . SER A 1 375 ? 43.109 55.278 -28.858 1.00 23.91 375 SER A N 1
ATOM 2876 C CA . SER A 1 375 ? 42.394 56.148 -27.926 1.00 23.91 375 SER A CA 1
ATOM 2877 C C . SER A 1 375 ? 40.879 55.927 -27.892 1.00 23.91 375 SER A C 1
ATOM 2879 O O . SER A 1 375 ? 40.249 55.915 -28.946 1.00 23.91 375 SER A O 1
ATOM 2881 N N . TRP A 1 376 ? 40.290 55.887 -26.693 1.00 25.22 376 TRP A N 1
ATOM 2882 C CA . TRP A 1 376 ? 38.845 56.026 -26.485 1.00 25.22 376 TRP A CA 1
ATOM 2883 C C . TRP A 1 376 ? 38.510 57.477 -26.111 1.00 25.22 376 TRP A C 1
ATOM 2885 O O . TRP A 1 376 ? 38.973 57.974 -25.086 1.00 25.22 376 TRP A O 1
ATOM 2895 N N . GLN A 1 377 ? 37.715 58.154 -26.946 1.00 23.28 377 GLN A N 1
ATOM 2896 C CA . GLN A 1 377 ? 36.967 59.353 -26.559 1.00 23.28 377 GLN A CA 1
ATOM 2897 C C . GLN A 1 377 ? 35.654 58.920 -25.898 1.00 23.28 377 GLN A C 1
ATOM 2899 O O . GLN A 1 377 ? 34.918 58.099 -26.441 1.00 23.28 377 GLN A O 1
ATOM 2904 N N . LEU A 1 378 ? 35.378 59.485 -24.725 1.00 28.81 378 LEU A N 1
ATOM 2905 C CA . LEU A 1 378 ? 34.102 59.385 -24.023 1.00 28.81 378 LEU A CA 1
ATOM 2906 C C . LEU A 1 378 ? 33.091 60.336 -24.667 1.00 28.81 378 LEU A C 1
ATOM 2908 O O . LEU A 1 378 ? 33.337 61.539 -24.727 1.00 28.81 378 LEU A O 1
ATOM 2912 N N . THR A 1 379 ? 31.938 59.815 -25.074 1.00 23.33 379 THR A N 1
ATOM 2913 C CA . THR A 1 379 ? 30.700 60.602 -25.142 1.00 23.33 379 THR A CA 1
ATOM 2914 C C . THR A 1 379 ? 29.585 59.810 -24.462 1.00 23.33 379 THR A C 1
ATOM 2916 O O . THR A 1 379 ? 29.406 58.622 -24.717 1.00 23.33 379 THR A O 1
ATOM 2919 N N . SER A 1 380 ? 28.914 60.477 -23.529 1.00 24.03 380 SER A N 1
ATOM 2920 C CA . SER A 1 380 ? 27.674 60.098 -22.842 1.00 24.03 380 SER A CA 1
ATOM 2921 C C . SER A 1 380 ? 26.603 61.144 -23.191 1.00 24.03 380 SER A C 1
ATOM 2923 O O . SER A 1 380 ? 26.988 62.237 -23.624 1.00 24.03 380 SER A O 1
ATOM 2925 N N . PRO A 1 381 ? 25.305 60.923 -22.915 1.00 34.81 381 PRO A N 1
ATOM 2926 C CA . PRO A 1 381 ? 24.617 59.706 -22.464 1.00 34.81 381 PRO A CA 1
ATOM 2927 C C . PRO A 1 381 ? 23.951 58.907 -23.594 1.00 34.81 381 PRO A C 1
ATOM 2929 O O . PRO A 1 381 ? 23.602 59.510 -24.634 1.00 34.81 381 PRO A O 1
#

Nearest PDB structures (foldseek):
  4q2e-assembly1_A  TM=8.198E-01  e=4.114E-07  Thermotoga maritima MSB8
  5guf-assembly1_A-2  TM=5.717E-01  e=7.537E-02  Aeropyrum pernix K1
  7xgg-assembly2_D  TM=3.301E-01  e=5.978E+00  synthetic construct
  7xgf-assembly2_D  TM=3.267E-01  e=8.224E+00  synthetic construct
  1v4k-assembly1_A  TM=1.807E-01  e=4.346E+00  Thermotoga maritima

Sequence (381 aa):
MPWVRVASAIVAIVVALTAIALGGWAFTALFAVLVWLGQLEYFALVRSKGIAPAAKTTMVVSLILLGASQIQPQLADVILPLAGTMICFYLLFQPQFASIADVSASILGLFYGGYLPSFWVRLRGLVDGAPWHQELLFGGYDLTQGGIYVVMAFSCIWASDIGSYIMGKAIGRTRLSEISPKKTVEGAVFGLLSCLMVALGWAYGLHWPLWWLAGGALGILVGTAGLLGDLTESMMKRDAGVKDSGQFMPGHGGILDRADSYVFTAPLVFYFVTLILPLLGTLTNLQNKTEKKFLSLRTSNDTCGINLTLNLFPRKDILEQFLDCIWGFVPYLGKGCLWQGKIFCGTKLGEFYPPLIFNLALCDNHCVEKKGRHSWQLTSP

Radius of gyration: 29.41 Å; Cα contacts (8 Å, |Δi|>4): 443; chains: 1; bounding box: 88×86×58 Å

Solvent-accessible surface area (backbone atoms only — not comparable to full-atom values): 21426 Å² total; per-residue (Å²): 124,68,64,58,40,54,51,54,50,52,51,50,50,52,52,50,53,50,28,49,68,71,28,71,69,59,30,41,51,53,50,44,52,52,34,52,54,23,39,53,29,52,50,49,46,45,39,70,68,74,41,76,46,55,53,71,61,35,54,54,49,26,47,50,36,38,55,33,18,68,77,40,57,70,51,33,70,55,47,50,61,54,49,47,54,49,49,53,54,56,42,69,72,42,98,55,87,65,47,74,63,18,54,50,50,28,47,44,48,28,44,59,40,18,55,30,47,27,27,49,44,35,34,46,64,41,68,94,74,70,93,58,70,70,90,50,73,58,95,88,39,85,47,50,64,10,30,51,54,50,52,50,53,51,51,26,52,53,32,17,54,50,29,18,50,56,39,26,71,74,71,39,78,48,66,61,39,88,74,45,69,86,43,18,46,57,3,52,54,38,8,32,51,37,5,25,54,47,27,31,51,48,21,53,74,37,58,38,58,63,19,68,59,50,9,41,54,48,7,51,52,44,29,50,31,23,55,51,22,42,50,53,50,39,42,55,30,56,73,49,74,41,90,64,60,39,71,80,38,79,83,71,36,16,58,44,75,68,40,28,35,52,31,55,27,25,47,52,52,40,47,40,61,69,50,50,49,57,50,45,43,50,53,54,52,52,51,54,52,51,52,53,51,53,54,54,60,67,69,50,91,73,70,95,74,73,80,60,80,57,83,71,73,96,63,93,62,69,67,60,58,53,50,52,58,52,62,74,46,63,87,62,78,84,64,99,68,93,79,76,72,63,68,63,90,73,71,99,66,99,72,89,75,86,76,78,81,76,85,83,82,85,87,76,98,82,79,88,87,82,89,78,91,80,87,84,82,90,82,83,135

Mean predicted aligned error: 14.18 Å

Secondary structure (DSSP, 8-state):
-HHHHHHHHHHHHHHHHHHHHH-HHHHHHHHHHHHHHHHHHHHHHHHHTT----HHHHHHHHHHHHHHHHH-TTHHHHHHHHHHHHHHHHHHTSSS---HHHHHHHHHHHIIIIIHHHHHHHHHT--S--SS----EETTEE--HHHHHHHHHHHHHHHHHHHHHHHHHHT--SBS-SS-TT-BHHHHHHHHHHHHHHHHHHHHHTT-TTHHHHHHHHHHHHHHHHHHHHHHHHHHHHHTT-SSS---BTTTB-SHHHHHHHHHHHHHHHHIIIIIHHHHHHHHHHHHHHHHHHHHHHH----S-----------S-HHHHHHHHHHTTGGGTTS------------SSS-PPPPPP-------S---------PPPP---

Foldseek 3Di:
DVVLVVVLVVVVVVQQLVQLQVAAVSVLVVLLVLLLQLLVLLVVLLVLVVADAPSVLLNVLLSVLLVCCRVPVVVSVVSLVVSLVVRVVVQVPDPDNHDPSRSVSSSCSNVQSRSLSSLLSNLSNDAPPDPQADQDDDPNGRRGRSSLLSVLLVQLLVQLVVQLVVQCVVPFDAAPDPLCRSGGPRSLVRSLVSSLVSLLVSLVVSVFQVSNVLSNVLSNQLSVLLVVLLSVLSNSCVVSVHRFSACPRPPPTGSSNVCSSVRRSSVVSSCSVVPVRVVSVVVSVVVVVVVVVVVVVVPPPDDDDDADADPDDDDPDPPVVVVVVVVVCVVPPPDDDADFYWYADDDPDDDDDDTDGDHDDDDDDDDDDDDDDDDDDDDDD